Protein AF-A0A2U1JGU3-F1 (afdb_monomer)

Mean predicted aligned error: 14.94 Å

Structure (mmCIF, N/CA/C/O backbone):
data_AF-A0A2U1JGU3-F1
#
_entry.id   AF-A0A2U1JGU3-F1
#
loop_
_atom_site.group_PDB
_atom_site.id
_atom_site.type_symbol
_atom_site.label_atom_id
_atom_site.label_alt_id
_atom_site.label_comp_id
_atom_site.label_asym_id
_atom_site.label_entity_id
_atom_site.label_seq_id
_atom_site.pdbx_PDB_ins_code
_atom_site.Cartn_x
_atom_site.Cartn_y
_atom_site.Cartn_z
_atom_site.occupancy
_atom_site.B_iso_or_equiv
_atom_site.auth_seq_id
_atom_site.auth_comp_id
_atom_site.auth_asym_id
_atom_site.auth_atom_id
_atom_site.pdbx_PDB_model_num
ATOM 1 N N . MET A 1 1 ? 15.928 0.180 -42.758 1.00 64.81 1 MET A N 1
ATOM 2 C CA . MET A 1 1 ? 15.646 -1.222 -43.129 1.00 64.81 1 MET A CA 1
ATOM 3 C C . MET A 1 1 ? 14.949 -1.864 -41.949 1.00 64.81 1 MET A C 1
ATOM 5 O O . MET A 1 1 ? 15.383 -1.605 -40.833 1.00 64.81 1 MET A O 1
ATOM 9 N N . SER A 1 2 ? 13.866 -2.604 -42.183 1.00 86.69 2 SER A N 1
ATOM 10 C CA . SER A 1 2 ? 13.144 -3.298 -41.113 1.00 86.69 2 SER A CA 1
ATOM 11 C C . SER A 1 2 ? 13.934 -4.521 -40.649 1.00 86.69 2 SER A C 1
ATOM 13 O O . SER A 1 2 ? 14.505 -5.222 -41.483 1.00 86.69 2 SER A O 1
ATOM 15 N N . VAL A 1 3 ? 13.954 -4.759 -39.341 1.00 96.25 3 VAL A N 1
ATOM 16 C CA . VAL A 1 3 ? 14.597 -5.915 -38.709 1.00 96.25 3 VAL A CA 1
ATOM 17 C C . VAL A 1 3 ? 13.694 -7.129 -38.879 1.00 96.25 3 VAL A C 1
ATOM 19 O O . VAL A 1 3 ? 12.506 -7.073 -38.557 1.00 96.25 3 VAL A O 1
ATOM 22 N N . LYS A 1 4 ? 14.243 -8.222 -39.396 1.00 97.62 4 LYS A N 1
ATOM 23 C CA . LYS A 1 4 ? 13.498 -9.433 -39.739 1.00 97.62 4 LYS A CA 1
ATOM 24 C C . LYS A 1 4 ? 13.781 -10.541 -38.735 1.00 97.62 4 LYS A C 1
ATOM 26 O O . LYS A 1 4 ? 14.931 -10.924 -38.534 1.00 97.62 4 LYS A O 1
ATOM 31 N N . ILE A 1 5 ? 12.725 -11.087 -38.145 1.00 98.56 5 ILE A N 1
ATOM 32 C CA . ILE A 1 5 ? 12.785 -12.146 -37.134 1.00 98.56 5 ILE A CA 1
ATOM 33 C C . ILE A 1 5 ? 12.009 -13.361 -37.638 1.00 98.56 5 ILE A C 1
ATOM 35 O O . ILE A 1 5 ? 10.895 -13.214 -38.144 1.00 98.56 5 ILE A O 1
ATOM 39 N N . LEU A 1 6 ? 12.582 -14.552 -37.483 1.00 98.62 6 LEU A N 1
ATOM 40 C CA . LEU A 1 6 ? 11.953 -15.809 -37.877 1.00 98.62 6 LEU A CA 1
ATOM 41 C C . LEU A 1 6 ? 11.779 -16.740 -36.679 1.00 98.62 6 LEU A C 1
ATOM 43 O O . LEU A 1 6 ? 12.744 -17.071 -35.993 1.00 98.62 6 LEU A O 1
ATOM 47 N N . MET A 1 7 ? 10.551 -17.209 -36.475 1.00 98.50 7 MET A N 1
ATOM 48 C CA . MET A 1 7 ? 10.219 -18.246 -35.499 1.00 98.50 7 MET A CA 1
ATOM 49 C C . MET A 1 7 ? 10.228 -19.617 -36.176 1.00 98.50 7 MET A C 1
ATOM 51 O O . MET A 1 7 ? 9.526 -19.821 -37.168 1.00 98.50 7 MET A O 1
ATOM 55 N N . VAL A 1 8 ? 10.966 -20.591 -35.643 1.00 98.44 8 VAL A N 1
ATOM 56 C CA . VAL A 1 8 ? 11.138 -21.899 -36.296 1.00 98.44 8 VAL A CA 1
ATOM 57 C C . VAL A 1 8 ? 10.759 -23.037 -35.362 1.00 98.44 8 VAL A C 1
ATOM 59 O O . VAL A 1 8 ? 11.306 -23.170 -34.273 1.00 98.44 8 VAL A O 1
ATOM 62 N N . CYS A 1 9 ? 9.830 -23.882 -35.807 1.00 97.06 9 CYS A N 1
ATOM 63 C CA . CYS A 1 9 ? 9.527 -25.149 -35.143 1.00 97.06 9 CYS A CA 1
ATOM 64 C C . CYS A 1 9 ? 9.614 -26.319 -36.132 1.00 97.06 9 CYS A C 1
ATOM 66 O O . CYS A 1 9 ? 10.022 -26.125 -37.272 1.00 97.06 9 CYS A O 1
ATOM 68 N N . LEU A 1 10 ? 9.185 -27.521 -35.743 1.00 95.94 10 LEU A N 1
ATOM 69 C CA . LEU A 1 10 ? 9.174 -28.667 -36.656 1.00 95.94 10 LEU A CA 1
ATOM 70 C C . LEU A 1 10 ? 8.218 -28.472 -37.853 1.00 95.94 10 LEU A C 1
ATOM 72 O O . LEU A 1 10 ? 8.635 -28.502 -39.004 1.00 95.94 10 LEU A O 1
ATOM 76 N N . GLY A 1 11 ? 6.920 -28.274 -37.602 1.00 93.38 11 GLY A N 1
ATOM 77 C CA . GLY A 1 11 ? 5.886 -28.336 -38.652 1.00 93.38 11 GLY A CA 1
ATOM 78 C C . GLY A 1 11 ? 5.294 -26.999 -39.109 1.00 93.38 11 GLY A C 1
ATOM 79 O O . GLY A 1 11 ? 4.461 -26.998 -40.007 1.00 93.38 11 GLY A O 1
ATOM 80 N N . ASN A 1 12 ? 5.652 -25.882 -38.471 1.00 96.69 12 ASN A N 1
ATOM 81 C CA . ASN A 1 12 ? 5.076 -24.547 -38.702 1.00 96.69 12 ASN A CA 1
ATOM 82 C C . ASN A 1 12 ? 3.542 -24.458 -38.682 1.00 96.69 12 ASN A C 1
ATOM 84 O O . ASN A 1 12 ? 2.927 -23.710 -39.434 1.00 96.69 12 ASN A O 1
ATOM 88 N N . ILE A 1 13 ? 2.917 -25.218 -37.788 1.00 94.75 13 ILE A N 1
ATOM 89 C CA . ILE A 1 13 ? 1.464 -25.175 -37.575 1.00 94.75 13 ILE A CA 1
ATOM 90 C C . ILE A 1 13 ? 1.080 -24.947 -36.115 1.00 94.75 13 ILE A C 1
ATOM 92 O O . ILE A 1 13 ? -0.087 -24.755 -35.817 1.00 94.75 13 ILE A O 1
ATOM 96 N N . CYS A 1 14 ? 2.033 -24.974 -35.182 1.00 93.38 14 CYS A N 1
ATOM 97 C CA . CYS A 1 14 ? 1.721 -24.942 -33.755 1.00 93.38 14 CYS A CA 1
ATOM 98 C C . CYS A 1 14 ? 2.547 -23.895 -33.004 1.00 93.38 14 CYS A C 1
ATOM 100 O O . CYS A 1 14 ? 2.093 -22.764 -32.866 1.00 93.38 14 CYS A O 1
ATOM 102 N N . ARG A 1 15 ? 3.762 -24.261 -32.568 1.00 96.50 15 ARG A N 1
ATOM 103 C CA . ARG A 1 15 ? 4.652 -23.424 -31.746 1.00 96.50 15 ARG A CA 1
ATOM 104 C C . ARG A 1 15 ? 5.126 -22.157 -32.475 1.00 96.50 15 ARG A C 1
ATOM 106 O O . ARG A 1 15 ? 4.953 -21.062 -31.956 1.00 96.50 15 ARG A O 1
ATOM 113 N N . SER A 1 16 ? 5.653 -22.277 -33.701 1.00 97.31 16 SER A N 1
ATOM 114 C CA . SER A 1 16 ? 6.206 -21.114 -34.412 1.00 97.31 16 SER A CA 1
ATOM 115 C C . SER A 1 16 ? 5.179 -20.100 -34.944 1.00 97.31 16 SER A C 1
ATOM 117 O O . SER A 1 16 ? 5.448 -18.914 -34.780 1.00 97.31 16 SER A O 1
ATOM 119 N N . PRO A 1 17 ? 3.995 -20.475 -35.479 1.00 97.19 17 PRO A N 1
ATOM 120 C CA . PRO A 1 17 ? 2.960 -19.486 -35.810 1.00 97.19 17 PRO A CA 1
ATOM 121 C C . PRO A 1 17 ? 2.412 -18.760 -34.577 1.00 97.19 17 PRO A C 1
ATOM 123 O O . PRO A 1 17 ? 2.043 -17.591 -34.660 1.00 97.19 17 PRO A O 1
ATOM 126 N N . LEU A 1 18 ? 2.369 -19.445 -33.427 1.00 97.25 18 LEU A N 1
ATOM 127 C CA . LEU A 1 18 ? 1.951 -18.846 -32.163 1.00 97.25 18 LEU A CA 1
ATOM 128 C C . LEU A 1 18 ? 2.979 -17.816 -31.683 1.00 97.25 18 LEU A C 1
ATOM 130 O O . LEU A 1 18 ? 2.611 -16.673 -31.433 1.00 97.25 18 LEU A O 1
ATOM 134 N N . ALA A 1 19 ? 4.263 -18.186 -31.652 1.00 98.19 19 ALA A N 1
ATOM 135 C CA . ALA A 1 19 ? 5.360 -17.269 -31.335 1.00 98.19 19 ALA A CA 1
ATOM 136 C C . ALA A 1 19 ? 5.417 -16.067 -32.296 1.00 98.19 19 ALA A C 1
ATOM 138 O O . ALA A 1 19 ? 5.648 -14.942 -31.862 1.00 98.19 19 ALA A O 1
ATOM 139 N N . GLU A 1 20 ? 5.156 -16.280 -33.592 1.00 98.06 20 GLU A N 1
ATOM 140 C CA . GLU A 1 20 ? 5.058 -15.199 -34.579 1.00 98.06 20 GLU A CA 1
ATOM 141 C C . GLU A 1 20 ? 3.939 -14.221 -34.214 1.00 98.06 20 GLU A C 1
ATOM 143 O O . GLU A 1 20 ? 4.176 -13.016 -34.167 1.00 98.06 20 GLU A O 1
ATOM 148 N N . GLY A 1 21 ? 2.733 -14.728 -33.936 1.00 96.81 21 GLY A N 1
ATOM 149 C CA . GLY A 1 21 ? 1.592 -13.902 -33.543 1.00 96.81 21 GLY A CA 1
ATOM 150 C C . GLY A 1 21 ? 1.849 -13.108 -32.263 1.00 96.81 21 GLY A C 1
ATOM 151 O O . GLY A 1 21 ? 1.559 -11.912 -32.219 1.00 96.81 21 GLY A O 1
ATOM 152 N N . ILE A 1 22 ? 2.437 -13.757 -31.255 1.00 98.00 22 ILE A N 1
ATOM 153 C CA . ILE A 1 22 ? 2.788 -13.143 -29.971 1.00 98.00 22 ILE A CA 1
ATOM 154 C C . ILE A 1 22 ? 3.815 -12.031 -30.190 1.00 98.00 22 ILE A C 1
ATOM 156 O O . ILE A 1 22 ? 3.525 -10.876 -29.881 1.00 98.00 22 ILE A O 1
ATOM 160 N N . LEU A 1 23 ? 4.986 -12.329 -30.763 1.00 98.06 23 LEU A N 1
ATOM 161 C CA . LEU A 1 23 ? 6.044 -11.326 -30.890 1.00 98.06 23 LEU A CA 1
ATOM 162 C C . LEU A 1 23 ? 5.630 -10.180 -31.824 1.00 98.06 23 LEU A C 1
ATOM 164 O O . LEU A 1 23 ? 5.890 -9.016 -31.523 1.00 98.06 23 LEU A O 1
ATOM 168 N N . ALA A 1 24 ? 4.926 -10.476 -32.922 1.00 96.19 24 ALA A N 1
ATOM 169 C CA . ALA A 1 24 ? 4.413 -9.446 -33.826 1.00 96.19 24 ALA A CA 1
ATOM 170 C C . ALA A 1 24 ? 3.415 -8.490 -33.147 1.00 96.19 24 ALA A C 1
ATOM 172 O O . ALA A 1 24 ? 3.283 -7.344 -33.575 1.00 96.19 24 ALA A O 1
ATOM 173 N N . SER A 1 25 ? 2.701 -8.941 -32.108 1.00 95.88 25 SER A N 1
ATOM 174 C CA . SER A 1 25 ? 1.797 -8.093 -31.317 1.00 95.88 25 SER A CA 1
ATOM 175 C C . SER A 1 25 ? 2.538 -7.134 -30.378 1.00 95.88 25 SER A C 1
ATOM 177 O O . SER A 1 25 ? 1.993 -6.093 -30.013 1.00 95.88 25 SER A O 1
ATOM 179 N N . LYS A 1 26 ? 3.793 -7.459 -30.039 1.00 95.44 26 LYS A N 1
ATOM 180 C CA . LYS A 1 26 ? 4.644 -6.726 -29.088 1.00 95.44 26 LYS A CA 1
ATOM 181 C C . LYS A 1 26 ? 5.641 -5.777 -29.765 1.00 95.44 26 LYS A C 1
ATOM 183 O O . LYS A 1 26 ? 6.265 -4.966 -29.086 1.00 95.44 26 LYS A O 1
ATOM 188 N N . LEU A 1 27 ? 5.798 -5.854 -31.090 1.00 93.56 27 LEU A N 1
ATOM 189 C CA . LEU A 1 27 ? 6.777 -5.075 -31.853 1.00 93.56 27 LEU A CA 1
ATOM 190 C C . LEU A 1 27 ? 6.124 -4.038 -32.795 1.00 93.56 27 LEU A C 1
ATOM 192 O O . LEU A 1 27 ? 5.115 -4.339 -33.435 1.00 93.56 27 LEU A O 1
ATOM 196 N N . PRO A 1 28 ? 6.722 -2.838 -32.964 1.00 89.31 28 PRO A N 1
ATOM 197 C CA . PRO A 1 28 ? 6.313 -1.871 -33.989 1.00 89.31 28 PRO A CA 1
ATOM 198 C C . PRO A 1 28 ? 6.438 -2.444 -35.410 1.00 89.31 28 PRO A C 1
ATOM 200 O O . PRO A 1 28 ? 7.537 -2.792 -35.853 1.00 89.31 28 PRO A O 1
ATOM 203 N N . LYS A 1 29 ? 5.326 -2.516 -36.149 1.00 88.25 29 LYS A N 1
ATOM 204 C CA . LYS A 1 29 ? 5.248 -3.160 -37.479 1.00 88.25 29 LYS A CA 1
ATOM 205 C C . LYS A 1 29 ? 6.033 -2.419 -38.564 1.00 88.25 29 LYS A C 1
ATOM 207 O O . LYS A 1 29 ? 6.342 -2.983 -39.608 1.00 88.25 29 LYS A O 1
ATOM 212 N N . GLU A 1 30 ? 6.342 -1.151 -38.330 1.00 86.88 30 GLU A N 1
ATOM 213 C CA . GLU A 1 30 ? 7.109 -0.286 -39.224 1.00 86.88 30 GLU A CA 1
ATOM 214 C C . GLU A 1 30 ? 8.606 -0.629 -39.173 1.00 86.88 30 GLU A C 1
ATOM 216 O O . GLU A 1 30 ? 9.326 -0.504 -40.168 1.00 86.88 30 GLU A O 1
ATOM 221 N N . THR A 1 31 ? 9.066 -1.103 -38.012 1.00 91.31 31 THR A N 1
ATOM 222 C CA . THR A 1 31 ? 10.477 -1.402 -37.743 1.00 91.31 31 THR A CA 1
ATOM 223 C C . THR A 1 31 ? 10.768 -2.892 -37.814 1.00 91.31 31 THR A C 1
ATOM 225 O O . THR A 1 31 ? 11.854 -3.267 -38.250 1.00 91.31 31 THR A O 1
ATOM 228 N N . PHE A 1 32 ? 9.822 -3.744 -37.419 1.00 96.44 32 PHE A N 1
ATOM 229 C CA . PHE A 1 32 ? 10.038 -5.180 -37.290 1.00 96.44 32 PHE A CA 1
ATOM 230 C C . PHE A 1 32 ? 9.099 -5.981 -38.183 1.00 96.44 32 PHE A C 1
ATOM 232 O O . PHE A 1 32 ? 7.906 -5.701 -38.285 1.00 96.44 32 PHE A O 1
ATOM 239 N N . ILE A 1 33 ? 9.648 -7.027 -38.792 1.00 97.12 33 ILE A N 1
ATOM 240 C CA . ILE A 1 33 ? 8.904 -8.033 -39.543 1.00 97.12 33 ILE A CA 1
ATOM 241 C C . ILE A 1 33 ? 9.135 -9.361 -38.835 1.00 97.12 33 ILE A C 1
ATOM 243 O O . ILE A 1 33 ? 10.270 -9.826 -38.760 1.00 97.12 33 ILE A O 1
ATOM 247 N N . VAL A 1 34 ? 8.065 -9.963 -38.324 1.00 98.06 34 VAL A N 1
ATOM 248 C CA . VAL A 1 34 ? 8.102 -11.296 -37.714 1.00 98.06 34 VAL A CA 1
ATOM 249 C C . VAL A 1 34 ? 7.405 -12.270 -38.654 1.00 98.06 34 VAL A C 1
ATOM 251 O O . VAL A 1 34 ? 6.302 -11.990 -39.125 1.00 98.06 34 VAL A O 1
ATOM 254 N N . ASP A 1 35 ? 8.057 -13.390 -38.931 1.00 97.94 35 ASP A N 1
ATOM 255 C CA . ASP A 1 35 ? 7.517 -14.488 -39.731 1.00 97.94 35 ASP A CA 1
ATOM 256 C C . ASP A 1 35 ? 7.775 -15.825 -39.018 1.00 97.94 35 ASP A C 1
ATOM 258 O O . ASP A 1 35 ? 8.474 -15.883 -37.999 1.00 97.94 35 ASP A O 1
ATOM 262 N N . SER A 1 36 ? 7.234 -16.917 -39.554 1.00 98.19 36 SER A N 1
ATOM 263 C CA . SER A 1 36 ? 7.521 -18.263 -39.065 1.00 98.19 36 SER A CA 1
ATOM 264 C C . SER A 1 36 ? 7.755 -19.287 -40.174 1.00 98.19 36 SER A C 1
ATOM 266 O O . SER A 1 36 ? 7.284 -19.147 -41.302 1.00 98.19 36 SER A O 1
ATOM 268 N N . ALA A 1 37 ? 8.513 -20.332 -39.837 1.00 98.19 37 ALA A N 1
ATOM 269 C CA . ALA A 1 37 ? 8.810 -21.458 -40.715 1.00 98.19 37 ALA A CA 1
ATOM 270 C C . ALA A 1 37 ? 8.954 -22.777 -39.936 1.00 98.19 37 ALA A C 1
ATOM 272 O O . ALA A 1 37 ? 8.872 -22.828 -38.699 1.00 98.19 37 ALA A O 1
ATOM 273 N N . GLY A 1 38 ? 9.088 -23.865 -40.694 1.00 97.50 38 GLY A N 1
ATOM 274 C CA . GLY A 1 38 ? 9.169 -25.238 -40.212 1.00 97.50 38 GLY A CA 1
ATOM 275 C C . GLY A 1 38 ? 10.395 -25.952 -40.765 1.00 97.50 38 GLY A C 1
ATOM 276 O O . GLY A 1 38 ? 10.661 -25.848 -41.964 1.00 97.50 38 GLY A O 1
ATOM 277 N N . THR A 1 39 ? 11.123 -26.703 -39.940 1.00 97.31 39 THR A N 1
ATOM 278 C CA . THR A 1 39 ? 12.226 -27.552 -40.436 1.00 97.31 39 THR A CA 1
ATOM 279 C C . THR A 1 39 ? 11.705 -28.734 -41.259 1.00 97.31 39 THR A C 1
ATOM 281 O O . THR A 1 39 ? 12.384 -29.221 -42.155 1.00 97.31 39 THR A O 1
ATOM 284 N N . GLY A 1 40 ? 10.449 -29.132 -41.049 1.00 93.50 40 GLY A N 1
ATOM 285 C CA . GLY A 1 40 ? 9.696 -30.055 -41.891 1.00 93.50 40 GLY A CA 1
ATOM 286 C C . GLY A 1 40 ? 8.935 -29.379 -43.036 1.00 93.50 40 GLY A C 1
ATOM 287 O O . GLY A 1 40 ? 8.625 -28.189 -42.996 1.00 93.50 40 GLY A O 1
ATOM 288 N N . ASN A 1 41 ? 8.567 -30.162 -44.055 1.00 93.12 41 ASN A N 1
ATOM 289 C CA . ASN A 1 41 ? 7.859 -29.690 -45.256 1.00 93.12 41 ASN A CA 1
ATOM 290 C C . ASN A 1 41 ? 6.418 -30.238 -45.404 1.00 93.12 41 ASN A C 1
ATOM 292 O O . ASN A 1 41 ? 5.744 -29.953 -46.393 1.00 93.12 41 ASN A O 1
ATOM 296 N N . TRP A 1 42 ? 5.902 -30.981 -44.416 1.00 94.44 42 TRP A N 1
ATOM 297 C CA . TRP A 1 42 ? 4.606 -31.683 -44.493 1.00 94.44 42 TRP A CA 1
ATOM 298 C C . TRP A 1 42 ? 3.361 -30.780 -44.481 1.00 94.44 42 TRP A C 1
ATOM 300 O O . TRP A 1 42 ? 2.267 -31.203 -44.875 1.00 94.44 42 TRP A O 1
ATOM 310 N N . HIS A 1 43 ? 3.503 -29.544 -43.997 1.00 93.25 43 HIS A N 1
ATOM 311 C CA . HIS A 1 43 ? 2.383 -28.626 -43.770 1.00 93.25 43 HIS A CA 1
ATOM 312 C C . HIS A 1 43 ? 2.464 -27.340 -44.596 1.00 93.25 43 HIS A C 1
ATOM 314 O O . HIS A 1 43 ? 1.770 -26.372 -44.289 1.00 93.25 43 HIS A O 1
ATOM 320 N N . ILE A 1 44 ? 3.268 -27.327 -45.664 1.00 94.75 44 ILE A N 1
ATOM 321 C CA . ILE A 1 44 ? 3.378 -26.157 -46.540 1.00 94.75 44 ILE A CA 1
ATOM 322 C C . ILE A 1 44 ? 1.986 -25.753 -47.055 1.00 94.75 44 ILE A C 1
ATOM 324 O O . ILE A 1 44 ? 1.238 -26.573 -47.587 1.00 94.75 44 ILE A O 1
ATOM 328 N N . GLY A 1 45 ? 1.636 -24.479 -46.876 1.00 94.38 45 GLY A N 1
ATOM 329 C CA . GLY A 1 45 ? 0.366 -23.892 -47.304 1.00 94.38 45 GLY A CA 1
ATOM 330 C C . GLY A 1 45 ? -0.837 -24.181 -46.399 1.00 94.38 45 GLY A C 1
ATOM 331 O O . GLY A 1 45 ? -1.884 -23.566 -46.610 1.00 94.38 45 GLY A O 1
ATOM 332 N N . LYS A 1 46 ? -0.711 -25.065 -45.398 1.00 95.31 46 LYS A N 1
ATOM 333 C CA . LYS A 1 46 ? -1.789 -25.375 -44.444 1.00 95.31 46 LYS A CA 1
ATOM 334 C C . LYS A 1 46 ? -1.900 -24.290 -43.370 1.00 95.31 46 LYS A C 1
ATOM 336 O O . LYS A 1 46 ? -0.903 -23.660 -43.028 1.00 95.31 46 LYS A O 1
ATOM 341 N N . GLN A 1 47 ? -3.105 -24.090 -42.843 1.00 95.31 47 GLN A N 1
ATOM 342 C CA . GLN A 1 47 ? -3.343 -23.223 -41.685 1.00 95.31 47 GLN A CA 1
ATOM 343 C C . GLN A 1 47 ? -2.701 -23.799 -40.407 1.00 95.31 47 GLN A C 1
ATOM 345 O O . GLN A 1 47 ? -2.429 -25.007 -40.366 1.00 95.31 47 GLN A O 1
ATOM 350 N N . PRO A 1 48 ? -2.475 -22.979 -39.363 1.00 96.38 48 PRO A N 1
ATOM 351 C CA . PRO A 1 48 ? -2.090 -23.485 -38.053 1.00 96.38 48 PRO A CA 1
ATOM 352 C C . PRO A 1 48 ? -3.124 -24.461 -37.480 1.00 96.38 48 PRO A C 1
ATOM 354 O O . PRO A 1 48 ? -4.292 -24.445 -37.855 1.00 96.38 48 PRO A O 1
ATOM 357 N N . ASP A 1 49 ? -2.683 -25.312 -36.558 1.00 95.69 49 ASP A N 1
ATOM 358 C CA . ASP A 1 49 ? -3.537 -26.237 -35.819 1.00 95.69 49 ASP A CA 1
ATOM 359 C C . ASP A 1 49 ? -4.633 -25.468 -35.071 1.00 95.69 49 ASP A C 1
ATOM 361 O O . ASP A 1 49 ? -4.363 -24.456 -34.413 1.00 95.69 49 ASP A O 1
ATOM 365 N N . ASP A 1 50 ? -5.862 -25.977 -35.143 1.00 95.00 50 ASP A N 1
ATOM 366 C CA . ASP A 1 50 ? -7.046 -25.320 -34.589 1.00 95.00 50 ASP A CA 1
ATOM 367 C C . ASP A 1 50 ? -6.923 -25.042 -33.081 1.00 95.00 50 ASP A C 1
ATOM 369 O O . ASP A 1 50 ? -7.457 -24.046 -32.591 1.00 95.00 50 ASP A O 1
ATOM 373 N N . ARG A 1 51 ? -6.177 -25.864 -32.327 1.00 94.81 51 ARG A N 1
ATOM 374 C CA . ARG A 1 51 ? -5.940 -25.640 -30.890 1.00 94.81 51 ARG A CA 1
ATOM 375 C C . ARG A 1 51 ? -4.961 -24.497 -30.648 1.00 94.81 51 ARG A C 1
ATOM 377 O O . ARG A 1 51 ? -5.160 -23.726 -29.713 1.00 94.81 51 ARG A O 1
ATOM 384 N N . SER A 1 52 ? -3.950 -24.343 -31.506 1.00 94.69 52 SER A N 1
ATOM 385 C CA . SER A 1 52 ? -3.047 -23.185 -31.460 1.00 94.69 52 SER A CA 1
ATOM 386 C C . SER A 1 52 ? -3.806 -21.897 -31.790 1.00 94.69 52 SER A C 1
ATOM 388 O O . SER A 1 52 ? -3.684 -20.903 -31.076 1.00 94.69 52 SER A O 1
ATOM 390 N N . ILE A 1 53 ? -4.686 -21.940 -32.801 1.00 96.31 53 ILE A N 1
ATOM 391 C CA . ILE A 1 53 ? -5.593 -20.830 -33.136 1.00 96.31 53 ILE A CA 1
ATOM 392 C C . ILE A 1 53 ? -6.509 -20.501 -31.949 1.00 96.31 53 ILE A C 1
ATOM 394 O O . ILE A 1 53 ? -6.685 -19.330 -31.617 1.00 96.31 53 ILE A O 1
ATOM 398 N N . ALA A 1 54 ? -7.079 -21.512 -31.288 1.00 95.06 54 ALA A N 1
ATOM 399 C CA . ALA A 1 54 ? -7.962 -21.312 -30.144 1.00 95.06 54 ALA A CA 1
ATOM 400 C C . ALA A 1 54 ? -7.248 -20.632 -28.964 1.00 95.06 54 ALA A C 1
ATOM 402 O O . ALA A 1 54 ? -7.800 -19.696 -28.383 1.00 95.06 54 ALA A O 1
ATOM 403 N N . VAL A 1 55 ? -6.020 -21.051 -28.638 1.00 95.62 55 VAL A N 1
ATOM 404 C CA . VAL A 1 55 ? -5.226 -20.434 -27.563 1.00 95.62 55 VAL A CA 1
ATOM 405 C C . VAL A 1 55 ? -4.758 -19.026 -27.935 1.00 95.62 55 VAL A C 1
ATOM 407 O O . VAL A 1 55 ? -4.838 -18.128 -27.098 1.00 95.62 55 VAL A O 1
ATOM 410 N N . ALA A 1 56 ? -4.364 -18.784 -29.188 1.00 94.75 56 ALA A N 1
ATOM 411 C CA . ALA A 1 56 ? -4.083 -17.431 -29.671 1.00 94.75 56 ALA A CA 1
ATOM 412 C C . ALA A 1 56 ? -5.311 -16.520 -29.499 1.00 94.75 56 ALA A C 1
ATOM 414 O O . ALA A 1 56 ? -5.224 -15.452 -28.893 1.00 94.75 56 ALA A O 1
ATOM 415 N N . LYS A 1 57 ? -6.487 -16.987 -29.939 1.00 95.75 57 LYS A N 1
ATOM 416 C CA . LYS A 1 57 ? -7.745 -16.235 -29.860 1.00 95.75 57 LYS A CA 1
ATOM 417 C C . LYS A 1 57 ? -8.169 -15.951 -28.421 1.00 95.75 57 LYS A C 1
ATOM 419 O O . LYS A 1 57 ? -8.633 -14.850 -28.135 1.00 95.75 57 LYS A O 1
ATOM 424 N N . LYS A 1 58 ? -7.979 -16.914 -27.511 1.00 94.62 58 LYS A N 1
ATOM 425 C CA . LYS A 1 58 ? -8.206 -16.748 -26.064 1.00 94.62 58 LYS A CA 1
ATOM 426 C C . LYS A 1 58 ? -7.382 -15.593 -25.481 1.00 94.62 58 LYS A C 1
ATOM 428 O O . LYS A 1 58 ? -7.845 -14.939 -24.553 1.00 94.62 58 LYS A O 1
ATOM 433 N N . ASN A 1 59 ? -6.215 -15.317 -26.058 1.00 93.19 59 ASN A N 1
ATOM 434 C CA . ASN A 1 59 ? -5.314 -14.238 -25.658 1.00 93.19 59 ASN A CA 1
ATOM 435 C C . ASN A 1 59 ? -5.340 -13.031 -26.620 1.00 93.19 59 ASN A C 1
ATOM 437 O O . ASN A 1 59 ? -4.383 -12.269 -26.695 1.00 93.19 59 ASN A O 1
ATOM 441 N N . ASN A 1 60 ? -6.452 -12.821 -27.334 1.00 94.94 60 ASN A N 1
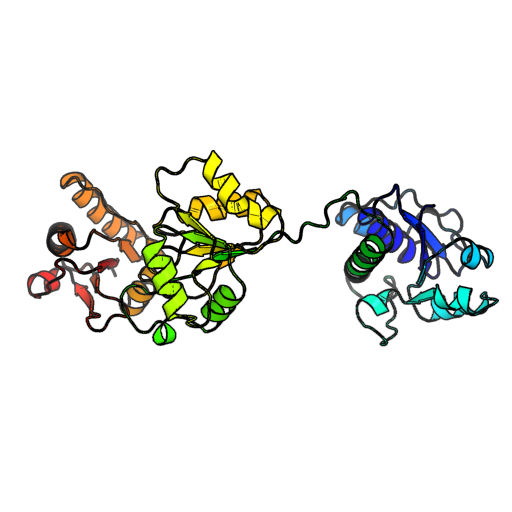ATOM 442 C CA . ASN A 1 60 ? -6.676 -11.680 -28.236 1.00 94.94 60 ASN A CA 1
ATOM 443 C C . ASN A 1 60 ? -5.730 -11.601 -29.453 1.00 94.94 60 ASN A C 1
ATOM 445 O O . ASN A 1 60 ? -5.524 -10.521 -30.008 1.00 94.94 60 ASN A O 1
ATOM 449 N N . LEU A 1 61 ? -5.194 -12.736 -29.906 1.00 94.31 61 LEU A N 1
ATOM 450 C CA . LEU A 1 61 ? -4.392 -12.849 -31.125 1.00 94.31 61 LEU A CA 1
ATOM 451 C C . LEU A 1 61 ? -5.143 -13.644 -32.199 1.00 94.31 61 LEU A C 1
ATOM 453 O O . LEU A 1 61 ? -5.872 -14.587 -31.900 1.00 94.31 61 LEU A O 1
ATOM 457 N N . ASP A 1 62 ? -4.926 -13.302 -33.467 1.00 94.88 62 ASP A N 1
ATOM 458 C CA . ASP A 1 62 ? -5.415 -14.091 -34.599 1.00 94.88 62 ASP A CA 1
ATOM 459 C C . ASP A 1 62 ? -4.235 -14.572 -35.445 1.00 94.88 62 ASP A C 1
ATOM 461 O O . ASP A 1 62 ? -3.482 -13.773 -36.002 1.00 94.88 62 ASP A O 1
ATOM 465 N N . ILE A 1 63 ? -4.076 -15.893 -35.523 1.00 96.44 63 ILE A N 1
ATOM 466 C CA . ILE A 1 63 ? -3.074 -16.562 -36.361 1.00 96.44 63 ILE A CA 1
ATOM 467 C C . ILE A 1 63 ? -3.721 -17.428 -37.451 1.00 96.44 63 ILE A C 1
ATOM 469 O O . ILE A 1 63 ? -3.014 -18.098 -38.198 1.00 96.44 63 ILE A O 1
ATOM 473 N N . SER A 1 64 ? -5.053 -17.414 -37.584 1.00 95.12 64 SER A N 1
ATOM 474 C CA . SER A 1 64 ? -5.797 -18.298 -38.499 1.00 95.12 64 SER A CA 1
ATOM 475 C C . SER A 1 64 ? -5.440 -18.101 -39.977 1.00 95.12 64 SER A C 1
ATOM 477 O O . SER A 1 64 ? -5.544 -19.025 -40.779 1.00 95.12 64 SER A O 1
ATOM 479 N N . PHE A 1 65 ? -4.965 -16.908 -40.336 1.00 93.69 65 PHE A N 1
ATOM 480 C CA . PHE A 1 65 ? -4.563 -16.550 -41.696 1.00 93.69 65 PHE A CA 1
ATOM 481 C C . PHE A 1 65 ? -3.104 -16.902 -42.033 1.00 93.69 65 PHE A C 1
ATOM 483 O O . PHE A 1 65 ? -2.674 -16.700 -43.175 1.00 93.69 65 PHE A O 1
ATOM 490 N N . LYS A 1 66 ? -2.317 -17.393 -41.066 1.00 93.81 66 LYS A N 1
ATOM 491 C CA . LYS A 1 66 ? -0.936 -17.834 -41.308 1.00 93.81 66 LYS A CA 1
ATOM 492 C C . LYS A 1 66 ? -0.931 -19.124 -42.130 1.00 93.81 66 LYS A C 1
ATOM 494 O O . LYS A 1 66 ? -1.922 -19.847 -42.191 1.00 93.81 66 LYS A O 1
ATOM 499 N N . LYS A 1 67 ? 0.182 -19.407 -42.804 1.00 95.75 67 LYS A N 1
ATOM 500 C CA . LYS A 1 67 ? 0.337 -20.614 -43.624 1.00 95.75 67 LYS A CA 1
ATOM 501 C C . LYS A 1 67 ? 1.688 -21.246 -43.367 1.00 95.75 67 LYS A C 1
ATOM 503 O O . LYS A 1 67 ? 2.683 -20.529 -43.380 1.00 95.75 67 LYS A O 1
ATOM 508 N N . GLY A 1 68 ? 1.701 -22.567 -43.219 1.00 94.56 68 GLY A N 1
ATOM 509 C CA . GLY A 1 68 ? 2.922 -23.337 -43.048 1.00 94.56 68 GLY A CA 1
ATOM 510 C C . GLY A 1 68 ? 3.921 -23.063 -44.173 1.00 94.56 68 GLY A C 1
ATOM 511 O O . GLY A 1 68 ? 3.570 -23.076 -45.359 1.00 94.56 68 GLY A O 1
ATOM 512 N N . LYS A 1 69 ? 5.172 -22.823 -43.800 1.00 96.69 69 LYS A N 1
ATOM 513 C CA . LYS A 1 69 ? 6.326 -22.605 -44.673 1.00 96.69 69 LYS A CA 1
ATOM 514 C C . LYS A 1 69 ? 7.447 -23.545 -44.258 1.00 96.69 69 LYS A C 1
ATOM 516 O O . LYS A 1 69 ? 7.567 -23.912 -43.093 1.00 96.69 69 LYS A O 1
ATOM 521 N N . HIS A 1 70 ? 8.281 -23.909 -45.222 1.00 97.62 70 HIS A N 1
ATOM 522 C CA . HIS A 1 70 ? 9.489 -24.678 -44.963 1.00 97.62 70 HIS A CA 1
ATOM 523 C C . HIS A 1 70 ? 10.686 -23.736 -44.867 1.00 97.62 70 HIS A C 1
ATOM 525 O O . HIS A 1 70 ? 10.835 -22.865 -45.727 1.00 97.62 70 HIS A O 1
ATOM 531 N N . PHE A 1 71 ? 11.498 -23.927 -43.832 1.00 98.00 71 PHE A N 1
ATOM 532 C CA . PHE A 1 71 ? 12.750 -23.217 -43.623 1.00 98.00 71 PHE A CA 1
ATOM 533 C C . PHE A 1 71 ? 13.732 -23.556 -44.748 1.00 98.00 71 PHE A C 1
ATOM 535 O O . PHE A 1 71 ? 13.876 -24.716 -45.135 1.00 98.00 71 PHE A O 1
ATOM 542 N N . LYS A 1 72 ? 14.413 -22.546 -45.281 1.00 96.31 72 LYS A N 1
ATOM 543 C CA . LYS A 1 72 ? 15.399 -22.680 -46.358 1.00 96.31 72 LYS A CA 1
ATOM 544 C C . LYS A 1 72 ? 16.729 -22.092 -45.919 1.00 96.31 72 LYS A C 1
ATOM 546 O O . LYS A 1 72 ? 16.766 -21.141 -45.151 1.00 96.31 72 LYS A O 1
ATOM 551 N N . ALA A 1 73 ? 17.829 -22.566 -46.503 1.00 95.50 73 ALA A N 1
ATOM 552 C CA . ALA A 1 73 ? 19.150 -21.978 -46.257 1.00 95.50 73 ALA A CA 1
ATOM 553 C C . ALA A 1 73 ? 19.184 -20.458 -46.535 1.00 95.50 73 ALA A C 1
ATOM 555 O O . ALA A 1 73 ? 19.810 -19.714 -45.793 1.00 95.50 73 ALA A O 1
ATOM 556 N N . SER A 1 74 ? 18.422 -19.978 -47.528 1.00 96.50 74 SER A N 1
ATOM 557 C CA . SER A 1 74 ? 18.277 -18.544 -47.832 1.00 96.50 74 SER A CA 1
ATOM 558 C C . SER A 1 74 ? 17.641 -17.716 -46.706 1.00 96.50 74 SER A C 1
ATOM 560 O O . SER A 1 74 ? 17.748 -16.489 -46.708 1.00 96.50 74 SER A O 1
ATOM 562 N N . ASP A 1 75 ? 16.956 -18.349 -45.751 1.00 97.31 75 ASP A N 1
ATOM 563 C CA . ASP A 1 75 ? 16.381 -17.655 -44.597 1.00 97.31 75 ASP A CA 1
ATOM 564 C C . ASP A 1 75 ? 17.483 -17.178 -43.636 1.00 97.31 75 ASP A C 1
ATOM 566 O O . ASP A 1 75 ? 17.340 -16.119 -43.028 1.00 97.31 75 ASP A O 1
ATOM 570 N N . LEU A 1 76 ? 18.631 -17.868 -43.584 1.00 97.38 76 LEU A N 1
ATOM 571 C CA . LEU A 1 76 ? 19.811 -17.446 -42.812 1.00 97.38 76 LEU A CA 1
ATOM 572 C C . LEU A 1 76 ? 20.436 -16.145 -43.348 1.00 97.38 76 LEU A C 1
ATOM 574 O O . LEU A 1 76 ? 21.067 -15.392 -42.598 1.00 97.38 76 LEU A O 1
ATOM 578 N N . ASP A 1 77 ? 20.221 -15.857 -44.633 1.00 95.38 77 ASP A N 1
ATOM 579 C CA . ASP A 1 77 ? 20.619 -14.599 -45.273 1.00 95.38 77 ASP A CA 1
ATOM 580 C C . ASP A 1 77 ? 19.535 -13.523 -45.142 1.00 95.38 77 ASP A C 1
ATOM 582 O O . ASP A 1 77 ? 19.835 -12.333 -45.070 1.00 95.38 77 ASP A O 1
ATOM 586 N N . THR A 1 78 ? 18.268 -13.941 -45.109 1.00 96.38 78 THR A N 1
ATOM 587 C CA . THR A 1 78 ? 17.113 -13.036 -45.128 1.00 96.38 78 THR A CA 1
ATOM 588 C C . THR A 1 78 ? 16.792 -12.454 -43.757 1.00 96.38 78 THR A C 1
ATOM 590 O O . THR A 1 78 ? 16.377 -11.295 -43.687 1.00 96.38 78 THR A O 1
ATOM 593 N N . PHE A 1 79 ? 16.925 -13.245 -42.692 1.00 97.81 79 PHE A N 1
ATOM 594 C CA . PHE A 1 79 ? 16.531 -12.868 -41.339 1.00 97.81 79 PHE A CA 1
ATOM 595 C C . PHE A 1 79 ? 17.735 -12.440 -40.492 1.00 97.81 79 PHE A C 1
ATOM 597 O O . PHE A 1 79 ? 18.856 -12.933 -40.649 1.00 97.81 79 PHE A O 1
ATOM 604 N N . ASP A 1 80 ? 17.487 -11.490 -39.593 1.00 97.25 80 ASP A N 1
ATOM 605 C CA . ASP A 1 80 ? 18.476 -10.950 -38.659 1.00 97.25 80 ASP A CA 1
ATOM 606 C C . ASP A 1 80 ? 18.526 -11.774 -37.366 1.00 97.25 80 ASP A C 1
ATOM 608 O O . ASP A 1 80 ? 19.592 -11.920 -36.772 1.00 97.25 80 ASP A O 1
ATOM 612 N N . TYR A 1 81 ? 17.380 -12.328 -36.956 1.00 98.12 81 TYR A N 1
ATOM 613 C CA . TYR A 1 81 ? 17.217 -13.169 -35.768 1.00 98.12 81 TYR A CA 1
ATOM 614 C C . TYR A 1 81 ? 16.393 -14.406 -36.107 1.00 98.12 81 TYR A C 1
ATOM 616 O O . TYR A 1 81 ? 15.355 -14.299 -36.765 1.00 98.12 81 TYR A O 1
ATOM 624 N N . ILE A 1 82 ? 16.830 -15.572 -35.634 1.00 98.62 82 ILE A N 1
ATOM 625 C CA . ILE A 1 82 ? 16.127 -16.842 -35.822 1.00 98.62 82 ILE A CA 1
ATOM 626 C C . ILE A 1 82 ? 15.970 -17.511 -34.459 1.00 98.62 82 ILE A C 1
ATOM 628 O O . ILE A 1 82 ? 16.946 -17.964 -33.866 1.00 98.62 82 ILE A O 1
ATOM 632 N N . TYR A 1 83 ? 14.731 -17.593 -33.980 1.00 98.62 83 TYR A N 1
ATOM 633 C CA . TYR A 1 83 ? 14.394 -18.236 -32.716 1.00 98.62 83 TYR A CA 1
ATOM 634 C C . TYR A 1 83 ? 13.791 -19.613 -32.973 1.00 98.62 83 TYR A C 1
ATOM 636 O O . TYR A 1 83 ? 12.725 -19.739 -33.582 1.00 98.62 83 TYR A O 1
ATOM 644 N N . VAL A 1 84 ? 14.476 -20.654 -32.510 1.00 98.31 84 VAL A N 1
ATOM 645 C CA . VAL A 1 84 ? 14.050 -22.048 -32.664 1.00 98.31 84 VAL A CA 1
ATOM 646 C C . VAL A 1 84 ? 13.413 -22.567 -31.374 1.00 98.31 84 VAL A C 1
ATOM 648 O O . VAL A 1 84 ? 13.784 -22.154 -30.273 1.00 98.31 84 VAL A O 1
ATOM 651 N N . MET A 1 85 ? 12.423 -23.449 -31.512 1.00 97.38 85 MET A N 1
ATOM 652 C CA . MET A 1 85 ? 11.605 -23.909 -30.382 1.00 97.38 85 MET A CA 1
ATOM 653 C C . MET A 1 85 ? 12.252 -25.029 -29.565 1.00 97.38 85 MET A C 1
ATOM 655 O O . MET A 1 85 ? 11.948 -25.156 -28.388 1.00 97.38 85 MET A O 1
ATOM 659 N N . ASP A 1 86 ? 13.099 -25.855 -30.171 1.00 97.12 86 ASP A N 1
ATOM 660 C CA . ASP A 1 86 ? 13.755 -26.976 -29.500 1.00 97.12 86 ASP A CA 1
ATOM 661 C C . ASP A 1 86 ? 15.137 -27.264 -30.107 1.00 97.12 86 ASP A C 1
ATOM 663 O O . ASP A 1 86 ? 15.496 -26.755 -31.177 1.00 97.12 86 ASP A O 1
ATOM 667 N N . ASN A 1 87 ? 15.931 -28.074 -29.409 1.00 97.50 87 ASN A N 1
ATOM 668 C CA . ASN A 1 87 ? 17.288 -28.444 -29.798 1.00 97.50 87 ASN A CA 1
ATOM 669 C C . ASN A 1 87 ? 17.332 -29.209 -31.129 1.00 97.50 87 ASN A C 1
ATOM 671 O O . ASN A 1 87 ? 18.303 -29.081 -31.876 1.00 97.50 87 ASN A O 1
ATOM 675 N N . SER A 1 88 ? 16.290 -29.976 -31.472 1.00 97.69 88 SER A N 1
ATOM 676 C CA . SER A 1 88 ? 16.220 -30.633 -32.783 1.00 97.69 88 SER A CA 1
ATOM 677 C C . SER A 1 88 ? 16.118 -29.589 -33.891 1.00 97.69 88 SER A C 1
ATOM 679 O O . SER A 1 88 ? 16.870 -29.644 -34.859 1.00 97.69 88 SER A O 1
ATOM 681 N N . ASN A 1 89 ? 15.239 -28.598 -33.726 1.00 97.75 89 ASN A N 1
ATOM 682 C CA . ASN A 1 89 ? 15.086 -27.501 -34.677 1.00 97.75 89 ASN A CA 1
ATOM 683 C C . ASN A 1 89 ? 16.361 -26.652 -34.761 1.00 97.75 89 ASN A C 1
ATOM 685 O O . ASN A 1 89 ? 16.728 -26.222 -35.852 1.00 97.75 89 ASN A O 1
ATOM 689 N N . TYR A 1 90 ? 17.056 -26.444 -33.638 1.00 97.94 90 TYR A N 1
ATOM 690 C CA . TYR A 1 90 ? 18.363 -25.785 -33.620 1.00 97.94 90 TYR A CA 1
ATOM 691 C C . TYR A 1 90 ? 19.377 -26.523 -34.496 1.00 97.94 90 TYR A C 1
ATOM 693 O O . TYR A 1 90 ? 19.974 -25.921 -35.385 1.00 97.94 90 TYR A O 1
ATOM 701 N N . ASN A 1 91 ? 19.530 -27.833 -34.291 1.00 97.81 91 ASN A N 1
ATOM 702 C CA . ASN A 1 91 ? 20.477 -28.652 -35.044 1.00 97.81 91 ASN A CA 1
ATOM 703 C C . ASN A 1 91 ? 20.148 -28.688 -36.544 1.00 97.81 91 ASN A C 1
ATOM 705 O O . ASN A 1 91 ? 21.052 -28.521 -37.363 1.00 97.81 91 ASN A O 1
ATOM 709 N N . ASP A 1 92 ? 18.867 -28.834 -36.901 1.00 97.75 92 ASP A N 1
ATOM 710 C CA . ASP A 1 92 ? 18.403 -28.807 -38.294 1.00 97.75 92 ASP A CA 1
ATOM 711 C C . ASP A 1 92 ? 18.765 -27.483 -38.986 1.00 97.75 92 ASP A C 1
ATOM 713 O O . ASP A 1 92 ? 19.252 -27.472 -40.117 1.00 97.75 92 ASP A O 1
ATOM 717 N N . VAL A 1 93 ? 18.544 -26.352 -38.306 1.00 97.88 93 VAL A N 1
ATOM 718 C CA . VAL A 1 93 ? 18.825 -25.015 -38.847 1.00 97.88 93 VAL A CA 1
ATOM 719 C C . VAL A 1 93 ? 20.331 -24.754 -38.933 1.00 97.88 93 VAL A C 1
ATOM 721 O O . VAL A 1 93 ? 20.811 -24.265 -39.955 1.00 97.88 93 VAL A O 1
ATOM 724 N N . ILE A 1 94 ? 21.095 -25.105 -37.895 1.00 97.44 94 ILE A N 1
ATOM 725 C CA . ILE A 1 94 ? 22.552 -24.917 -37.858 1.00 97.44 94 ILE A CA 1
ATOM 726 C C . ILE A 1 94 ? 23.259 -25.759 -38.922 1.00 97.44 94 ILE A C 1
ATOM 728 O O . ILE A 1 94 ? 24.244 -25.297 -39.496 1.00 97.44 94 ILE A O 1
ATOM 732 N N . ALA A 1 95 ? 22.753 -26.954 -39.240 1.00 97.06 95 ALA A N 1
ATOM 733 C CA . ALA A 1 95 ? 23.307 -27.798 -40.300 1.00 97.06 95 ALA A CA 1
ATOM 734 C C . ALA A 1 95 ? 23.244 -27.147 -41.695 1.00 97.06 95 ALA A C 1
ATOM 736 O O . ALA A 1 95 ? 24.019 -27.511 -42.579 1.00 97.06 95 ALA A O 1
ATOM 737 N N . LEU A 1 96 ? 22.344 -26.178 -41.895 1.00 95.88 96 LEU A N 1
ATOM 738 C CA . LEU A 1 96 ? 22.217 -25.416 -43.140 1.00 95.88 96 LEU A CA 1
ATOM 739 C C . LEU A 1 96 ? 23.103 -24.158 -43.172 1.00 95.88 96 LEU A C 1
ATOM 741 O O . LEU A 1 96 ? 23.230 -23.542 -44.232 1.00 95.88 96 LEU A O 1
ATOM 745 N N . ALA A 1 97 ? 23.710 -23.773 -42.044 1.00 96.56 97 ALA A N 1
ATOM 746 C CA . ALA A 1 97 ? 24.550 -22.586 -41.943 1.00 96.56 97 ALA A CA 1
ATOM 747 C C . ALA A 1 97 ? 25.946 -22.808 -42.540 1.00 96.56 97 ALA A C 1
ATOM 749 O O . ALA A 1 97 ? 26.642 -23.776 -42.236 1.00 96.56 97 ALA A O 1
ATOM 750 N N . GLN A 1 98 ? 26.378 -21.864 -43.371 1.00 95.44 98 GLN A N 1
ATOM 751 C CA . GLN A 1 98 ? 27.626 -21.920 -44.134 1.00 95.44 98 GLN A CA 1
ATOM 752 C C . GLN A 1 98 ? 28.783 -21.176 -43.456 1.00 95.44 98 GLN A C 1
ATOM 754 O O . GLN A 1 98 ? 29.940 -21.367 -43.824 1.00 95.44 98 GLN A O 1
ATOM 759 N N . ASN A 1 99 ? 28.489 -20.314 -42.483 1.00 95.00 99 ASN A N 1
ATOM 760 C CA . ASN A 1 99 ? 29.471 -19.501 -41.771 1.00 95.00 99 ASN A CA 1
ATOM 761 C C . ASN A 1 99 ? 29.001 -19.189 -40.341 1.00 95.00 99 ASN A C 1
ATOM 763 O O . ASN A 1 99 ? 27.852 -19.449 -39.976 1.00 95.00 99 ASN A O 1
ATOM 767 N N . ASP A 1 100 ? 29.902 -18.642 -39.527 1.00 94.00 100 ASP A N 1
ATOM 768 C CA . ASP A 1 100 ? 29.619 -18.369 -38.117 1.00 94.00 100 ASP A CA 1
ATOM 769 C C . ASP A 1 100 ? 28.639 -17.206 -37.924 1.00 94.00 100 ASP A C 1
ATOM 771 O O . ASP A 1 100 ? 27.848 -17.240 -36.986 1.00 94.00 100 ASP A O 1
ATOM 775 N N . ASP A 1 101 ? 28.590 -16.234 -38.840 1.00 92.94 101 ASP A N 1
ATOM 776 C CA . ASP A 1 101 ? 27.600 -15.151 -38.786 1.00 92.94 101 ASP A CA 1
ATOM 777 C C . ASP A 1 101 ? 26.171 -15.693 -38.896 1.00 92.94 101 ASP A C 1
ATOM 779 O O . ASP A 1 101 ? 25.298 -15.282 -38.137 1.00 92.94 101 ASP A O 1
ATOM 783 N N . GLN A 1 102 ? 25.927 -16.655 -39.791 1.00 96.31 102 GLN A N 1
ATOM 784 C CA . GLN A 1 102 ? 24.634 -17.329 -39.903 1.00 96.31 102 GLN A CA 1
ATOM 785 C C . GLN A 1 102 ? 24.305 -18.134 -38.641 1.00 96.31 102 GLN A C 1
ATOM 787 O O . GLN A 1 102 ? 23.173 -18.069 -38.166 1.00 96.31 102 GLN A O 1
ATOM 792 N N . LYS A 1 103 ? 25.282 -18.842 -38.057 1.00 94.69 103 LYS A N 1
ATOM 793 C CA . LYS A 1 103 ? 25.080 -19.592 -36.804 1.00 94.69 103 LYS A CA 1
ATOM 794 C C . LYS A 1 103 ? 24.743 -18.671 -35.631 1.00 94.69 103 LYS A C 1
ATOM 796 O O . LYS A 1 103 ? 23.837 -18.974 -34.863 1.00 94.69 103 LYS A O 1
ATOM 801 N N . ASN A 1 104 ? 25.417 -17.526 -35.526 1.00 94.88 104 ASN A N 1
ATOM 802 C CA . ASN A 1 104 ? 25.248 -16.564 -34.432 1.00 94.88 104 ASN A CA 1
ATOM 803 C C . ASN A 1 104 ? 23.852 -15.912 -34.392 1.00 94.88 104 ASN A C 1
ATOM 805 O O . ASN A 1 104 ? 23.451 -15.377 -33.357 1.00 94.88 104 ASN A O 1
ATOM 809 N N . LYS A 1 105 ? 23.098 -15.961 -35.497 1.00 95.50 105 LYS A N 1
ATOM 810 C CA . LYS A 1 105 ? 21.708 -15.480 -35.565 1.00 95.50 105 LYS A CA 1
ATOM 811 C C . LYS A 1 105 ? 20.689 -16.467 -34.988 1.00 95.50 105 LYS A C 1
ATOM 813 O O . LYS A 1 105 ? 19.550 -16.068 -34.748 1.00 95.50 105 LYS A O 1
ATOM 818 N N . VAL A 1 106 ? 21.063 -17.737 -34.819 1.00 97.81 106 VAL A N 1
ATOM 819 C CA . VAL A 1 106 ? 20.158 -18.823 -34.421 1.00 97.81 106 VAL A CA 1
ATOM 820 C C . VAL A 1 106 ? 20.227 -19.018 -32.912 1.00 97.81 106 VAL A C 1
ATOM 822 O O . VAL A 1 106 ? 21.305 -19.213 -32.352 1.00 97.81 106 VAL A O 1
ATOM 825 N N . GLN A 1 107 ? 19.080 -18.966 -32.242 1.00 97.62 107 GLN A N 1
ATOM 826 C CA . GLN A 1 107 ? 18.984 -19.016 -30.783 1.00 97.62 107 GLN A CA 1
ATOM 827 C C . GLN A 1 107 ? 17.790 -19.867 -30.350 1.00 97.62 107 GLN A C 1
ATOM 829 O O . GLN A 1 107 ? 16.728 -19.816 -30.968 1.00 97.62 107 GLN A O 1
ATOM 834 N N . LEU A 1 108 ? 17.944 -20.637 -29.272 1.00 98.06 108 LEU A N 1
ATOM 835 C CA . LEU A 1 108 ? 16.814 -21.287 -28.604 1.00 98.06 108 LEU A CA 1
ATOM 836 C C . LEU A 1 108 ? 15.966 -20.226 -27.908 1.00 98.06 108 LEU A C 1
ATOM 838 O O . LEU A 1 108 ? 16.489 -19.447 -27.114 1.00 98.06 108 LEU A O 1
ATOM 842 N N . ILE A 1 109 ? 14.662 -20.204 -28.184 1.00 97.75 109 ILE A N 1
ATOM 843 C CA . ILE A 1 109 ? 13.783 -19.140 -27.682 1.00 97.75 109 ILE A CA 1
ATOM 844 C C . ILE A 1 109 ? 13.714 -19.098 -26.148 1.00 97.75 109 ILE A C 1
ATOM 846 O O . ILE A 1 109 ? 13.691 -18.017 -25.568 1.00 97.75 109 ILE A O 1
ATOM 850 N N . LEU A 1 110 ? 13.757 -20.255 -25.475 1.00 95.56 110 LEU A N 1
ATOM 851 C CA . LEU A 1 110 ? 13.683 -20.321 -24.012 1.00 95.56 110 LEU A CA 1
ATOM 852 C C . LEU A 1 110 ? 14.989 -19.957 -23.304 1.00 95.56 110 LEU A C 1
ATOM 854 O O . LEU A 1 110 ? 14.965 -19.781 -22.089 1.00 95.56 110 LEU A O 1
ATOM 858 N N . ASN A 1 111 ? 16.102 -19.758 -24.019 1.00 93.44 111 ASN A N 1
ATOM 859 C CA . ASN A 1 111 ? 17.300 -19.178 -23.401 1.00 93.44 111 ASN A CA 1
ATOM 860 C C . ASN A 1 111 ? 17.078 -17.723 -22.956 1.00 93.44 111 ASN A C 1
ATOM 862 O O . ASN A 1 111 ? 17.893 -17.179 -22.215 1.00 93.44 111 ASN A O 1
ATOM 866 N N . GLU A 1 112 ? 15.979 -17.096 -23.379 1.00 91.88 112 GLU A N 1
ATOM 867 C CA . GLU A 1 112 ? 15.546 -15.797 -22.870 1.00 91.88 112 GLU A CA 1
ATOM 868 C C . GLU A 1 112 ? 15.019 -15.884 -21.429 1.00 91.88 112 GLU A C 1
ATOM 870 O O . GLU A 1 112 ? 15.234 -14.956 -20.652 1.00 91.88 112 GLU A O 1
ATOM 875 N N . LEU A 1 113 ? 14.398 -17.009 -21.051 1.00 83.00 113 LEU A N 1
ATOM 876 C CA . LEU A 1 113 ? 13.888 -17.266 -19.696 1.00 83.00 113 LEU A CA 1
ATOM 877 C C . LEU A 1 113 ? 14.877 -18.049 -18.827 1.00 83.00 113 LEU A C 1
ATOM 879 O O . LEU A 1 113 ? 15.009 -17.766 -17.637 1.00 83.00 113 LEU A O 1
ATOM 883 N N . PHE A 1 114 ? 15.594 -19.001 -19.427 1.00 90.00 114 PHE A N 1
ATOM 884 C CA . PHE A 1 114 ? 16.542 -19.897 -18.762 1.00 90.00 114 PHE A CA 1
ATOM 885 C C . PHE A 1 114 ? 17.918 -19.816 -19.447 1.00 90.00 114 PHE A C 1
ATOM 887 O O . PHE A 1 114 ? 18.286 -20.699 -20.229 1.00 90.00 114 PHE A O 1
ATOM 894 N N . PRO A 1 115 ? 18.687 -18.730 -19.229 1.00 89.44 115 PRO A N 1
ATOM 895 C CA . PRO A 1 115 ? 19.922 -18.487 -19.965 1.00 89.44 115 PRO A CA 1
ATOM 896 C C . PRO A 1 115 ? 20.945 -19.618 -19.821 1.00 89.44 115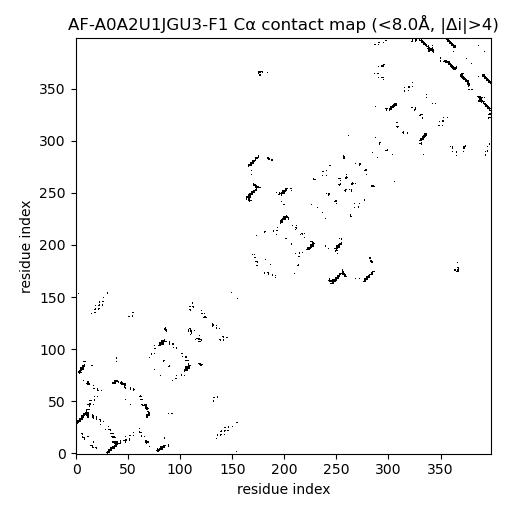 PRO A C 1
ATOM 898 O O . PRO A 1 115 ? 21.427 -19.906 -18.729 1.00 89.44 115 PRO A O 1
ATOM 901 N N . GLY A 1 116 ? 21.323 -20.221 -20.951 1.00 85.62 116 GLY A N 1
ATOM 902 C CA . GLY A 1 116 ? 22.353 -21.264 -21.019 1.00 85.62 116 GLY A CA 1
ATOM 903 C C . GLY A 1 116 ? 21.873 -22.670 -20.654 1.00 85.62 116 GLY A C 1
ATOM 904 O O . GLY A 1 116 ? 22.657 -23.611 -20.762 1.00 85.62 116 GLY A O 1
ATOM 905 N N . GLU A 1 117 ? 20.605 -22.832 -20.271 1.00 91.31 117 GLU A N 1
ATOM 906 C CA . GLU A 1 117 ? 20.025 -24.141 -19.957 1.00 91.31 117 GLU A CA 1
ATOM 907 C C . GLU A 1 117 ? 19.586 -24.907 -21.214 1.00 91.31 117 GLU A C 1
ATOM 909 O O . GLU A 1 117 ? 19.455 -26.128 -21.167 1.00 91.31 117 GLU A O 1
ATOM 914 N N . ASN A 1 118 ? 19.411 -24.216 -22.351 1.00 92.00 118 ASN A N 1
ATOM 915 C CA . ASN A 1 118 ? 19.025 -24.800 -23.641 1.00 92.00 118 ASN A CA 1
ATOM 916 C C . ASN A 1 118 ? 17.746 -25.649 -23.550 1.00 92.00 118 ASN A C 1
ATOM 918 O O . ASN A 1 118 ? 17.664 -26.736 -24.121 1.00 92.00 118 ASN A O 1
ATOM 922 N N . VAL A 1 119 ? 16.754 -25.148 -22.809 1.00 92.50 119 VAL A N 1
ATOM 923 C CA . VAL A 1 119 ? 15.474 -25.826 -22.578 1.00 92.50 119 VAL A CA 1
ATOM 924 C C . VAL A 1 119 ? 14.629 -25.840 -23.854 1.00 92.50 119 VAL A C 1
ATOM 926 O O . VAL A 1 119 ? 14.526 -24.833 -24.557 1.00 92.50 119 VAL A O 1
ATOM 929 N N . ASP A 1 120 ? 13.983 -26.974 -24.126 1.00 94.81 120 ASP A N 1
ATOM 930 C CA . ASP A 1 120 ? 13.046 -27.127 -25.239 1.00 94.81 120 ASP A CA 1
ATOM 931 C C . ASP A 1 120 ? 11.662 -26.567 -24.894 1.00 94.81 120 ASP A C 1
ATOM 933 O O . ASP A 1 120 ? 11.122 -26.818 -23.815 1.00 94.81 120 ASP A O 1
ATOM 937 N N . VAL A 1 121 ? 11.023 -25.894 -25.853 1.00 94.06 121 VAL A N 1
ATOM 938 C CA . VAL A 1 121 ? 9.574 -25.676 -25.816 1.00 94.06 121 VAL A CA 1
ATOM 939 C C . VAL A 1 121 ? 8.900 -27.032 -26.043 1.00 94.06 121 VAL A C 1
ATOM 941 O O . VAL A 1 121 ? 9.027 -27.589 -27.145 1.00 94.06 121 VAL A O 1
ATOM 944 N N . PRO A 1 122 ? 8.151 -27.561 -25.057 1.00 90.69 122 PRO A N 1
ATOM 945 C CA . PRO A 1 122 ? 7.591 -28.903 -25.137 1.00 90.69 122 PRO A CA 1
ATOM 946 C C . PRO A 1 122 ? 6.606 -29.034 -26.300 1.00 90.69 122 PRO A C 1
ATOM 948 O O . PRO A 1 122 ? 5.944 -28.072 -26.703 1.00 90.69 122 PRO A O 1
ATOM 951 N N . ASP A 1 123 ? 6.486 -30.247 -26.839 1.00 86.31 123 ASP A N 1
ATOM 952 C CA . ASP A 1 123 ? 5.459 -30.539 -27.832 1.00 86.31 123 ASP A CA 1
ATOM 953 C C . ASP A 1 123 ? 4.067 -30.521 -27.162 1.00 86.31 123 ASP A C 1
ATOM 955 O O . ASP A 1 123 ? 3.814 -31.304 -26.242 1.00 86.31 123 ASP A O 1
ATOM 959 N N . PRO A 1 124 ? 3.136 -29.654 -27.598 1.00 85.00 124 PRO A N 1
ATOM 960 C CA . PRO A 1 124 ? 1.846 -29.505 -26.931 1.00 85.00 124 PRO A CA 1
ATOM 961 C C . PRO A 1 124 ? 0.863 -30.659 -27.198 1.00 85.00 124 PRO A C 1
ATOM 963 O O . PRO A 1 124 ? -0.235 -30.651 -26.641 1.00 85.00 124 PRO A O 1
ATOM 966 N N . TYR A 1 125 ? 1.209 -31.639 -28.044 1.00 78.12 125 TYR A N 1
ATOM 967 C CA . TYR A 1 125 ? 0.339 -32.768 -28.391 1.00 78.12 125 TYR A CA 1
ATOM 968 C C . TYR A 1 125 ? 0.417 -33.914 -27.381 1.00 78.12 125 TYR A C 1
ATOM 970 O O . TYR A 1 125 ? -0.581 -34.605 -27.171 1.00 78.12 125 TYR A O 1
ATOM 978 N N . TYR A 1 126 ? 1.581 -34.127 -26.768 1.00 65.00 126 TYR A N 1
ATOM 979 C CA . TYR A 1 126 ? 1.856 -35.311 -25.961 1.00 65.00 126 TYR A CA 1
ATOM 980 C C . TYR A 1 126 ? 2.405 -34.899 -24.592 1.00 65.00 126 TYR A C 1
ATOM 982 O O . TYR A 1 126 ? 3.586 -34.600 -24.463 1.00 65.00 126 TYR A O 1
ATOM 990 N N . GLY A 1 127 ? 1.556 -34.913 -23.556 1.00 56.75 127 GLY A N 1
ATOM 991 C CA . GLY A 1 127 ? 2.046 -34.986 -22.171 1.00 56.75 127 GLY A CA 1
ATOM 992 C C . GLY A 1 127 ? 1.462 -34.025 -21.133 1.00 56.75 127 GLY A C 1
ATOM 993 O O . GLY A 1 127 ? 1.750 -34.221 -19.958 1.00 56.75 127 GLY A O 1
ATOM 994 N N . LEU A 1 128 ? 0.630 -33.036 -21.487 1.00 55.00 128 LEU A N 1
ATOM 995 C CA . LEU A 1 128 ? 0.051 -32.108 -20.498 1.00 55.00 128 LEU A CA 1
ATOM 996 C C . LEU A 1 128 ? -1.437 -31.836 -20.743 1.00 55.00 128 LEU A C 1
ATOM 998 O O . LEU A 1 128 ? -1.852 -31.490 -21.852 1.00 55.00 128 LEU A O 1
ATOM 1002 N N . GLN A 1 129 ? -2.241 -31.917 -19.679 1.00 58.19 129 GLN A N 1
ATOM 1003 C CA . GLN A 1 129 ? -3.577 -31.323 -19.661 1.00 58.19 129 GLN A CA 1
ATOM 1004 C C . GLN A 1 129 ? -3.392 -29.801 -19.819 1.00 58.19 129 GLN A C 1
ATOM 1006 O O . GLN A 1 129 ? -2.721 -29.185 -18.998 1.00 58.19 129 GLN A O 1
ATOM 1011 N N . ASN A 1 130 ? -3.928 -29.210 -20.895 1.00 74.75 130 ASN A N 1
ATOM 1012 C CA . ASN A 1 130 ? -3.699 -27.813 -21.320 1.00 74.75 130 ASN A CA 1
ATOM 1013 C C . ASN A 1 130 ? -2.300 -27.499 -21.906 1.00 74.75 130 ASN A C 1
ATOM 1015 O O . ASN A 1 130 ? -1.822 -26.372 -21.790 1.00 74.75 130 ASN A O 1
ATOM 1019 N N . GLY A 1 131 ? -1.645 -28.454 -22.581 1.00 85.38 131 GLY A N 1
ATOM 1020 C CA . GLY A 1 131 ? -0.309 -28.249 -23.173 1.00 85.38 131 GLY A CA 1
ATOM 1021 C C . GLY A 1 131 ? -0.171 -27.020 -24.088 1.00 85.38 131 GLY A C 1
ATOM 1022 O O . GLY A 1 131 ? 0.861 -26.355 -24.066 1.00 85.38 131 GLY A O 1
ATOM 1023 N N . PHE A 1 132 ? -1.217 -26.654 -24.836 1.00 90.75 132 PHE A N 1
ATOM 1024 C CA . PHE A 1 132 ? -1.201 -25.454 -25.683 1.00 90.75 132 PHE A CA 1
ATOM 1025 C C . PHE A 1 132 ? -1.199 -24.143 -24.877 1.00 90.75 132 PHE A C 1
ATOM 1027 O O . PHE A 1 132 ? -0.505 -23.209 -25.267 1.00 90.75 132 PHE A O 1
ATOM 1034 N N . ASP A 1 133 ? -1.930 -24.066 -23.758 1.00 89.88 133 ASP A N 1
ATOM 1035 C CA . ASP A 1 133 ? -1.915 -22.888 -22.878 1.00 89.88 133 ASP A CA 1
ATOM 1036 C C . ASP A 1 133 ? -0.555 -22.737 -22.181 1.00 89.88 133 ASP A C 1
ATOM 1038 O O . ASP A 1 133 ? -0.025 -21.634 -22.103 1.00 89.88 133 ASP A O 1
ATOM 1042 N N . ALA A 1 134 ? 0.046 -23.843 -21.728 1.00 89.81 134 ALA A N 1
ATOM 1043 C CA . ALA A 1 134 ? 1.373 -23.817 -21.108 1.00 89.81 134 ALA A CA 1
ATOM 1044 C C . ALA A 1 134 ? 2.452 -23.335 -22.093 1.00 89.81 134 ALA A C 1
ATOM 1046 O O . ALA A 1 134 ? 3.268 -22.478 -21.755 1.00 89.81 134 ALA A O 1
ATOM 1047 N N . VAL A 1 135 ? 2.415 -23.837 -23.333 1.00 94.19 135 VAL A N 1
ATOM 1048 C CA . VAL A 1 135 ? 3.294 -23.368 -24.413 1.00 94.19 135 VAL A CA 1
ATOM 1049 C C . VAL A 1 135 ? 3.052 -21.890 -24.714 1.00 94.19 135 VAL A C 1
ATOM 1051 O O . VAL A 1 135 ? 4.018 -21.159 -24.902 1.00 94.19 135 VAL A O 1
ATOM 1054 N N . TYR A 1 136 ? 1.797 -21.429 -24.728 1.00 94.94 136 TYR A N 1
ATOM 1055 C CA . TYR A 1 136 ? 1.502 -20.007 -24.896 1.00 94.94 136 TYR A CA 1
ATOM 1056 C C . TYR A 1 136 ? 2.186 -19.165 -23.822 1.00 94.94 136 TYR A C 1
ATOM 1058 O O . TYR A 1 136 ? 2.907 -18.245 -24.180 1.00 94.94 136 TYR A O 1
ATOM 1066 N N . SER A 1 137 ? 2.016 -19.496 -22.538 1.00 92.19 137 SER A N 1
ATOM 1067 C CA . SER A 1 137 ? 2.619 -18.731 -21.439 1.00 92.19 137 SER A CA 1
ATOM 1068 C C . SER A 1 137 ? 4.143 -18.647 -21.559 1.00 92.19 137 SER A C 1
ATOM 1070 O O . SER A 1 137 ? 4.697 -17.555 -21.493 1.00 92.19 137 SER A O 1
ATOM 1072 N N . MET A 1 138 ? 4.818 -19.767 -21.844 1.00 92.50 138 MET A N 1
ATOM 1073 C CA . MET A 1 138 ? 6.278 -19.779 -22.028 1.00 92.50 138 MET A CA 1
ATOM 1074 C C . MET A 1 138 ? 6.730 -18.906 -23.208 1.00 92.50 138 MET A C 1
ATOM 10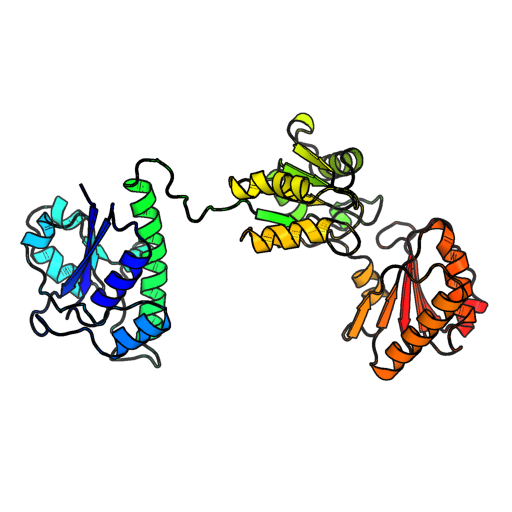76 O O . MET A 1 138 ? 7.731 -18.190 -23.121 1.00 92.50 138 MET A O 1
ATOM 1080 N N . LEU A 1 139 ? 6.002 -18.968 -24.328 1.00 97.00 139 LEU A N 1
ATOM 1081 C CA . LEU A 1 139 ? 6.302 -18.159 -25.508 1.00 97.00 139 LEU A CA 1
ATOM 1082 C C . LEU A 1 139 ? 5.996 -16.679 -25.272 1.00 97.00 139 LEU A C 1
ATOM 1084 O O . LEU A 1 139 ? 6.746 -15.835 -25.753 1.00 97.00 139 LEU A O 1
ATOM 1088 N N . ASP A 1 140 ? 4.932 -16.365 -24.537 1.00 96.25 140 ASP A N 1
ATOM 1089 C CA . ASP A 1 140 ? 4.528 -15.002 -24.198 1.00 96.25 140 ASP A CA 1
ATOM 1090 C C . ASP A 1 140 ? 5.608 -14.305 -23.368 1.00 96.25 140 ASP A C 1
ATOM 1092 O O . ASP A 1 140 ? 6.112 -13.261 -23.791 1.00 96.25 140 ASP A O 1
ATOM 1096 N N . GLU A 1 141 ? 6.052 -14.946 -22.285 1.00 89.81 141 GLU A N 1
ATOM 1097 C CA . GLU A 1 141 ? 7.123 -14.446 -21.416 1.00 89.81 141 GLU A CA 1
ATOM 1098 C C . GLU A 1 141 ? 8.452 -14.286 -22.176 1.00 89.81 141 GLU A C 1
ATOM 1100 O O . GLU A 1 141 ? 9.111 -13.250 -22.081 1.00 89.81 141 GLU A O 1
ATOM 1105 N N . SER A 1 142 ? 8.829 -15.269 -23.005 1.00 93.69 142 SER A N 1
ATOM 1106 C CA . SER A 1 142 ? 10.046 -15.168 -23.828 1.00 93.69 142 SER A CA 1
ATOM 1107 C C . SER A 1 142 ? 9.954 -14.014 -24.835 1.00 93.69 142 SER A C 1
ATOM 1109 O O . SER A 1 142 ? 10.914 -13.273 -25.042 1.00 93.69 142 SER A O 1
ATOM 1111 N N . CYS A 1 143 ? 8.786 -13.827 -25.458 1.00 97.31 143 CYS A N 1
ATOM 1112 C CA . CYS A 1 143 ? 8.573 -12.762 -26.433 1.00 97.31 143 CYS A CA 1
ATOM 1113 C C . CYS A 1 143 ? 8.550 -11.364 -25.801 1.00 97.31 143 CYS A C 1
ATOM 1115 O O . CYS A 1 143 ? 8.900 -10.417 -26.502 1.00 97.31 143 CYS A O 1
ATOM 1117 N N . ASP A 1 144 ? 8.177 -11.210 -24.523 1.00 93.69 144 ASP A N 1
ATOM 1118 C CA . ASP A 1 144 ? 8.322 -9.927 -23.813 1.00 93.69 144 ASP A CA 1
ATOM 1119 C C . ASP A 1 144 ? 9.794 -9.511 -23.748 1.00 93.69 144 ASP A C 1
ATOM 1121 O O . ASP A 1 144 ? 10.155 -8.418 -24.186 1.00 93.69 144 ASP A O 1
ATOM 1125 N N . ILE A 1 145 ? 10.662 -10.425 -23.307 1.00 92.69 145 ILE A N 1
ATOM 1126 C CA . ILE A 1 145 ? 12.105 -10.176 -23.181 1.00 92.69 145 ILE A CA 1
ATOM 1127 C C . ILE A 1 145 ? 12.730 -9.870 -24.550 1.00 92.69 145 ILE A C 1
ATOM 1129 O O . ILE A 1 145 ? 13.509 -8.921 -24.693 1.00 92.69 145 ILE A O 1
ATOM 1133 N N . ILE A 1 146 ? 12.370 -10.643 -25.581 1.00 96.25 146 ILE A N 1
ATOM 1134 C CA . ILE A 1 146 ? 12.850 -10.420 -26.954 1.00 96.25 146 ILE A CA 1
ATOM 1135 C C . ILE A 1 146 ? 12.395 -9.051 -27.465 1.00 96.25 146 ILE A C 1
ATOM 1137 O O . ILE A 1 146 ? 13.204 -8.305 -28.023 1.00 96.25 146 ILE A O 1
ATOM 1141 N N . ALA A 1 147 ? 11.119 -8.699 -27.277 1.00 94.44 147 ALA A N 1
ATOM 1142 C CA . ALA A 1 147 ? 10.582 -7.425 -27.737 1.00 94.44 147 ALA A CA 1
ATOM 1143 C C . ALA A 1 147 ? 11.314 -6.245 -27.090 1.00 94.44 147 ALA A C 1
ATOM 1145 O O . ALA A 1 147 ? 11.756 -5.340 -27.801 1.00 94.44 147 ALA A O 1
ATOM 1146 N N . GLU A 1 148 ? 11.525 -6.287 -25.773 1.00 90.50 148 GLU A N 1
ATOM 1147 C CA . GLU A 1 148 ? 12.275 -5.264 -25.040 1.00 90.50 148 GLU A CA 1
ATOM 1148 C C . GLU A 1 148 ? 13.698 -5.090 -25.588 1.00 90.50 148 GLU A C 1
ATOM 1150 O O . GLU A 1 148 ? 14.109 -3.970 -25.913 1.00 90.50 148 GLU A O 1
ATOM 1155 N N . LYS A 1 149 ? 14.437 -6.195 -25.766 1.00 92.44 149 LYS A N 1
ATOM 1156 C CA . LYS A 1 149 ? 15.809 -6.178 -26.304 1.00 92.44 149 LYS A CA 1
ATOM 1157 C C . LYS A 1 149 ? 15.871 -5.599 -27.716 1.00 92.44 149 LYS A C 1
ATOM 1159 O O . LYS A 1 149 ? 16.744 -4.781 -28.018 1.00 92.44 149 LYS A O 1
ATOM 1164 N N . LEU A 1 150 ? 14.963 -6.020 -28.594 1.00 93.69 150 LEU A N 1
ATOM 1165 C CA . LEU A 1 150 ? 14.953 -5.597 -29.992 1.00 93.69 150 LEU A CA 1
ATOM 1166 C C . LEU A 1 150 ? 14.534 -4.134 -30.145 1.00 93.69 150 LEU A C 1
ATOM 1168 O O . LEU A 1 150 ? 15.176 -3.396 -30.898 1.00 93.69 150 LEU A O 1
ATOM 1172 N N . ILE A 1 151 ? 13.517 -3.693 -29.401 1.00 88.44 151 ILE A N 1
ATOM 1173 C CA . ILE A 1 151 ? 13.085 -2.292 -29.380 1.00 88.44 151 ILE A CA 1
ATOM 1174 C C . ILE A 1 151 ? 14.235 -1.403 -28.906 1.00 88.44 151 ILE A C 1
ATOM 1176 O O . ILE A 1 151 ? 14.582 -0.450 -29.605 1.00 88.44 151 ILE A O 1
ATOM 1180 N N . ALA A 1 152 ? 14.883 -1.754 -27.790 1.00 84.75 152 ALA A N 1
ATOM 1181 C CA . ALA A 1 152 ? 16.019 -1.003 -27.257 1.00 84.75 152 ALA A CA 1
ATOM 1182 C C . ALA A 1 152 ? 17.189 -0.900 -28.253 1.00 84.75 152 ALA A C 1
ATOM 1184 O O . ALA A 1 152 ? 17.887 0.113 -28.289 1.00 84.75 152 ALA A O 1
ATOM 1185 N N . LYS A 1 153 ? 17.404 -1.935 -29.075 1.00 88.75 153 LYS A N 1
ATOM 1186 C CA . LYS A 1 153 ? 18.524 -1.998 -30.021 1.00 88.75 153 LYS A CA 1
ATOM 1187 C C . LYS A 1 153 ? 18.277 -1.252 -31.336 1.00 88.75 153 LYS A C 1
ATOM 1189 O O . LYS A 1 153 ? 19.216 -0.664 -31.872 1.00 88.75 153 LYS A O 1
ATOM 1194 N N . TYR A 1 154 ? 17.062 -1.295 -31.885 1.00 86.38 154 TYR A N 1
ATOM 1195 C CA . TYR A 1 154 ? 16.817 -0.883 -33.278 1.00 86.38 154 TYR A CA 1
ATOM 1196 C C . TYR A 1 154 ? 15.903 0.323 -33.458 1.00 86.38 154 TYR A C 1
ATOM 1198 O O . TYR A 1 154 ? 15.896 0.923 -34.535 1.00 86.38 154 TYR A O 1
ATOM 1206 N N . VAL A 1 155 ? 15.166 0.724 -32.428 1.00 80.50 155 VAL A N 1
ATOM 1207 C CA . VAL A 1 155 ? 14.312 1.908 -32.499 1.00 80.50 155 VAL A CA 1
ATOM 1208 C C . VAL A 1 155 ? 15.132 3.123 -32.041 1.00 80.50 155 VAL A C 1
ATOM 1210 O O . VAL A 1 155 ? 15.210 3.421 -30.852 1.00 80.50 155 VAL A O 1
ATOM 1213 N N . LYS A 1 156 ? 15.793 3.819 -32.989 1.00 60.16 156 LYS A N 1
ATOM 1214 C CA . LYS A 1 156 ? 16.439 5.126 -32.733 1.00 60.16 156 LYS A CA 1
ATOM 1215 C C . LYS A 1 156 ? 15.356 6.183 -32.492 1.00 60.16 156 LYS A C 1
ATOM 1217 O O . LYS A 1 156 ? 14.453 6.348 -33.304 1.00 60.16 156 LYS A O 1
ATOM 1222 N N . SER A 1 157 ? 15.473 6.874 -31.367 1.00 45.47 157 SER A N 1
ATOM 1223 C CA . SER A 1 157 ? 14.471 7.751 -30.760 1.00 45.47 157 SER A CA 1
ATOM 1224 C C . SER A 1 157 ? 13.991 8.912 -31.648 1.00 45.47 157 SER A C 1
ATOM 1226 O O . SER A 1 157 ? 14.714 9.890 -31.813 1.00 45.47 157 SER A O 1
ATOM 1228 N N . ASP A 1 158 ? 12.742 8.846 -32.110 1.00 38.59 158 ASP A N 1
ATOM 1229 C CA . ASP A 1 158 ? 11.676 9.681 -31.536 1.00 38.59 158 ASP A CA 1
ATOM 1230 C C . ASP A 1 158 ? 10.753 8.730 -30.758 1.00 38.59 158 ASP A C 1
ATOM 1232 O O . ASP A 1 158 ? 10.511 7.612 -31.223 1.00 38.59 158 ASP A O 1
ATOM 1236 N N . PRO A 1 159 ? 10.321 9.068 -29.535 1.00 38.59 159 PRO A N 1
ATOM 1237 C CA . PRO A 1 159 ? 9.888 8.074 -28.569 1.00 38.59 159 PRO A CA 1
ATOM 1238 C C . PRO A 1 159 ? 8.544 7.466 -28.978 1.00 38.59 159 PRO A C 1
ATOM 1240 O O . PRO A 1 159 ? 7.478 7.976 -28.631 1.00 38.59 159 PRO A O 1
ATOM 1243 N N . ILE A 1 160 ? 8.582 6.279 -29.585 1.00 38.66 160 ILE A N 1
ATOM 1244 C CA . ILE A 1 160 ? 7.635 5.253 -29.164 1.00 38.66 160 ILE A CA 1
ATOM 1245 C C . ILE A 1 160 ? 7.970 5.040 -27.697 1.00 38.66 160 ILE A C 1
ATOM 1247 O O . ILE A 1 160 ? 9.040 4.535 -27.351 1.00 38.66 160 ILE A O 1
ATOM 1251 N N . LYS A 1 161 ? 7.092 5.576 -26.845 1.00 36.75 161 LYS A N 1
ATOM 1252 C CA . LYS A 1 161 ? 7.125 5.396 -25.401 1.00 36.75 161 LYS A CA 1
ATOM 1253 C C . LYS A 1 161 ? 7.513 3.932 -25.148 1.00 36.75 161 LYS A C 1
ATOM 1255 O O . LYS A 1 161 ? 6.873 3.061 -25.745 1.00 36.75 161 LYS A O 1
ATOM 1260 N N . PRO A 1 162 ? 8.472 3.636 -24.252 1.00 37.22 162 PRO A N 1
ATOM 1261 C CA . PRO A 1 162 ? 8.507 2.306 -23.652 1.00 37.22 162 PRO A CA 1
ATOM 1262 C C . PRO A 1 162 ? 7.071 1.977 -23.181 1.00 37.22 162 PRO A C 1
ATOM 1264 O O . PRO A 1 162 ? 6.236 2.890 -23.078 1.00 37.22 162 PRO A O 1
ATOM 1267 N N . ILE A 1 163 ? 6.722 0.738 -22.812 1.00 47.06 163 ILE A N 1
ATOM 1268 C CA . ILE A 1 163 ? 5.742 0.654 -21.714 1.00 47.06 163 ILE A CA 1
ATOM 1269 C C . ILE A 1 163 ? 6.367 1.563 -20.679 1.00 47.06 163 ILE A C 1
ATOM 1271 O O . ILE A 1 163 ? 7.438 1.227 -20.187 1.00 47.06 163 ILE A O 1
ATOM 1275 N N . SER A 1 164 ? 5.846 2.792 -20.545 1.00 47.03 164 SER A N 1
ATOM 1276 C CA . SER A 1 164 ? 6.490 3.809 -19.742 1.00 47.03 164 SER A CA 1
ATOM 1277 C C . SER A 1 164 ? 6.636 3.072 -18.444 1.00 47.03 164 SER A C 1
ATOM 1279 O O . SER A 1 164 ? 5.615 2.651 -17.884 1.00 47.03 164 SER A O 1
ATOM 1281 N N . THR A 1 165 ? 7.875 2.792 -18.032 1.00 66.69 165 THR A N 1
ATOM 1282 C CA . THR A 1 165 ? 8.123 2.380 -16.667 1.00 66.69 165 THR A CA 1
ATOM 1283 C C . THR A 1 165 ? 7.830 3.659 -15.932 1.00 66.69 165 THR A C 1
ATOM 1285 O O . THR A 1 165 ? 8.718 4.461 -15.654 1.00 66.69 165 THR A O 1
ATOM 1288 N N . ARG A 1 166 ? 6.529 3.934 -15.803 1.00 84.69 166 ARG A N 1
ATOM 1289 C CA . ARG A 1 166 ? 5.999 5.046 -15.076 1.00 84.69 166 ARG A CA 1
ATOM 1290 C C . ARG A 1 166 ? 6.682 4.912 -13.742 1.00 84.69 166 ARG A C 1
ATOM 1292 O O . ARG A 1 166 ? 6.862 3.804 -13.220 1.00 84.69 166 ARG A O 1
ATOM 1299 N N . GLY A 1 167 ? 7.077 6.052 -13.217 1.00 92.62 167 GLY A N 1
ATOM 1300 C CA . GLY A 1 167 ? 7.452 6.096 -11.834 1.00 92.62 167 GLY A CA 1
ATOM 1301 C C . GLY A 1 167 ? 6.345 5.474 -11.000 1.00 92.62 167 GLY A C 1
ATOM 1302 O O . GLY A 1 167 ? 5.181 5.406 -11.400 1.00 92.62 167 GLY A O 1
ATOM 1303 N N . LYS A 1 168 ? 6.735 4.969 -9.851 1.00 96.44 168 LYS A N 1
ATOM 1304 C CA . LYS A 1 168 ? 5.846 4.322 -8.906 1.00 96.44 168 LYS A CA 1
ATOM 1305 C C . LYS A 1 168 ? 5.444 5.353 -7.863 1.00 96.44 168 LYS A C 1
ATOM 1307 O O . LYS A 1 168 ? 6.275 6.154 -7.430 1.00 96.44 168 LYS A O 1
ATOM 1312 N N . LEU A 1 169 ? 4.182 5.321 -7.457 1.00 98.19 169 LEU A N 1
ATOM 1313 C CA . LEU A 1 169 ? 3.680 6.121 -6.350 1.00 98.19 169 LEU A CA 1
ATOM 1314 C C . LEU A 1 169 ? 3.820 5.308 -5.060 1.00 98.19 169 LEU A C 1
ATOM 1316 O O . LEU A 1 169 ? 3.085 4.345 -4.853 1.00 98.19 169 LEU A O 1
ATOM 1320 N N . TYR A 1 170 ? 4.752 5.687 -4.195 1.00 98.44 170 TYR A N 1
ATOM 1321 C CA . TYR A 1 170 ? 4.960 5.064 -2.892 1.00 98.44 170 TYR A CA 1
ATOM 1322 C C . TYR A 1 170 ? 4.100 5.762 -1.842 1.00 98.44 170 TYR A C 1
ATOM 1324 O O . TYR A 1 170 ? 4.254 6.957 -1.619 1.00 98.44 170 TYR A O 1
ATOM 1332 N N . LEU A 1 171 ? 3.221 5.026 -1.166 1.00 98.19 171 LEU A N 1
ATOM 1333 C CA . LEU A 1 171 ? 2.492 5.533 -0.002 1.00 98.19 171 LEU A CA 1
ATOM 1334 C C . LEU A 1 171 ? 3.376 5.321 1.223 1.00 98.19 171 LEU A C 1
ATOM 1336 O O . LEU A 1 171 ? 3.575 4.185 1.661 1.00 98.19 171 LEU A O 1
ATOM 1340 N N . ILE A 1 172 ? 3.947 6.410 1.726 1.00 97.81 172 ILE A N 1
ATOM 1341 C CA . ILE A 1 172 ? 4.939 6.399 2.796 1.00 97.81 172 ILE A CA 1
ATOM 1342 C C . ILE A 1 172 ? 4.226 6.732 4.109 1.00 97.81 172 ILE A C 1
ATOM 1344 O O . ILE A 1 172 ? 3.821 7.881 4.298 1.00 97.81 172 ILE A O 1
ATOM 1348 N N . PRO A 1 173 ? 4.062 5.757 5.018 1.00 97.00 173 PRO A N 1
ATOM 1349 C CA . PRO A 1 173 ? 3.492 6.023 6.322 1.00 97.00 173 PRO A CA 1
ATOM 1350 C C . PRO A 1 173 ? 4.459 6.830 7.187 1.00 97.00 173 PRO A C 1
ATOM 1352 O O . PRO A 1 173 ? 5.681 6.665 7.115 1.00 97.00 173 PRO A O 1
ATOM 1355 N N . THR A 1 174 ? 3.887 7.674 8.034 1.00 96.25 174 THR A N 1
ATOM 1356 C CA . THR A 1 174 ? 4.586 8.443 9.062 1.00 96.25 174 THR A CA 1
ATOM 1357 C C . THR A 1 174 ? 4.284 7.872 10.449 1.00 96.25 174 THR A C 1
ATOM 1359 O O . THR A 1 174 ? 3.490 6.940 10.605 1.00 96.25 174 THR A O 1
ATOM 1362 N N . THR A 1 175 ? 4.956 8.383 11.480 1.00 96.62 175 THR A N 1
ATOM 1363 C CA . THR A 1 175 ? 4.629 8.041 12.870 1.00 96.62 175 THR A CA 1
ATOM 1364 C C 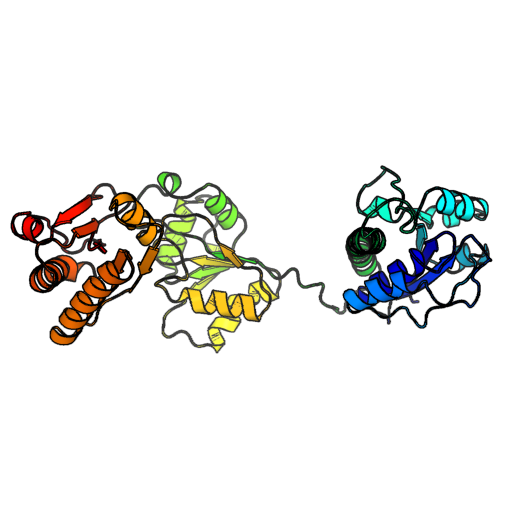. THR A 1 175 ? 3.251 8.608 13.249 1.00 96.62 175 THR A C 1
ATOM 1366 O O . THR A 1 175 ? 2.745 9.523 12.601 1.00 96.62 175 THR A O 1
ATOM 1369 N N . LEU A 1 176 ? 2.613 8.075 14.298 1.00 95.31 176 LEU A N 1
ATOM 1370 C CA . LEU A 1 176 ? 1.329 8.608 14.795 1.00 95.31 176 LEU A CA 1
ATOM 1371 C C . LEU A 1 176 ? 1.490 9.856 15.685 1.00 95.31 176 LEU A C 1
ATOM 1373 O O . LEU A 1 176 ? 0.508 10.511 16.026 1.00 95.31 176 LEU A O 1
ATOM 1377 N N . GLY A 1 177 ? 2.728 10.187 16.047 1.00 93.06 177 GLY A N 1
ATOM 1378 C CA . GLY A 1 177 ? 3.120 11.354 16.826 1.00 93.06 177 GLY A CA 1
ATOM 1379 C C . GLY 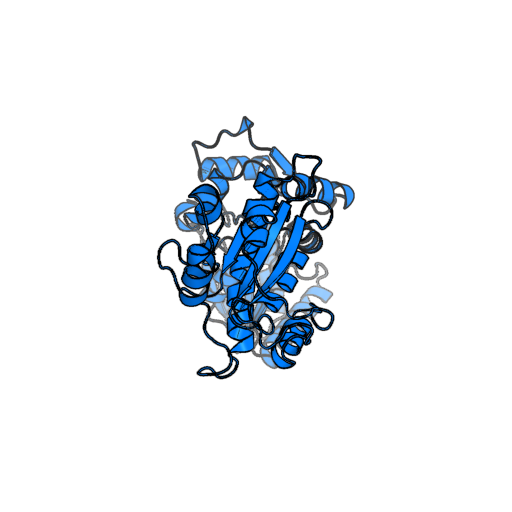A 1 177 ? 4.640 11.390 16.988 1.00 93.06 177 GLY A C 1
ATOM 1380 O O . GLY A 1 177 ? 5.367 10.749 16.224 1.00 93.06 177 GLY A O 1
ATOM 1381 N N . GLU A 1 178 ? 5.137 12.143 17.967 1.00 90.81 178 GLU A N 1
ATOM 1382 C CA . GLU A 1 178 ? 6.577 12.223 18.233 1.00 90.81 178 GLU A CA 1
ATOM 1383 C C . GLU A 1 178 ? 7.065 10.968 18.981 1.00 90.81 178 GLU A C 1
ATOM 1385 O O . GLU A 1 178 ? 6.839 10.812 20.180 1.00 90.81 178 GLU A O 1
ATOM 1390 N N . CYS A 1 179 ? 7.736 10.069 18.260 1.00 91.94 179 CYS A N 1
ATOM 1391 C CA . CYS A 1 179 ? 8.411 8.878 18.785 1.00 91.94 179 CYS A CA 1
ATOM 1392 C C . CYS A 1 179 ? 9.651 8.556 17.932 1.00 91.94 179 CYS A C 1
ATOM 1394 O O . CYS A 1 179 ? 9.861 9.190 16.891 1.00 91.94 179 CYS A O 1
ATOM 1396 N N . ASP A 1 180 ? 10.466 7.580 18.348 1.00 92.44 180 ASP A N 1
ATOM 1397 C CA . ASP A 1 180 ? 11.519 7.047 17.478 1.00 92.44 180 ASP A CA 1
ATOM 1398 C C . ASP A 1 180 ? 10.855 6.311 16.300 1.00 92.44 180 ASP A C 1
ATOM 1400 O O . ASP A 1 180 ? 10.091 5.363 16.512 1.00 92.44 180 ASP A O 1
ATOM 1404 N N . PRO A 1 181 ? 11.086 6.727 15.044 1.00 93.38 181 PRO A N 1
ATOM 1405 C CA . PRO A 1 181 ? 10.470 6.050 13.920 1.00 93.38 181 PRO A CA 1
ATOM 1406 C C . PRO A 1 181 ? 10.953 4.609 13.727 1.00 93.38 181 PRO A C 1
ATOM 1408 O O . PRO A 1 181 ? 10.237 3.828 13.107 1.00 93.38 181 PRO A O 1
ATOM 1411 N N . MET A 1 182 ? 12.134 4.242 14.237 1.00 91.31 182 MET A N 1
ATOM 1412 C CA . MET A 1 182 ? 12.665 2.880 14.115 1.00 91.31 182 MET A CA 1
ATOM 1413 C C . MET A 1 182 ? 11.872 1.863 14.947 1.00 91.31 182 MET A C 1
ATOM 1415 O O . MET A 1 182 ? 11.895 0.677 14.622 1.00 91.31 182 MET A O 1
ATOM 1419 N N . ASP A 1 183 ? 11.122 2.319 15.955 1.00 93.62 183 ASP A N 1
ATOM 1420 C CA . ASP A 1 183 ? 10.256 1.462 16.774 1.00 93.62 183 ASP A CA 1
ATOM 1421 C C . ASP A 1 183 ? 8.960 1.068 16.050 1.00 93.62 183 ASP A C 1
ATOM 1423 O O . ASP A 1 183 ? 8.348 0.046 16.362 1.00 93.62 183 ASP A O 1
ATOM 1427 N N . VAL A 1 184 ? 8.517 1.880 15.084 1.00 95.19 184 VAL A N 1
ATOM 1428 C CA . VAL A 1 184 ? 7.171 1.771 14.491 1.00 95.19 184 VAL A CA 1
ATOM 1429 C C . VAL A 1 184 ? 7.159 1.675 12.967 1.00 95.19 184 VAL A C 1
ATOM 1431 O O . VAL A 1 184 ? 6.128 1.326 12.388 1.00 95.19 184 VAL A O 1
ATOM 1434 N N . LEU A 1 185 ? 8.279 1.962 12.296 1.00 96.19 185 LEU A N 1
ATOM 1435 C CA . LEU A 1 185 ? 8.402 1.892 10.843 1.00 96.19 185 LEU A CA 1
ATOM 1436 C C . LEU A 1 185 ? 9.440 0.849 10.413 1.00 96.19 185 LEU A C 1
ATOM 1438 O O . LEU A 1 185 ? 10.570 0.838 10.900 1.00 96.19 185 LEU A O 1
ATOM 1442 N N . PRO A 1 186 ? 9.110 0.000 9.429 1.00 94.94 186 PRO A N 1
ATOM 1443 C CA . PRO A 1 186 ? 10.054 -0.960 8.886 1.00 94.94 186 PRO A CA 1
ATOM 1444 C C . PRO A 1 186 ? 11.130 -0.283 8.031 1.00 94.94 186 PRO A C 1
ATOM 1446 O O . PRO A 1 186 ? 10.907 0.732 7.367 1.00 94.94 186 PRO A O 1
ATOM 1449 N N . GLN A 1 187 ? 12.281 -0.950 7.909 1.00 94.00 187 GLN A N 1
ATOM 1450 C CA . GLN A 1 187 ? 13.417 -0.509 7.087 1.00 94.00 187 GLN A CA 1
ATOM 1451 C C . GLN A 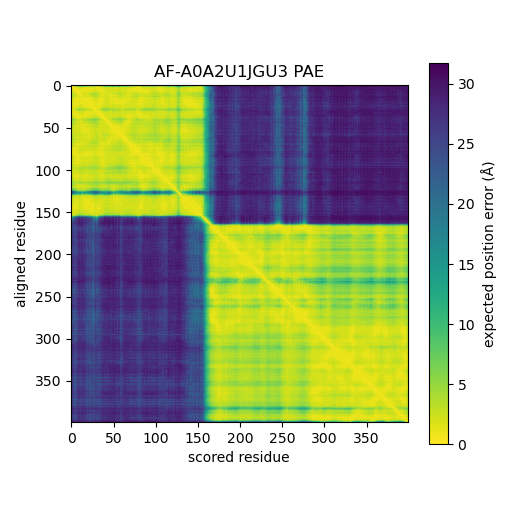1 187 ? 13.063 -0.274 5.601 1.00 94.00 187 GLN A C 1
ATOM 1453 O O . GLN A 1 187 ? 13.797 0.396 4.872 1.00 94.00 187 GLN A O 1
ATOM 1458 N N . THR A 1 188 ? 11.948 -0.824 5.106 1.00 94.75 188 THR A N 1
ATOM 1459 C CA . THR A 1 188 ? 11.410 -0.516 3.769 1.00 94.75 188 THR A CA 1
ATOM 1460 C C . THR A 1 188 ? 11.092 0.967 3.587 1.00 94.75 188 THR A C 1
ATOM 1462 O O . THR A 1 188 ? 11.300 1.475 2.490 1.00 94.75 188 THR A O 1
ATOM 1465 N N . VAL A 1 189 ? 10.659 1.675 4.636 1.00 96.44 189 VAL A N 1
ATOM 1466 C CA . VAL A 1 189 ? 10.370 3.116 4.576 1.00 96.44 189 VAL A CA 1
ATOM 1467 C C . VAL A 1 189 ? 11.645 3.913 4.321 1.00 96.44 189 VAL A C 1
ATOM 1469 O O . VAL A 1 189 ? 11.695 4.718 3.394 1.00 96.44 189 VAL A O 1
ATOM 1472 N N . LYS A 1 190 ? 12.719 3.620 5.065 1.00 95.06 190 LYS A N 1
ATOM 1473 C CA . LYS A 1 190 ? 14.027 4.253 4.848 1.00 95.06 190 LYS A CA 1
ATOM 1474 C C . LYS A 1 190 ? 14.565 4.002 3.437 1.00 95.06 190 LYS A C 1
ATOM 1476 O O . LYS A 1 190 ? 15.049 4.934 2.805 1.00 95.06 190 LYS A O 1
ATOM 1481 N N . ARG A 1 191 ? 14.437 2.770 2.927 1.00 95.19 191 ARG A N 1
ATOM 1482 C CA . ARG A 1 191 ? 14.829 2.422 1.547 1.00 95.19 191 ARG A CA 1
ATOM 1483 C C . ARG A 1 191 ? 14.024 3.188 0.497 1.00 95.19 191 ARG A C 1
ATOM 1485 O O . ARG A 1 191 ? 14.587 3.594 -0.509 1.00 95.19 191 ARG A O 1
ATOM 1492 N N . ALA A 1 192 ? 12.728 3.397 0.721 1.00 95.50 192 ALA A N 1
ATOM 1493 C CA . ALA A 1 192 ? 11.921 4.210 -0.182 1.00 95.50 192 ALA A CA 1
ATOM 1494 C C . ALA A 1 192 ? 12.384 5.674 -0.169 1.00 95.50 192 ALA A C 1
ATOM 1496 O O . ALA A 1 192 ? 12.628 6.237 -1.227 1.00 95.50 192 ALA A O 1
ATOM 1497 N N . ILE A 1 193 ? 12.582 6.265 1.013 1.00 96.12 193 ILE A N 1
ATOM 1498 C CA . ILE A 1 193 ? 13.056 7.652 1.154 1.00 96.12 193 ILE A CA 1
ATOM 1499 C C . ILE A 1 193 ? 14.422 7.869 0.481 1.00 96.12 193 ILE A C 1
ATOM 1501 O O . ILE A 1 193 ? 14.643 8.901 -0.156 1.00 96.12 193 ILE A O 1
ATOM 1505 N N . ASP A 1 194 ? 15.328 6.896 0.584 1.00 93.75 194 ASP A N 1
ATOM 1506 C CA . ASP A 1 194 ? 16.637 6.939 -0.078 1.00 93.75 194 ASP A CA 1
ATOM 1507 C C . ASP A 1 194 ? 16.500 7.100 -1.606 1.00 93.75 194 ASP A C 1
ATOM 1509 O O . ASP A 1 194 ? 17.135 7.965 -2.209 1.00 93.75 194 ASP A O 1
ATOM 1513 N N . LEU A 1 195 ? 15.560 6.370 -2.215 1.00 92.50 195 LEU A N 1
ATOM 1514 C CA . LEU A 1 195 ? 15.312 6.356 -3.663 1.00 92.50 195 LEU A CA 1
ATOM 1515 C C . LEU A 1 195 ? 14.453 7.521 -4.187 1.00 92.50 195 LEU A C 1
ATOM 1517 O O . LEU A 1 195 ? 14.318 7.675 -5.402 1.00 92.50 195 LEU A O 1
ATOM 1521 N N . LEU A 1 196 ? 13.822 8.300 -3.305 1.00 96.50 196 LEU A N 1
ATOM 1522 C CA . LEU A 1 196 ? 12.806 9.291 -3.669 1.00 96.50 196 LEU A CA 1
ATOM 1523 C C . LEU A 1 196 ? 13.279 10.724 -3.430 1.00 96.50 196 LEU A C 1
ATOM 1525 O O . LEU A 1 196 ? 13.755 11.058 -2.344 1.00 96.50 196 LEU A O 1
ATOM 1529 N N . ASP A 1 197 ? 13.056 11.586 -4.421 1.00 96.69 197 ASP A N 1
ATOM 1530 C CA . ASP A 1 197 ? 13.319 13.031 -4.340 1.00 96.69 197 ASP A CA 1
ATOM 1531 C C . ASP A 1 197 ? 12.061 13.886 -4.559 1.00 96.69 197 ASP A C 1
ATOM 1533 O O . ASP A 1 197 ? 12.044 15.054 -4.171 1.00 96.69 197 ASP A O 1
ATOM 1537 N N . ASP A 1 198 ? 11.015 13.318 -5.163 1.00 97.88 198 ASP A N 1
ATOM 1538 C CA . ASP A 1 198 ? 9.723 13.960 -5.402 1.00 97.88 198 ASP A CA 1
ATOM 1539 C C . ASP A 1 198 ? 8.691 13.454 -4.389 1.00 97.88 198 ASP A C 1
ATOM 1541 O O . ASP A 1 198 ? 8.512 12.244 -4.224 1.00 97.88 198 ASP A O 1
ATOM 1545 N N . TYR A 1 199 ? 7.999 14.377 -3.723 1.00 98.19 199 TYR A N 1
ATOM 1546 C CA . TYR A 1 199 ? 7.011 14.060 -2.699 1.00 98.19 199 TYR A CA 1
ATOM 1547 C C . TYR A 1 199 ? 5.741 14.895 -2.859 1.00 98.19 199 TYR A C 1
ATOM 1549 O O . TYR A 1 199 ? 5.786 16.083 -3.175 1.00 98.19 199 TYR A O 1
ATOM 1557 N N . ILE A 1 200 ? 4.606 14.275 -2.565 1.00 97.75 200 ILE A N 1
ATOM 1558 C CA . ILE A 1 200 ? 3.313 14.916 -2.357 1.00 97.75 200 ILE A CA 1
ATOM 1559 C C . ILE A 1 200 ? 3.017 14.808 -0.863 1.00 97.75 200 ILE A C 1
ATOM 1561 O O . ILE A 1 200 ? 3.068 13.715 -0.298 1.00 97.75 200 ILE A O 1
ATOM 1565 N N . VAL A 1 201 ? 2.778 15.940 -0.210 1.00 96.88 201 VAL A N 1
ATOM 1566 C CA . VAL A 1 201 ? 2.724 16.038 1.257 1.00 96.88 201 VAL A CA 1
ATOM 1567 C C . VAL A 1 201 ? 1.619 16.990 1.687 1.00 96.88 201 VAL A C 1
ATOM 1569 O O . VAL A 1 201 ? 1.294 17.908 0.946 1.00 96.88 201 VAL A O 1
ATOM 1572 N N . GLU A 1 202 ? 1.067 16.843 2.887 1.00 94.06 202 GLU A N 1
ATOM 1573 C CA . GLU A 1 202 ? 0.124 17.841 3.421 1.00 94.06 202 GLU A CA 1
ATOM 1574 C C . GLU A 1 202 ? 0.836 19.139 3.837 1.00 94.06 202 GLU A C 1
ATOM 1576 O O . GLU A 1 202 ? 0.363 20.242 3.551 1.00 94.06 202 GLU A O 1
ATOM 1581 N N . ASN A 1 203 ? 2.013 19.020 4.464 1.00 94.50 203 ASN A N 1
ATOM 1582 C CA . ASN A 1 203 ? 2.834 20.151 4.882 1.00 94.50 203 ASN A CA 1
ATOM 1583 C C . ASN A 1 203 ? 4.327 19.895 4.619 1.00 94.50 203 ASN A C 1
ATOM 1585 O O . ASN A 1 203 ? 4.913 18.892 5.024 1.00 94.50 203 ASN A O 1
ATOM 1589 N N . GLU A 1 204 ? 4.981 20.840 3.942 1.00 95.56 204 GLU A N 1
ATOM 1590 C CA . GLU A 1 204 ? 6.385 20.686 3.556 1.00 95.56 204 GLU A CA 1
ATOM 1591 C C . GLU A 1 204 ? 7.353 20.662 4.743 1.00 95.56 204 GLU A C 1
ATOM 1593 O O . GLU A 1 204 ? 8.365 19.961 4.710 1.00 95.56 204 GLU A O 1
ATOM 1598 N N . LYS A 1 205 ? 7.075 21.436 5.798 1.00 95.44 205 LYS A N 1
ATOM 1599 C CA . LYS A 1 205 ? 7.985 21.566 6.945 1.00 95.44 205 LYS A CA 1
ATOM 1600 C C . LYS A 1 205 ? 8.021 20.277 7.763 1.00 95.44 205 LYS A C 1
ATOM 1602 O O . LYS A 1 205 ? 9.105 19.819 8.127 1.00 95.44 205 LYS A O 1
ATOM 1607 N N . THR A 1 206 ? 6.853 19.700 8.037 1.00 95.38 206 THR A N 1
ATOM 1608 C CA . THR A 1 206 ? 6.705 18.445 8.790 1.00 95.38 206 THR A CA 1
ATOM 1609 C C . THR A 1 206 ? 7.281 17.275 7.995 1.00 95.38 206 THR A C 1
ATOM 1611 O O . THR A 1 206 ? 8.086 16.516 8.537 1.00 95.38 206 THR A O 1
ATOM 1614 N N . ALA A 1 207 ? 7.009 17.200 6.688 1.00 96.44 207 ALA A N 1
ATOM 1615 C CA . ALA A 1 207 ? 7.563 16.168 5.816 1.00 96.44 207 ALA A CA 1
ATOM 1616 C C . ALA A 1 207 ? 9.099 16.204 5.742 1.00 96.44 207 ALA A C 1
ATOM 1618 O O . ALA A 1 207 ? 9.750 15.168 5.881 1.00 96.44 207 ALA A O 1
ATOM 1619 N N . ARG A 1 208 ? 9.707 17.391 5.594 1.00 96.81 208 ARG A N 1
ATOM 1620 C CA . ARG A 1 208 ? 11.176 17.547 5.610 1.00 96.81 208 ARG A CA 1
ATOM 1621 C C . ARG A 1 208 ? 11.787 17.101 6.937 1.00 96.81 208 ARG A C 1
ATOM 1623 O O . ARG A 1 208 ? 12.780 16.372 6.931 1.00 96.81 208 ARG A O 1
ATOM 1630 N N . LYS A 1 209 ? 11.180 17.495 8.067 1.00 95.56 209 LYS A N 1
ATOM 1631 C CA . LYS A 1 209 ? 11.597 17.047 9.410 1.00 95.56 209 LYS A CA 1
ATOM 1632 C C . LYS A 1 209 ? 11.571 15.518 9.487 1.00 95.56 209 LYS A C 1
ATOM 1634 O O . LYS A 1 209 ? 12.578 14.926 9.856 1.00 95.56 209 LYS A O 1
ATOM 1639 N N . PHE A 1 210 ? 10.475 14.887 9.067 1.00 96.38 210 PHE A N 1
ATOM 1640 C CA . PHE A 1 210 ? 10.334 13.429 9.074 1.00 96.38 210 PHE A CA 1
ATOM 1641 C C . PHE A 1 210 ? 11.381 12.725 8.199 1.00 96.38 210 PHE A C 1
ATOM 1643 O O . PHE A 1 210 ? 12.082 11.835 8.680 1.00 96.38 210 PHE A O 1
ATOM 1650 N N . ILE A 1 211 ? 11.555 13.159 6.944 1.00 96.75 211 ILE A N 1
ATOM 1651 C CA . ILE A 1 211 ? 12.554 12.593 6.022 1.00 96.75 211 ILE A CA 1
ATOM 1652 C C . ILE A 1 211 ? 13.959 12.679 6.629 1.00 96.75 211 ILE A C 1
ATOM 1654 O O . ILE A 1 211 ? 14.711 11.707 6.579 1.00 96.75 211 ILE A O 1
ATOM 1658 N N . LYS A 1 212 ? 14.307 13.821 7.237 1.00 95.88 212 LYS A N 1
ATOM 1659 C CA . LYS A 1 212 ? 15.604 14.016 7.895 1.00 95.88 212 LYS A CA 1
ATOM 1660 C C . LYS A 1 212 ? 15.786 13.092 9.103 1.00 95.88 212 LYS A C 1
ATOM 1662 O O . LYS A 1 212 ? 16.896 12.608 9.300 1.00 95.88 212 LYS A O 1
ATOM 1667 N N . THR A 1 213 ? 14.732 12.834 9.878 1.00 94.69 213 THR A N 1
ATOM 1668 C CA . THR A 1 213 ? 14.781 11.898 11.012 1.00 94.69 213 THR A CA 1
ATOM 1669 C C . THR A 1 213 ? 15.027 10.461 10.546 1.00 94.69 213 THR A C 1
ATOM 1671 O O . THR A 1 213 ? 15.888 9.788 11.104 1.00 94.69 213 THR A O 1
ATOM 1674 N N . ILE A 1 214 ? 14.335 9.992 9.499 1.00 94.69 214 ILE A N 1
ATOM 1675 C CA . ILE A 1 214 ? 14.524 8.627 8.964 1.00 94.69 214 ILE A CA 1
ATOM 1676 C C . ILE A 1 214 ? 15.875 8.470 8.254 1.00 94.69 214 ILE A C 1
ATOM 1678 O O . ILE A 1 214 ? 16.540 7.434 8.358 1.00 94.69 214 ILE A O 1
ATOM 1682 N N . HIS A 1 215 ? 16.267 9.485 7.484 1.00 95.00 215 HIS A N 1
ATOM 1683 C CA . HIS A 1 215 ? 17.446 9.449 6.631 1.00 95.00 215 HIS A CA 1
ATOM 1684 C C . HIS A 1 215 ? 18.273 10.740 6.759 1.00 95.00 215 HIS A C 1
ATOM 1686 O O . HIS A 1 215 ? 18.215 11.608 5.882 1.00 95.00 215 HIS A O 1
ATOM 1692 N N . PRO A 1 216 ? 19.109 10.867 7.810 1.00 94.69 216 PRO A N 1
ATOM 1693 C CA . PRO A 1 216 ? 19.912 12.067 8.054 1.00 94.69 216 PRO A CA 1
ATOM 1694 C C . PRO A 1 216 ? 20.806 12.478 6.878 1.00 94.69 216 PRO A C 1
ATOM 1696 O O . PRO A 1 216 ? 20.957 13.672 6.626 1.00 94.69 216 PRO A O 1
ATOM 1699 N N . GLU A 1 217 ? 21.323 11.525 6.102 1.00 94.31 217 GLU A N 1
ATOM 1700 C CA . GLU A 1 217 ? 22.185 11.805 4.941 1.00 94.31 217 GLU A CA 1
ATOM 1701 C C . GLU A 1 217 ? 21.425 12.355 3.717 1.00 94.31 217 GLU A C 1
ATOM 1703 O O . GLU A 1 217 ? 22.041 12.812 2.757 1.00 94.31 217 GLU A O 1
ATOM 1708 N N . LYS A 1 218 ? 20.080 12.347 3.722 1.00 93.25 218 LYS A N 1
ATOM 1709 C CA . LYS A 1 218 ? 19.287 12.829 2.585 1.00 93.25 218 LYS A CA 1
ATOM 1710 C C . LYS A 1 218 ? 19.376 14.356 2.505 1.00 93.25 218 LYS A C 1
ATOM 1712 O O . LYS A 1 218 ? 18.969 15.077 3.427 1.00 93.25 218 LYS A O 1
ATOM 1717 N N . VAL A 1 219 ? 19.899 14.857 1.387 1.00 95.12 219 VAL A N 1
ATOM 1718 C CA . VAL A 1 219 ? 20.111 16.291 1.157 1.00 95.12 219 VAL A CA 1
ATOM 1719 C C . VAL A 1 219 ? 18.765 16.999 1.007 1.00 95.12 219 VAL A C 1
ATOM 1721 O O . VAL A 1 219 ? 18.081 16.874 0.002 1.00 95.12 219 VAL A O 1
ATOM 1724 N N . GLN A 1 220 ? 18.374 17.789 2.006 1.00 94.88 220 GLN A N 1
ATOM 1725 C CA . GLN A 1 220 ? 17.046 18.417 2.032 1.00 94.88 220 GLN A CA 1
ATOM 1726 C C . GLN A 1 220 ? 16.805 19.365 0.847 1.00 94.88 220 GLN A C 1
ATOM 1728 O O . GLN A 1 220 ? 15.695 19.426 0.323 1.00 94.88 220 GLN A O 1
ATOM 1733 N N . ALA A 1 221 ? 17.838 20.081 0.400 1.00 95.06 221 ALA A N 1
ATOM 1734 C CA . ALA A 1 221 ? 17.727 21.058 -0.682 1.00 95.06 221 ALA A CA 1
ATOM 1735 C C . ALA A 1 221 ? 17.361 20.442 -2.047 1.00 95.06 221 ALA A C 1
ATOM 1737 O O . ALA A 1 221 ? 16.880 21.163 -2.915 1.00 95.06 221 ALA A O 1
ATOM 1738 N N . THR A 1 222 ? 17.564 19.134 -2.247 1.00 94.62 222 THR A N 1
ATOM 1739 C CA . THR A 1 222 ? 17.237 18.456 -3.515 1.00 94.62 222 THR A CA 1
ATOM 1740 C C . THR A 1 222 ? 15.792 17.960 -3.574 1.00 94.62 222 THR A C 1
ATOM 1742 O O . THR A 1 222 ? 15.309 17.639 -4.662 1.00 94.62 222 THR A O 1
ATOM 1745 N N . LEU A 1 223 ? 15.099 17.908 -2.430 1.00 96.81 223 LEU A N 1
ATOM 1746 C CA . LEU A 1 223 ? 13.737 17.391 -2.338 1.00 96.81 223 LEU A CA 1
ATOM 1747 C C . LEU A 1 223 ? 12.726 18.380 -2.929 1.00 96.81 223 LEU A C 1
ATOM 1749 O O . LEU A 1 223 ? 12.676 19.552 -2.530 1.00 96.81 223 LEU A O 1
ATOM 1753 N N . ARG A 1 224 ? 11.874 17.872 -3.821 1.00 97.31 224 ARG A N 1
ATOM 1754 C CA . ARG A 1 224 ? 10.767 18.584 -4.467 1.00 97.31 224 ARG A CA 1
ATOM 1755 C C . ARG A 1 224 ? 9.462 18.150 -3.810 1.00 97.31 224 ARG A C 1
ATOM 1757 O O . ARG A 1 224 ? 9.041 17.010 -3.969 1.00 97.31 224 ARG A O 1
ATOM 1764 N N . LEU A 1 225 ? 8.854 19.039 -3.030 1.00 96.75 225 LEU A N 1
ATOM 1765 C CA . LEU A 1 225 ? 7.633 18.750 -2.280 1.00 96.75 225 LEU A CA 1
ATOM 1766 C C . LEU A 1 225 ? 6.475 19.542 -2.884 1.00 96.75 225 LEU A C 1
ATOM 1768 O O . LEU A 1 225 ? 6.601 20.740 -3.115 1.00 96.75 225 LEU A O 1
ATOM 1772 N N . SER A 1 226 ? 5.359 18.865 -3.130 1.00 95.75 226 SER A N 1
ATOM 1773 C CA . SER A 1 226 ? 4.102 19.472 -3.563 1.00 95.75 226 SER A CA 1
ATOM 1774 C C . SER A 1 226 ? 3.085 19.376 -2.433 1.00 95.75 226 SER A C 1
ATOM 1776 O O . SER A 1 226 ? 2.747 18.272 -2.005 1.00 95.75 226 SER A O 1
ATOM 1778 N N . ALA A 1 227 ? 2.604 20.521 -1.950 1.00 95.12 227 ALA A N 1
ATOM 1779 C CA . ALA A 1 227 ? 1.608 20.572 -0.887 1.00 95.12 227 ALA A CA 1
ATOM 1780 C C . ALA A 1 227 ? 0.210 20.202 -1.417 1.00 95.12 227 ALA A C 1
ATOM 1782 O O . ALA A 1 227 ? -0.313 20.862 -2.315 1.00 95.12 227 ALA A O 1
ATOM 1783 N N . LEU A 1 228 ? -0.405 19.169 -0.844 1.00 93.06 228 LEU A N 1
ATOM 1784 C CA . LEU A 1 228 ? -1.754 18.701 -1.144 1.00 93.06 228 LEU A CA 1
ATOM 1785 C C . LEU A 1 228 ? -2.684 19.030 0.021 1.00 93.06 228 LEU A C 1
ATOM 1787 O O . LEU A 1 228 ? -2.434 18.652 1.161 1.00 93.06 228 LEU A O 1
ATOM 1791 N N . ASN A 1 229 ? -3.798 19.692 -0.267 1.00 89.69 229 ASN A N 1
ATOM 1792 C CA . ASN A 1 229 ? -4.838 19.954 0.716 1.00 89.69 229 ASN A CA 1
ATOM 1793 C C . ASN A 1 229 ? -6.232 19.809 0.087 1.00 89.69 229 ASN A C 1
ATOM 1795 O O . ASN A 1 229 ? -6.386 19.643 -1.119 1.00 89.69 229 ASN A O 1
ATOM 1799 N N . LYS A 1 230 ? -7.278 19.892 0.913 1.00 81.38 230 LYS A N 1
ATOM 1800 C CA . LYS A 1 230 ? -8.681 19.738 0.480 1.00 81.38 230 LYS A CA 1
ATOM 1801 C C . LYS A 1 230 ? -9.174 20.783 -0.537 1.00 81.38 230 LYS A C 1
ATOM 1803 O O . LYS A 1 230 ? -10.267 20.623 -1.071 1.00 81.38 230 LYS A O 1
ATOM 1808 N N . HIS A 1 231 ? -8.421 21.860 -0.755 1.00 84.50 231 HIS A N 1
ATOM 1809 C CA . HIS A 1 231 ? -8.733 22.937 -1.695 1.00 84.50 231 HIS A CA 1
ATOM 1810 C C . HIS A 1 231 ? -7.849 22.915 -2.949 1.00 84.50 231 HIS A C 1
ATOM 1812 O O . HIS A 1 231 ? -8.037 23.761 -3.818 1.00 84.50 231 HIS A O 1
ATOM 1818 N N . THR A 1 232 ? -6.905 21.975 -3.050 1.00 82.88 232 THR A N 1
ATOM 1819 C CA . THR A 1 232 ? -6.063 21.800 -4.236 1.00 82.88 232 THR A CA 1
ATOM 1820 C C . THR A 1 232 ? -6.929 21.473 -5.453 1.00 82.88 232 THR A C 1
ATOM 1822 O O . THR A 1 232 ? -7.815 20.615 -5.401 1.00 82.88 232 THR A O 1
ATOM 1825 N N . GLU A 1 233 ? -6.690 22.171 -6.563 1.00 81.62 233 GLU A N 1
ATOM 1826 C CA . GLU A 1 233 ? -7.479 21.970 -7.774 1.00 81.62 233 GLU A CA 1
ATOM 1827 C C . GLU A 1 233 ? -7.089 20.678 -8.508 1.00 81.62 233 GLU A C 1
ATOM 1829 O O . GLU A 1 233 ? -5.945 20.223 -8.492 1.00 81.62 233 GLU A O 1
ATOM 1834 N N . VAL A 1 234 ? -8.030 20.113 -9.271 1.00 79.88 234 VAL A N 1
ATOM 1835 C CA . VAL A 1 234 ? -7.784 18.915 -10.102 1.00 79.88 234 VAL A CA 1
ATOM 1836 C C . VAL A 1 234 ? -6.649 19.133 -11.114 1.00 79.88 234 VAL A C 1
ATOM 1838 O O . VAL A 1 234 ? -5.915 18.199 -11.455 1.00 79.88 234 VAL A O 1
ATOM 1841 N N . SER A 1 235 ? -6.487 20.367 -11.596 1.00 80.00 235 SER A N 1
ATOM 1842 C CA . SER A 1 235 ? -5.398 20.751 -12.497 1.00 80.00 235 SER A CA 1
ATOM 1843 C C . SER A 1 235 ? -4.025 20.580 -11.829 1.00 80.00 235 SER A C 1
ATOM 1845 O O . SER A 1 235 ? -3.074 20.135 -12.475 1.00 80.00 235 SER A O 1
ATOM 1847 N N . GLU A 1 236 ? -3.929 20.850 -10.526 1.00 88.25 236 GLU A N 1
ATOM 1848 C CA . GLU A 1 236 ? -2.713 20.702 -9.731 1.00 88.25 236 GLU A CA 1
ATOM 1849 C C . GLU A 1 236 ? -2.419 19.237 -9.407 1.00 88.25 236 GLU A C 1
ATOM 1851 O O . GLU A 1 236 ? -1.266 18.826 -9.515 1.00 88.25 236 GLU A O 1
ATOM 1856 N N . HIS A 1 237 ? -3.437 18.407 -9.144 1.00 89.88 237 HIS A N 1
ATOM 1857 C CA . HIS A 1 237 ? -3.242 16.961 -8.951 1.00 89.88 237 HIS A CA 1
ATOM 1858 C C . HIS A 1 237 ? -2.532 16.303 -10.145 1.00 89.88 237 HIS A C 1
ATOM 1860 O O . HIS A 1 237 ? -1.639 15.475 -9.969 1.00 89.88 237 HIS A O 1
ATOM 1866 N N . ASN A 1 238 ? -2.887 16.701 -11.373 1.00 88.31 238 ASN A N 1
ATOM 1867 C CA . ASN A 1 238 ? -2.233 16.193 -12.581 1.00 88.31 238 ASN A CA 1
ATOM 1868 C C . ASN A 1 238 ? -0.764 16.625 -12.675 1.00 88.31 238 ASN A C 1
ATOM 1870 O O . ASN A 1 238 ? 0.073 15.830 -13.097 1.00 88.31 238 ASN A O 1
ATOM 1874 N N . LYS A 1 239 ? -0.431 17.850 -12.245 1.00 92.12 239 LYS A N 1
ATOM 1875 C CA . LYS A 1 239 ? 0.966 18.307 -12.172 1.00 92.12 239 LYS A CA 1
ATOM 1876 C C . LYS A 1 239 ? 1.753 17.519 -11.128 1.00 92.12 239 LYS A C 1
ATOM 1878 O O . LYS A 1 239 ? 2.898 17.166 -11.379 1.00 92.12 239 LYS A O 1
ATOM 1883 N N . MET A 1 240 ? 1.134 17.200 -9.992 1.00 94.25 240 MET A N 1
ATOM 1884 C CA . MET A 1 240 ? 1.778 16.451 -8.911 1.00 94.25 240 MET A CA 1
ATOM 1885 C C . MET A 1 240 ? 2.203 15.041 -9.335 1.00 94.25 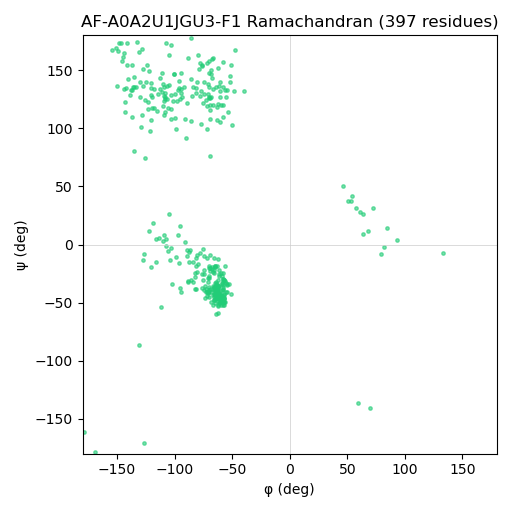240 MET A C 1
ATOM 1887 O O . MET A 1 240 ? 3.256 14.584 -8.914 1.00 94.25 240 MET A O 1
ATOM 1891 N N . ILE A 1 241 ? 1.429 14.357 -10.185 1.00 94.69 241 ILE A N 1
ATOM 1892 C CA . ILE A 1 241 ? 1.776 13.007 -10.672 1.00 94.69 241 ILE A CA 1
ATOM 1893 C C . ILE A 1 241 ? 2.621 13.007 -11.953 1.00 94.69 241 ILE A C 1
ATOM 1895 O O . ILE A 1 241 ? 3.036 11.944 -12.419 1.00 94.69 241 ILE A O 1
ATOM 1899 N N . GLN A 1 242 ? 2.877 14.179 -12.536 1.00 93.12 242 GLN A N 1
ATOM 1900 C CA . GLN A 1 242 ? 3.638 14.319 -13.773 1.00 93.12 242 GLN A CA 1
ATOM 1901 C C . GLN A 1 242 ? 5.027 13.650 -13.709 1.00 93.12 242 GLN A C 1
ATOM 1903 O O . GLN A 1 242 ? 5.360 12.942 -14.661 1.00 93.12 242 GLN A O 1
ATOM 1908 N N . PRO A 1 243 ? 5.800 13.732 -12.602 1.00 94.62 243 PRO A N 1
ATOM 1909 C CA . PRO A 1 243 ? 7.068 13.009 -12.503 1.00 94.62 243 PRO A CA 1
ATOM 1910 C C . PRO A 1 243 ? 6.911 11.489 -12.677 1.00 94.62 243 PRO A C 1
ATOM 1912 O O . PRO A 1 243 ? 7.726 10.870 -13.357 1.00 94.62 243 PRO A O 1
ATOM 1915 N N . CYS A 1 244 ? 5.828 10.880 -12.176 1.00 94.56 244 CYS A N 1
ATOM 1916 C CA . CYS A 1 244 ? 5.541 9.461 -12.414 1.00 94.56 244 CYS A CA 1
ATOM 1917 C C . CYS A 1 244 ? 5.258 9.173 -13.890 1.00 94.56 244 CYS A C 1
ATOM 1919 O O . CYS A 1 244 ? 5.704 8.152 -14.409 1.00 94.56 244 CYS A O 1
ATOM 1921 N N . LEU A 1 245 ? 4.578 10.069 -14.605 1.00 90.81 245 LEU A N 1
ATOM 1922 C CA . LEU A 1 245 ? 4.372 9.923 -16.053 1.00 90.81 245 LEU A CA 1
ATOM 1923 C C . LEU A 1 245 ? 5.681 10.035 -16.852 1.00 90.81 245 LEU A C 1
ATOM 1925 O O . LEU A 1 245 ? 5.773 9.491 -17.952 1.00 90.81 245 LEU A O 1
ATOM 1929 N N . GLU A 1 246 ? 6.685 10.699 -16.282 1.00 90.62 246 GLU A N 1
ATOM 1930 C CA . GLU A 1 246 ? 8.045 10.851 -16.813 1.00 90.62 246 GLU A CA 1
ATOM 1931 C C . GLU A 1 246 ? 9.010 9.746 -16.348 1.00 90.62 246 GLU A C 1
ATOM 1933 O O . GLU A 1 246 ? 10.188 9.774 -16.695 1.00 90.62 246 GLU A O 1
ATOM 1938 N N . GLY A 1 247 ? 8.532 8.767 -15.574 1.00 89.56 247 GLY A N 1
ATOM 1939 C CA . GLY A 1 247 ? 9.339 7.638 -15.101 1.00 89.56 247 GLY A CA 1
ATOM 1940 C C . GLY A 1 247 ? 9.987 7.811 -13.722 1.00 89.56 247 GLY A C 1
ATOM 1941 O O . GLY A 1 247 ? 10.719 6.930 -13.279 1.00 89.56 247 GLY A O 1
ATOM 1942 N N . LYS A 1 248 ? 9.720 8.913 -13.012 1.00 94.25 248 LYS A N 1
ATOM 1943 C CA . LYS A 1 248 ? 10.270 9.194 -11.674 1.00 94.25 248 LYS A CA 1
ATOM 1944 C C . LYS A 1 248 ? 9.323 8.753 -10.569 1.00 94.25 248 LYS A C 1
ATOM 1946 O O . LYS A 1 248 ? 8.143 9.099 -10.569 1.00 94.25 248 LYS A O 1
ATOM 1951 N N . ASN A 1 249 ? 9.850 8.016 -9.602 1.00 96.62 249 ASN A N 1
ATOM 1952 C CA . ASN A 1 249 ? 9.082 7.594 -8.439 1.00 96.62 249 ASN A CA 1
ATOM 1953 C C . ASN A 1 249 ? 8.717 8.801 -7.558 1.00 96.62 249 ASN A C 1
ATOM 1955 O O . ASN A 1 249 ? 9.521 9.719 -7.404 1.00 96.62 249 ASN A O 1
ATOM 1959 N N . ILE A 1 250 ? 7.522 8.773 -6.969 1.00 98.12 250 ILE A N 1
ATOM 1960 C CA . ILE A 1 250 ? 7.016 9.829 -6.082 1.00 98.12 250 ILE A CA 1
ATOM 1961 C C . ILE A 1 250 ? 6.606 9.212 -4.746 1.00 98.12 250 ILE A C 1
ATOM 1963 O O . ILE A 1 250 ? 6.001 8.141 -4.723 1.00 98.12 250 ILE A O 1
ATOM 1967 N N . GLY A 1 251 ? 6.905 9.889 -3.638 1.00 98.19 251 GLY A N 1
ATOM 1968 C CA . GLY A 1 251 ? 6.359 9.569 -2.319 1.00 98.19 251 GLY A CA 1
ATOM 1969 C C . GLY A 1 251 ? 5.081 10.357 -2.024 1.00 98.19 251 GLY A C 1
ATOM 1970 O O . GLY A 1 251 ? 5.042 11.559 -2.247 1.00 98.19 251 GLY A O 1
ATOM 1971 N N . LEU A 1 252 ? 4.044 9.718 -1.490 1.00 98.12 252 LEU A N 1
ATOM 1972 C CA . LEU A 1 252 ? 2.879 10.376 -0.894 1.00 98.12 252 LEU A CA 1
ATOM 1973 C C . LEU A 1 252 ? 2.928 10.185 0.623 1.00 98.12 252 LEU A C 1
ATOM 1975 O O . LEU A 1 252 ? 3.011 9.047 1.083 1.00 98.12 252 LEU A O 1
ATOM 1979 N N . MET A 1 253 ? 2.871 11.282 1.379 1.00 95.75 253 MET A N 1
ATOM 1980 C CA . MET A 1 253 ? 2.916 11.288 2.846 1.00 95.75 253 MET A CA 1
ATOM 1981 C C . MET A 1 253 ? 1.781 12.133 3.430 1.00 95.75 253 MET A C 1
ATOM 1983 O O . MET A 1 253 ? 1.504 13.225 2.934 1.00 95.75 253 MET A O 1
ATOM 1987 N N . SER A 1 254 ? 1.178 11.648 4.513 1.00 91.50 254 SER A N 1
ATOM 1988 C CA . SER A 1 254 ? 0.227 12.387 5.349 1.00 91.50 254 SER A CA 1
ATOM 1989 C C . SER A 1 254 ? 0.891 12.864 6.644 1.00 91.50 254 SER A C 1
ATOM 1991 O O . SER A 1 254 ? 2.021 12.477 6.964 1.00 91.50 254 SER A O 1
ATOM 1993 N N . GLU A 1 255 ? 0.191 13.700 7.411 1.00 90.69 255 GLU A N 1
ATOM 1994 C CA . GLU A 1 255 ? 0.699 14.219 8.689 1.00 90.69 255 GLU A CA 1
ATOM 1995 C C . GLU A 1 255 ? 0.933 13.128 9.744 1.00 90.69 255 GLU A C 1
ATOM 1997 O O . GLU A 1 255 ? 1.867 13.238 10.537 1.00 90.69 255 GLU A O 1
ATOM 2002 N N . ALA A 1 256 ? 0.109 12.077 9.761 1.00 92.00 256 ALA A N 1
ATOM 2003 C CA . ALA A 1 256 ? 0.223 10.992 10.731 1.00 92.00 256 ALA A CA 1
ATOM 2004 C C . ALA A 1 256 ? -0.265 9.651 10.166 1.00 92.00 256 ALA A C 1
ATOM 2006 O O . ALA A 1 256 ? -1.345 9.560 9.576 1.00 92.00 256 ALA A O 1
ATOM 2007 N N . GLY A 1 257 ? 0.495 8.588 10.437 1.00 94.25 257 GLY A N 1
ATOM 2008 C CA . GLY A 1 257 ? 0.125 7.211 10.115 1.00 94.25 257 GLY A CA 1
ATOM 2009 C C . GLY A 1 257 ? 0.123 6.903 8.617 1.00 94.25 257 GLY A C 1
ATOM 2010 O O . GLY A 1 257 ? 1.016 7.308 7.877 1.00 94.25 257 GLY A O 1
ATOM 2011 N N . CYS A 1 258 ? -0.857 6.118 8.166 1.00 94.75 258 CYS A N 1
ATOM 2012 C CA . CYS A 1 258 ? -0.960 5.680 6.772 1.00 94.75 258 CYS A CA 1
ATOM 2013 C C . CYS A 1 258 ? -1.676 6.728 5.892 1.00 94.75 258 CYS A C 1
ATOM 2015 O O . CYS A 1 258 ? -2.810 7.087 6.218 1.00 94.75 258 CYS A O 1
ATOM 2017 N N . PRO A 1 259 ? -1.091 7.156 4.757 1.00 94.50 259 PRO A N 1
ATOM 2018 C CA . PRO A 1 259 ? -1.716 8.129 3.861 1.00 94.50 259 PRO A CA 1
ATOM 2019 C C . PRO A 1 259 ? -2.843 7.519 3.013 1.00 94.50 259 PRO A C 1
ATOM 2021 O O . PRO A 1 259 ? -2.832 6.330 2.688 1.00 94.50 259 PRO A O 1
ATOM 2024 N N . GLY A 1 260 ? -3.784 8.361 2.585 1.00 89.75 260 GLY A N 1
ATOM 2025 C CA . GLY A 1 260 ? -4.901 8.018 1.709 1.00 89.75 260 GLY A CA 1
ATOM 2026 C C . GLY A 1 260 ? -6.140 7.443 2.403 1.00 89.75 260 GLY A C 1
ATOM 2027 O O . GLY A 1 260 ? -6.992 6.885 1.712 1.00 89.75 260 GLY A O 1
ATOM 2028 N N . VAL A 1 261 ? -6.262 7.558 3.732 1.00 87.69 261 VAL A N 1
ATOM 2029 C CA . VAL A 1 261 ? -7.412 7.008 4.488 1.00 87.69 261 VAL A CA 1
ATOM 2030 C C . VAL A 1 261 ? -8.295 8.105 5.080 1.00 87.69 261 VAL A C 1
ATOM 2032 O O . VAL A 1 261 ? -9.504 8.104 4.857 1.00 87.69 261 VAL A O 1
ATOM 2035 N N . ALA A 1 262 ? -7.709 9.033 5.839 1.00 83.75 262 ALA A N 1
ATOM 2036 C CA . ALA A 1 262 ? -8.426 10.121 6.520 1.00 83.75 262 ALA A CA 1
ATOM 2037 C C . ALA A 1 262 ? -7.913 11.516 6.110 1.00 83.75 262 ALA A C 1
ATOM 2039 O O . ALA A 1 262 ? -8.247 12.523 6.732 1.00 83.75 262 ALA A O 1
ATOM 2040 N N . ASP A 1 263 ? -7.107 11.553 5.056 1.00 86.75 263 ASP A N 1
ATOM 2041 C CA . ASP A 1 263 ? -6.355 12.688 4.531 1.00 86.75 263 ASP A CA 1
ATOM 2042 C C . ASP A 1 263 ? -6.643 12.844 3.018 1.00 86.75 263 ASP A C 1
ATOM 2044 O O . ASP A 1 263 ? -7.254 11.957 2.404 1.00 86.75 263 ASP A O 1
ATOM 2048 N N . PRO A 1 264 ? -6.246 13.957 2.369 1.00 88.69 264 PRO A N 1
ATOM 2049 C CA . PRO A 1 264 ? -6.574 14.190 0.962 1.00 88.69 264 PRO A CA 1
ATOM 2050 C C . PRO A 1 264 ? -5.854 13.249 -0.022 1.00 88.69 264 PRO A C 1
ATOM 2052 O O . PRO A 1 264 ? -6.208 13.239 -1.201 1.00 88.69 264 PRO A O 1
ATOM 2055 N N . GLY A 1 265 ? -4.884 12.432 0.408 1.00 92.56 265 GLY A N 1
ATOM 2056 C CA . GLY A 1 265 ? -4.033 11.619 -0.467 1.00 92.56 265 GLY A CA 1
ATOM 2057 C C . GLY A 1 265 ? -4.770 10.611 -1.359 1.00 92.56 265 GLY A C 1
ATOM 2058 O O . GLY A 1 265 ? -4.286 10.277 -2.443 1.00 92.56 265 GLY A O 1
ATOM 2059 N N . ALA A 1 266 ? -5.974 10.175 -0.973 1.00 94.12 266 ALA A N 1
ATOM 2060 C CA . ALA A 1 266 ? -6.769 9.213 -1.742 1.00 94.12 266 ALA A CA 1
ATOM 2061 C C . ALA A 1 266 ? -7.056 9.686 -3.183 1.00 94.12 266 ALA A C 1
ATOM 2063 O O . ALA A 1 266 ? -7.134 8.869 -4.105 1.00 94.12 266 ALA A O 1
ATOM 2064 N N . VAL A 1 267 ? -7.165 11.004 -3.402 1.00 93.38 267 VAL A N 1
ATOM 2065 C CA . VAL A 1 267 ? -7.397 11.575 -4.740 1.00 93.38 267 VAL A CA 1
ATOM 2066 C C . VAL A 1 267 ? -6.213 11.335 -5.681 1.00 93.38 267 VAL A C 1
ATOM 2068 O O . VAL A 1 267 ? -6.412 11.034 -6.858 1.00 93.38 267 VAL A O 1
ATOM 2071 N N . ILE A 1 268 ? -4.986 11.394 -5.156 1.00 96.38 268 ILE A N 1
ATOM 2072 C CA . ILE A 1 268 ? -3.755 11.144 -5.912 1.00 96.38 268 ILE A CA 1
ATOM 2073 C C . ILE A 1 268 ? -3.629 9.659 -6.245 1.00 96.38 268 ILE A C 1
ATOM 2075 O O . ILE A 1 268 ? -3.285 9.317 -7.373 1.00 96.38 268 ILE A O 1
ATOM 2079 N N . VAL A 1 269 ? -3.963 8.775 -5.301 1.00 97.06 269 VAL A N 1
ATOM 2080 C CA . VAL A 1 269 ? -3.966 7.319 -5.520 1.00 97.06 269 VAL A CA 1
ATOM 2081 C C . VAL A 1 269 ? -4.948 6.931 -6.621 1.00 97.06 269 VAL A C 1
ATOM 2083 O O . VAL A 1 269 ? -4.595 6.190 -7.538 1.00 97.06 269 VAL A O 1
ATOM 2086 N N . LYS A 1 270 ? -6.169 7.477 -6.578 1.00 95.12 270 LYS A N 1
ATOM 2087 C CA . LYS A 1 270 ? -7.166 7.271 -7.632 1.00 95.12 270 LYS A CA 1
ATOM 2088 C C . LYS A 1 270 ? -6.630 7.720 -8.993 1.00 95.12 270 LYS A C 1
ATOM 2090 O O . LYS A 1 270 ? -6.679 6.952 -9.952 1.00 95.12 270 LYS A O 1
ATOM 2095 N N . LEU A 1 271 ? -6.079 8.932 -9.063 1.00 93.94 271 LEU A N 1
ATOM 2096 C CA . LEU A 1 271 ? -5.518 9.478 -10.296 1.00 93.94 271 LEU A CA 1
ATOM 2097 C C . LEU A 1 271 ? -4.339 8.635 -10.815 1.00 93.94 271 LEU A C 1
ATOM 2099 O O . LEU A 1 271 ? -4.216 8.418 -12.019 1.00 93.94 271 LEU A O 1
ATOM 2103 N N . ALA A 1 272 ? -3.493 8.117 -9.924 1.00 95.75 272 ALA A N 1
ATOM 2104 C CA . ALA A 1 272 ? -2.403 7.219 -10.284 1.00 95.75 272 ALA A CA 1
ATOM 2105 C C . ALA A 1 272 ? -2.926 5.950 -10.977 1.00 95.75 272 ALA A C 1
ATOM 2107 O O . ALA A 1 272 ? -2.458 5.614 -12.068 1.00 95.75 272 ALA A O 1
ATOM 2108 N N . HIS A 1 273 ? -3.952 5.303 -10.417 1.00 95.38 273 HIS A N 1
ATOM 2109 C CA . HIS A 1 273 ? -4.595 4.148 -11.049 1.00 95.38 273 HIS A CA 1
ATOM 2110 C C . HIS A 1 273 ? -5.197 4.484 -12.418 1.00 95.38 273 HIS A C 1
ATOM 2112 O O . HIS A 1 273 ? -4.935 3.772 -13.385 1.00 95.38 273 HIS A O 1
ATOM 2118 N N . GLU A 1 274 ? -5.925 5.598 -12.539 1.00 93.44 274 GLU A N 1
ATOM 2119 C CA . GLU A 1 274 ? -6.494 6.059 -13.818 1.00 93.44 274 GLU A CA 1
ATOM 2120 C C . GLU A 1 274 ? -5.422 6.295 -14.893 1.00 93.44 274 GLU A C 1
ATOM 2122 O O . GLU A 1 274 ? -5.683 6.182 -16.092 1.00 93.44 274 GLU A O 1
ATOM 2127 N N . LYS A 1 275 ? -4.196 6.617 -14.474 1.00 89.88 275 LYS A N 1
ATOM 2128 C CA . LYS A 1 275 ? -3.051 6.825 -15.361 1.00 89.88 275 LYS A CA 1
ATOM 2129 C C . LYS A 1 275 ? -2.150 5.601 -15.505 1.00 89.88 275 LYS A C 1
ATOM 2131 O O . LYS A 1 275 ? -1.118 5.729 -16.162 1.00 89.88 275 LYS A O 1
ATOM 2136 N N . ASN A 1 276 ? -2.535 4.435 -14.980 1.00 91.06 276 ASN A N 1
ATOM 2137 C CA . ASN A 1 276 ? -1.746 3.196 -14.971 1.00 91.06 276 ASN A CA 1
ATOM 2138 C C . ASN A 1 276 ? -0.374 3.333 -14.278 1.00 91.06 276 ASN A C 1
ATOM 2140 O O . ASN A 1 276 ? 0.599 2.697 -14.679 1.00 91.06 276 ASN A O 1
ATOM 2144 N N . ILE A 1 277 ? -0.277 4.194 -13.265 1.00 95.06 277 ILE A N 1
ATOM 2145 C CA . ILE A 1 277 ? 0.883 4.323 -12.376 1.00 95.06 277 ILE A CA 1
ATOM 2146 C C . ILE A 1 277 ? 0.777 3.227 -11.306 1.00 95.06 277 ILE A C 1
ATOM 2148 O O . ILE A 1 277 ? -0.271 3.076 -10.676 1.00 95.06 277 ILE A O 1
ATOM 2152 N N . GLN A 1 278 ? 1.851 2.464 -11.080 1.00 96.19 278 GLN A N 1
ATOM 2153 C CA . GLN A 1 278 ? 1.875 1.475 -9.999 1.00 96.19 278 GLN A CA 1
ATOM 2154 C C . GLN A 1 278 ? 1.862 2.193 -8.643 1.00 96.19 278 GLN A C 1
ATOM 2156 O O . GLN A 1 278 ? 2.725 3.027 -8.373 1.00 96.19 278 GLN A O 1
ATOM 2161 N N . VAL A 1 279 ? 0.916 1.827 -7.779 1.00 97.81 279 VAL A N 1
ATOM 2162 C CA . VAL A 1 279 ? 0.825 2.313 -6.396 1.00 97.81 279 VAL A CA 1
ATOM 2163 C C . VAL A 1 279 ? 1.417 1.265 -5.455 1.00 97.81 279 VAL A C 1
ATOM 2165 O O . VAL A 1 279 ? 1.070 0.087 -5.542 1.00 97.81 279 VAL A O 1
ATOM 2168 N N . ILE A 1 280 ? 2.319 1.683 -4.569 1.00 97.69 280 ILE A N 1
ATOM 2169 C CA . ILE A 1 280 ? 3.049 0.820 -3.636 1.00 97.69 280 ILE A CA 1
ATOM 2170 C C . ILE A 1 280 ? 2.770 1.276 -2.202 1.00 97.69 280 ILE A C 1
ATOM 2172 O O . ILE A 1 280 ? 3.418 2.209 -1.722 1.00 97.69 280 ILE A O 1
ATOM 2176 N N . PRO A 1 281 ? 1.824 0.633 -1.496 1.00 97.69 281 PRO A N 1
ATOM 2177 C CA . PRO A 1 281 ? 1.641 0.847 -0.071 1.00 97.69 281 PRO A CA 1
ATOM 2178 C C . PRO A 1 281 ? 2.793 0.272 0.744 1.00 97.69 281 PRO A C 1
ATOM 2180 O O . PRO A 1 281 ? 3.122 -0.907 0.617 1.00 97.69 281 PRO A O 1
ATOM 2183 N N . LEU A 1 282 ? 3.401 1.099 1.596 1.00 97.25 282 LEU A N 1
ATOM 2184 C CA . LEU A 1 282 ? 4.380 0.641 2.577 1.00 97.25 282 LEU A CA 1
ATOM 2185 C C . LEU A 1 282 ? 3.704 0.376 3.925 1.00 97.25 282 LEU A C 1
ATOM 2187 O O . LEU A 1 282 ? 2.742 1.040 4.308 1.00 97.25 282 LEU A O 1
ATOM 2191 N N . VAL A 1 283 ? 4.236 -0.604 4.652 1.00 96.19 283 VAL A N 1
ATOM 2192 C CA . VAL A 1 283 ? 3.783 -0.948 6.004 1.00 96.19 283 VAL A CA 1
ATOM 2193 C C . VAL A 1 283 ? 4.175 0.162 6.981 1.00 96.19 283 VAL A C 1
ATOM 2195 O O . VAL A 1 283 ? 5.310 0.636 6.956 1.00 96.19 283 VAL A O 1
ATOM 2198 N N . GLY A 1 284 ? 3.247 0.541 7.857 1.00 95.44 284 GLY A N 1
ATOM 2199 C CA . GLY A 1 284 ? 3.465 1.489 8.947 1.00 95.44 284 GLY A CA 1
ATOM 2200 C C . GLY A 1 284 ? 2.288 1.510 9.926 1.00 95.44 284 GLY A C 1
ATOM 2201 O O . GLY A 1 284 ? 1.341 0.733 9.758 1.00 95.44 284 GLY A O 1
ATOM 2202 N N . PRO A 1 285 ? 2.342 2.362 10.962 1.00 96.12 285 PRO A N 1
ATOM 2203 C CA . PRO A 1 285 ? 1.378 2.331 12.048 1.00 96.12 285 PRO A CA 1
ATOM 2204 C C . PRO A 1 285 ? 0.014 2.870 11.600 1.00 96.12 285 PRO A C 1
ATOM 2206 O O . PRO A 1 285 ? -0.121 4.005 11.144 1.00 96.12 285 PRO A O 1
ATOM 2209 N N . SER A 1 286 ? -1.021 2.051 11.783 1.00 96.69 286 SER A N 1
ATOM 2210 C CA . SER A 1 286 ? -2.420 2.433 11.591 1.00 96.69 286 SER A CA 1
ATOM 2211 C C . SER A 1 286 ? -3.106 2.518 12.948 1.00 96.69 286 SER A C 1
ATOM 2213 O O . SER A 1 286 ? -3.326 1.493 13.593 1.00 96.69 286 SER A O 1
ATOM 2215 N N . SER A 1 287 ? -3.481 3.726 13.376 1.00 96.56 287 SER A N 1
ATOM 2216 C CA . SER A 1 287 ? -4.197 3.936 14.644 1.00 96.56 287 SER A CA 1
ATOM 2217 C C . SER A 1 287 ? -5.512 3.153 14.703 1.00 96.56 287 SER A C 1
ATOM 2219 O O . SER A 1 287 ? -5.866 2.632 15.755 1.00 96.56 287 SER A O 1
ATOM 2221 N N . ILE A 1 288 ? -6.200 3.001 13.565 1.00 97.50 288 ILE A N 1
ATOM 2222 C CA . ILE A 1 288 ? -7.444 2.229 13.438 1.00 97.50 288 ILE A CA 1
ATOM 2223 C C . ILE A 1 288 ? -7.200 0.753 13.772 1.00 97.50 288 ILE A C 1
ATOM 2225 O O . ILE A 1 288 ? -7.899 0.192 14.615 1.00 97.50 288 ILE A O 1
ATOM 2229 N N . LEU A 1 289 ? -6.213 0.124 13.123 1.00 97.69 289 LEU A N 1
ATOM 2230 C CA . LEU A 1 289 ? -5.939 -1.302 13.320 1.00 97.69 289 LEU A CA 1
ATOM 2231 C C . LEU A 1 289 ? -5.322 -1.577 14.692 1.00 97.69 289 LEU A C 1
ATOM 2233 O O . LEU A 1 289 ? -5.730 -2.528 15.349 1.00 97.69 289 LEU A O 1
ATOM 2237 N N . LEU A 1 290 ? -4.405 -0.726 15.158 1.00 98.25 290 LEU A N 1
ATOM 2238 C CA . LEU A 1 290 ? -3.792 -0.860 16.482 1.00 98.25 290 LEU A CA 1
ATOM 2239 C C . LEU A 1 290 ? -4.828 -0.701 17.605 1.00 98.25 290 LEU A C 1
ATOM 2241 O O . LEU A 1 290 ? -4.847 -1.509 18.533 1.00 98.25 290 LEU A O 1
ATOM 2245 N N . ALA A 1 291 ? -5.748 0.265 17.490 1.00 98.50 291 ALA A N 1
ATOM 2246 C CA . ALA A 1 291 ? -6.858 0.405 18.432 1.00 98.50 291 ALA A CA 1
ATOM 2247 C C . ALA A 1 291 ? -7.769 -0.829 18.412 1.00 98.50 291 ALA A C 1
ATOM 2249 O O . ALA A 1 291 ? -8.142 -1.334 19.467 1.00 98.50 291 ALA A O 1
ATOM 2250 N N . LEU A 1 292 ? -8.109 -1.341 17.224 1.00 98.50 292 LEU A N 1
ATOM 2251 C CA . LEU A 1 292 ? -8.953 -2.527 17.084 1.00 98.50 292 LEU A CA 1
ATOM 2252 C C . LEU A 1 292 ? -8.294 -3.767 17.701 1.00 98.50 292 LEU A C 1
ATOM 2254 O O . LEU A 1 292 ? -8.943 -4.464 18.480 1.00 98.50 292 LEU A O 1
ATOM 2258 N N . MET A 1 293 ? -7.007 -3.995 17.432 1.00 98.19 293 MET A N 1
ATOM 2259 C CA . MET A 1 293 ? -6.214 -5.068 18.041 1.00 98.19 293 MET A CA 1
ATOM 2260 C C . MET A 1 293 ? -6.192 -4.951 19.570 1.00 98.19 293 MET A C 1
ATOM 2262 O O . MET A 1 293 ? -6.509 -5.915 20.263 1.00 98.19 293 MET A O 1
ATOM 2266 N N . GLY A 1 294 ? -5.873 -3.764 20.096 1.00 98.19 294 GLY A N 1
ATOM 2267 C CA . GLY A 1 294 ? -5.806 -3.515 21.538 1.00 98.19 294 GLY A CA 1
ATOM 2268 C C . GLY A 1 294 ? -7.169 -3.516 22.241 1.00 98.19 294 GLY A C 1
ATOM 2269 O O . GLY A 1 294 ? -7.238 -3.693 23.454 1.00 98.19 294 GLY A O 1
ATOM 2270 N N . SER A 1 295 ? -8.268 -3.354 21.498 1.00 98.25 295 SER A N 1
ATOM 2271 C CA . SER A 1 295 ? -9.617 -3.306 22.073 1.00 98.25 295 SER A CA 1
ATOM 2272 C C . SER A 1 295 ? -10.157 -4.660 22.534 1.00 98.25 295 SER A C 1
ATOM 2274 O O . SER A 1 295 ? -11.049 -4.691 23.386 1.00 98.25 295 SER A O 1
ATOM 2276 N N . GLY A 1 296 ? -9.673 -5.761 21.949 1.00 97.38 296 GLY A N 1
ATOM 2277 C CA . GLY A 1 296 ? -10.248 -7.099 22.129 1.00 97.38 296 GLY A CA 1
ATOM 2278 C C . GLY A 1 296 ? -11.644 -7.286 21.512 1.00 97.38 296 GLY A C 1
ATOM 2279 O O . GLY A 1 296 ? -12.319 -8.265 21.820 1.00 97.38 296 GLY A O 1
ATOM 2280 N N . MET A 1 297 ? -12.108 -6.349 20.679 1.00 97.19 297 MET A N 1
ATOM 2281 C CA . MET A 1 297 ? -13.402 -6.422 19.990 1.00 97.19 297 MET A CA 1
ATOM 2282 C C . MET A 1 297 ? -13.295 -7.211 18.674 1.00 97.19 297 MET A C 1
ATOM 2284 O O . MET A 1 297 ? -12.217 -7.664 18.290 1.00 97.19 297 MET A O 1
ATOM 2288 N N . ASN A 1 298 ? -14.413 -7.395 17.960 1.00 97.25 298 ASN A N 1
ATOM 2289 C CA . ASN A 1 298 ? -14.407 -8.154 16.710 1.00 97.25 298 ASN A CA 1
ATOM 2290 C C . ASN A 1 298 ? -13.535 -7.473 15.638 1.00 97.25 298 ASN A C 1
ATOM 2292 O O . ASN A 1 298 ? -13.934 -6.461 15.057 1.00 97.25 298 ASN A O 1
ATOM 2296 N N . GLY A 1 299 ? -12.365 -8.058 15.368 1.00 96.69 299 GLY A N 1
ATOM 2297 C CA . GLY A 1 299 ? -11.441 -7.627 14.319 1.00 96.69 299 GLY A CA 1
ATOM 2298 C C . GLY A 1 299 ? -11.751 -8.179 12.923 1.00 96.69 299 GLY A C 1
ATOM 2299 O O . GLY A 1 299 ? -11.239 -7.657 11.939 1.00 96.69 299 GLY A O 1
ATOM 2300 N N . GLN A 1 300 ? -12.595 -9.212 12.812 1.00 96.94 300 GLN A N 1
ATOM 2301 C CA . GLN A 1 300 ? -12.988 -9.810 11.527 1.00 96.94 300 GLN A CA 1
ATOM 2302 C C . GLN A 1 300 ? -14.093 -9.015 10.820 1.00 96.94 300 GLN A C 1
ATOM 2304 O O . GLN A 1 300 ? -14.239 -9.103 9.604 1.00 96.94 300 GLN A O 1
ATOM 2309 N N . SER A 1 301 ? -14.874 -8.240 11.575 1.00 97.81 301 SER A N 1
ATOM 2310 C CA . SER A 1 301 ? -15.914 -7.360 11.049 1.00 97.81 301 SER A CA 1
ATOM 2311 C C . SER A 1 301 ? -15.850 -6.024 11.777 1.00 97.81 301 SER A C 1
ATOM 2313 O O . SER A 1 301 ? -16.201 -5.927 12.955 1.00 97.81 301 SER A O 1
ATOM 2315 N N . PHE A 1 302 ? -15.424 -4.976 11.072 1.00 98.38 302 PHE A N 1
ATOM 2316 C CA . PHE A 1 302 ? -15.383 -3.615 11.600 1.00 98.38 302 PHE A CA 1
ATOM 2317 C C . PHE A 1 302 ? -15.702 -2.573 10.522 1.00 98.38 302 PHE A C 1
ATOM 2319 O O . PHE A 1 302 ? -15.616 -2.852 9.327 1.00 98.38 302 PHE A O 1
ATOM 2326 N N . ALA A 1 303 ? -16.068 -1.367 10.952 1.00 98.25 303 ALA A N 1
ATOM 2327 C CA . ALA A 1 303 ? -16.247 -0.207 10.087 1.00 98.25 303 ALA A CA 1
ATOM 2328 C C . ALA A 1 303 ? -15.605 1.034 10.718 1.00 98.25 303 ALA A C 1
ATOM 2330 O O . ALA A 1 303 ? -15.778 1.287 11.911 1.00 98.25 303 ALA A O 1
ATOM 2331 N N . PHE A 1 304 ? -14.881 1.814 9.914 1.00 97.75 304 PHE A N 1
ATOM 2332 C CA . PHE A 1 304 ? -14.365 3.124 10.306 1.00 97.75 304 PHE A CA 1
ATOM 2333 C C . PHE A 1 304 ? -15.289 4.224 9.782 1.00 97.75 304 PHE A C 1
ATOM 2335 O O . PHE A 1 304 ? -15.541 4.308 8.584 1.00 97.75 304 PHE A O 1
ATOM 2342 N N . ASN A 1 305 ? -15.788 5.062 10.687 1.00 97.31 305 ASN A N 1
ATOM 2343 C CA . ASN A 1 305 ? -16.818 6.063 10.411 1.00 97.31 305 ASN A CA 1
ATOM 2344 C C . ASN A 1 305 ? -16.274 7.502 10.406 1.00 97.31 305 ASN A C 1
ATOM 2346 O O . ASN A 1 305 ? -17.054 8.444 10.294 1.00 97.31 305 ASN A O 1
ATOM 2350 N N . GLY A 1 306 ? -14.955 7.693 10.542 1.00 94.38 306 GLY A N 1
ATOM 2351 C CA . GLY A 1 306 ? -14.348 9.024 10.588 1.00 94.38 306 GLY A CA 1
ATOM 2352 C C . GLY A 1 306 ? -14.884 9.879 11.741 1.00 94.38 306 GLY A C 1
ATOM 2353 O O . GLY A 1 306 ? -15.023 9.397 12.867 1.00 94.38 306 GLY A O 1
ATOM 2354 N N . TYR A 1 307 ? -15.167 11.150 11.450 1.00 94.88 307 TYR A N 1
ATOM 2355 C CA . TYR A 1 307 ? -15.767 12.096 12.391 1.00 94.88 307 TYR A CA 1
ATOM 2356 C C . TYR A 1 307 ? -17.292 11.963 12.413 1.00 94.88 307 TYR A C 1
ATOM 2358 O O . TYR A 1 307 ? -17.935 11.914 11.364 1.00 94.88 307 TYR A O 1
ATOM 2366 N N . LEU A 1 308 ? -17.885 11.968 13.608 1.00 96.38 308 LEU A N 1
ATOM 2367 C CA . LEU A 1 308 ? -19.343 11.988 13.762 1.00 96.38 308 LEU A CA 1
ATOM 2368 C C . LEU A 1 308 ? -19.923 13.407 13.578 1.00 96.38 308 LEU A C 1
ATOM 2370 O O . LEU A 1 308 ? -19.181 14.389 13.686 1.00 96.38 308 LEU A O 1
ATOM 2374 N N . PRO A 1 309 ? -21.247 13.544 13.340 1.00 96.38 309 PRO A N 1
ATOM 2375 C CA . PRO A 1 309 ? -21.894 14.845 13.185 1.00 96.38 309 PRO A CA 1
ATOM 2376 C C . PRO A 1 309 ? -21.599 15.818 14.333 1.00 96.38 309 PRO A C 1
ATOM 2378 O O . PRO A 1 309 ? -21.489 15.433 15.501 1.00 96.38 309 PRO A O 1
ATOM 2381 N N . ILE A 1 310 ? -21.489 17.105 13.994 1.00 92.56 310 ILE A N 1
ATOM 2382 C CA . ILE A 1 310 ? -21.238 18.169 14.975 1.00 92.56 310 ILE A CA 1
ATOM 2383 C C . ILE A 1 310 ? -22.504 18.453 15.792 1.00 92.56 310 ILE A C 1
ATOM 2385 O O . ILE A 1 310 ? -22.397 18.669 17.003 1.00 92.56 310 ILE A O 1
ATOM 2389 N N . ASP A 1 311 ? -23.677 18.425 15.148 1.00 96.00 311 ASP A N 1
ATOM 2390 C CA . ASP A 1 311 ? -24.961 18.635 15.814 1.00 96.00 311 ASP A CA 1
ATOM 2391 C C . ASP A 1 311 ? -25.221 17.560 16.878 1.00 96.00 311 ASP A C 1
ATOM 2393 O O . ASP A 1 311 ? -25.005 16.364 16.673 1.00 96.00 311 ASP A O 1
ATOM 2397 N N . LYS A 1 312 ? -25.707 17.990 18.045 1.00 94.62 312 LYS A N 1
ATOM 2398 C CA . LYS A 1 312 ? -25.880 17.115 19.209 1.00 94.62 312 LYS A CA 1
ATOM 2399 C C . LYS A 1 312 ? -26.948 16.043 18.979 1.00 94.62 312 LYS A C 1
ATOM 2401 O O . LYS A 1 312 ? -26.795 14.913 19.451 1.00 94.62 312 LYS A O 1
ATOM 2406 N N . THR A 1 313 ? -28.035 16.389 18.295 1.00 96.44 313 THR A N 1
ATOM 2407 C CA . THR A 1 313 ? -29.153 15.475 18.039 1.00 96.44 313 THR A CA 1
ATOM 2408 C C . THR A 1 313 ? -28.752 14.445 16.994 1.00 96.44 313 THR A C 1
ATOM 2410 O O . THR A 1 313 ? -28.929 13.245 17.219 1.00 96.44 313 THR A O 1
ATOM 2413 N N . GLU A 1 314 ? -28.129 14.897 15.906 1.00 97.81 314 GLU A N 1
ATOM 2414 C CA . GLU A 1 314 ? -27.605 14.029 14.851 1.00 97.81 314 GLU A CA 1
ATOM 2415 C C . GLU A 1 314 ? -26.515 13.092 15.374 1.00 97.81 314 GLU A C 1
ATOM 2417 O O . GLU A 1 314 ? -26.566 11.890 15.119 1.00 97.81 314 GLU A O 1
ATOM 2422 N N . LYS A 1 315 ? -25.576 13.591 16.188 1.00 97.88 315 LYS A N 1
ATOM 2423 C CA . LYS A 1 315 ? -24.527 12.764 16.802 1.00 97.88 315 LYS A CA 1
ATOM 2424 C C . LYS A 1 315 ? -25.111 11.670 17.691 1.00 97.88 315 LYS A C 1
ATOM 2426 O O . LYS A 1 315 ? -24.698 10.514 17.613 1.00 97.88 315 LYS A O 1
ATOM 2431 N N . LYS A 1 316 ? -26.103 12.006 18.523 1.00 97.75 316 LYS A N 1
ATOM 2432 C CA . LYS A 1 316 ? -26.788 11.025 19.378 1.00 97.75 316 LYS A CA 1
ATOM 2433 C C . LYS A 1 316 ? -27.515 9.966 18.546 1.00 97.75 316 LYS A C 1
ATOM 2435 O O . LYS A 1 316 ? -27.493 8.790 18.911 1.00 97.75 316 LYS A O 1
ATOM 2440 N N . ALA A 1 317 ? -28.155 10.365 17.447 1.00 98.25 317 ALA A N 1
ATOM 2441 C CA . ALA A 1 317 ? -28.789 9.436 16.516 1.00 98.25 317 ALA A CA 1
ATOM 2442 C C . ALA A 1 317 ? -27.753 8.527 15.832 1.00 98.25 317 ALA A C 1
ATOM 2444 O O . ALA A 1 317 ? -27.951 7.312 15.789 1.00 98.25 317 ALA A O 1
ATOM 2445 N N . ALA A 1 318 ? -26.624 9.088 15.389 1.00 98.56 318 ALA A N 1
ATOM 2446 C CA . ALA A 1 318 ? -25.517 8.345 14.794 1.00 98.56 318 ALA A CA 1
ATOM 2447 C C . ALA A 1 318 ? -24.950 7.300 15.767 1.00 98.56 318 ALA A C 1
ATOM 2449 O O . ALA A 1 318 ? -24.864 6.130 15.412 1.00 98.56 318 ALA A O 1
ATOM 2450 N N . LEU A 1 319 ? -24.663 7.674 17.019 1.00 98.62 319 LEU A N 1
ATOM 2451 C CA . LEU A 1 319 ? -24.159 6.752 18.047 1.00 98.62 319 LEU A CA 1
ATOM 2452 C C . LEU A 1 319 ? -25.110 5.574 18.302 1.00 98.62 319 LEU A C 1
ATOM 2454 O O . LEU A 1 319 ? -24.669 4.428 18.356 1.00 98.62 319 LEU A O 1
ATOM 2458 N N . LYS A 1 320 ? -26.420 5.833 18.402 1.00 98.31 320 LYS A N 1
ATOM 2459 C CA . LYS A 1 320 ? -27.429 4.769 18.546 1.00 98.31 320 LYS A CA 1
ATOM 2460 C C . LYS A 1 320 ? -27.491 3.854 17.326 1.00 98.31 320 LYS A C 1
ATOM 2462 O O . LYS A 1 320 ? -27.661 2.647 17.473 1.00 98.31 320 LYS A O 1
ATOM 2467 N N . ASN A 1 321 ? -27.368 4.421 16.128 1.00 98.44 321 ASN A N 1
ATOM 2468 C CA . ASN A 1 321 ? -27.334 3.641 14.898 1.00 98.44 321 ASN A CA 1
ATOM 2469 C C . ASN A 1 321 ? -26.086 2.751 14.830 1.00 98.44 321 ASN A C 1
ATOM 2471 O O . ASN A 1 321 ? -26.200 1.576 14.499 1.00 98.44 321 ASN A O 1
ATOM 2475 N N . LEU A 1 322 ? -24.915 3.277 15.198 1.00 98.56 322 LEU A N 1
ATOM 2476 C CA . LEU A 1 322 ? -23.681 2.496 15.272 1.00 98.56 322 LEU A CA 1
ATOM 2477 C C . LEU A 1 322 ? -23.799 1.369 16.312 1.00 98.56 322 LEU A C 1
ATOM 2479 O O . LEU A 1 322 ? -23.421 0.237 16.031 1.00 98.56 322 LEU A O 1
ATOM 2483 N N . GLU A 1 323 ? -24.381 1.633 17.486 1.00 98.50 323 GLU A N 1
ATOM 2484 C CA . GLU A 1 323 ? -24.616 0.596 18.501 1.00 98.50 323 GLU A CA 1
ATOM 2485 C C . GLU A 1 323 ? -25.526 -0.522 17.975 1.00 98.50 323 GLU A C 1
ATOM 2487 O O . GLU A 1 323 ? -25.242 -1.705 18.172 1.00 98.50 323 GLU A O 1
ATOM 2492 N N . LYS A 1 324 ? -26.598 -0.151 17.267 1.00 98.25 324 LYS A N 1
ATOM 2493 C CA . LYS A 1 324 ? -27.499 -1.106 16.620 1.00 98.25 324 LYS A CA 1
ATOM 2494 C C . LYS A 1 324 ? -26.776 -1.923 15.547 1.00 98.25 324 LYS A C 1
ATOM 2496 O O . LYS A 1 324 ? -26.862 -3.143 15.567 1.00 98.25 324 LYS A O 1
ATOM 2501 N N . LEU A 1 325 ? -26.029 -1.275 14.651 1.00 98.19 325 LEU A N 1
ATOM 2502 C CA . LEU A 1 325 ? -25.230 -1.955 13.624 1.00 98.19 325 LEU A CA 1
ATOM 2503 C C . LEU A 1 325 ? -24.225 -2.926 14.236 1.00 98.19 325 LEU A C 1
ATOM 2505 O O . LEU A 1 325 ? -24.008 -4.007 13.691 1.00 98.19 325 LEU A O 1
ATOM 2509 N N . SER A 1 326 ? -23.631 -2.545 15.366 1.00 98.31 326 SER A N 1
ATOM 2510 C CA . SER A 1 326 ? -22.697 -3.399 16.076 1.00 98.31 326 SER A CA 1
ATOM 2511 C C . SER A 1 326 ? -23.341 -4.704 16.522 1.00 98.31 326 SER A C 1
ATOM 2513 O O . SER A 1 326 ? -22.792 -5.763 16.238 1.00 98.31 326 SER A O 1
ATOM 2515 N N . GLN A 1 327 ? -24.530 -4.624 17.118 1.00 97.56 327 GLN A N 1
ATOM 2516 C CA . GLN A 1 327 ? -25.302 -5.794 17.523 1.00 97.56 327 GLN A CA 1
ATOM 2517 C C . GLN A 1 327 ? -25.781 -6.612 16.320 1.00 97.56 327 GLN A C 1
ATOM 2519 O O . GLN A 1 327 ? -25.545 -7.814 16.253 1.00 97.56 327 GLN A O 1
ATOM 2524 N N . ASP A 1 328 ? -26.433 -5.957 15.357 1.00 97.81 328 ASP A N 1
ATOM 2525 C CA . ASP A 1 328 ? -27.102 -6.623 14.237 1.00 97.81 328 ASP A CA 1
ATOM 2526 C C . ASP A 1 328 ? -26.108 -7.357 13.324 1.00 97.81 328 ASP A C 1
ATOM 2528 O O . ASP A 1 328 ? -26.438 -8.391 12.746 1.00 97.81 328 ASP A O 1
ATOM 2532 N N . LYS A 1 329 ? -24.887 -6.823 13.174 1.00 97.50 329 LYS A N 1
ATOM 2533 C CA . LYS A 1 329 ? -23.856 -7.373 12.278 1.00 97.50 329 LYS A CA 1
ATOM 2534 C C . LYS A 1 329 ? -22.674 -8.006 13.003 1.00 97.50 329 LYS A C 1
ATOM 2536 O O . LYS A 1 329 ? -21.717 -8.393 12.332 1.00 97.50 329 LYS A O 1
ATOM 2541 N N . ASN A 1 330 ? -22.700 -8.061 14.337 1.00 97.50 330 ASN A N 1
ATOM 2542 C CA . ASN A 1 330 ? -21.532 -8.395 15.152 1.00 97.50 330 ASN A CA 1
ATOM 2543 C C . ASN A 1 330 ? -20.285 -7.614 14.674 1.00 97.50 330 ASN A C 1
ATOM 2545 O O . ASN A 1 330 ? -19.252 -8.196 14.353 1.00 97.50 330 ASN A O 1
ATOM 2549 N N . GLN A 1 331 ? -20.408 -6.292 14.510 1.00 98.31 331 GLN A N 1
ATOM 2550 C CA . GLN A 1 331 ? -19.405 -5.452 13.842 1.00 98.31 331 GLN A CA 1
ATOM 2551 C C . GLN A 1 331 ? -18.871 -4.365 14.779 1.00 98.31 331 GLN A C 1
ATOM 2553 O O . GLN A 1 331 ? -19.639 -3.600 15.361 1.00 98.31 331 GLN A O 1
ATOM 2558 N N . SER A 1 332 ? -17.552 -4.242 14.909 1.00 98.69 332 SER A N 1
ATOM 2559 C CA . SER A 1 332 ? -16.934 -3.147 15.671 1.00 98.69 332 SER A CA 1
ATOM 2560 C C . SER A 1 332 ? -17.085 -1.819 14.926 1.00 98.69 332 SER A C 1
ATOM 2562 O O . SER A 1 332 ? -16.762 -1.733 13.743 1.00 98.69 332 SER A O 1
ATOM 2564 N N . GLN A 1 333 ? -17.573 -0.776 15.597 1.00 98.75 333 GLN A N 1
ATOM 2565 C CA . GLN A 1 333 ? -17.751 0.543 14.981 1.00 98.75 333 GLN A CA 1
ATOM 2566 C C . GLN A 1 333 ? -16.707 1.509 15.527 1.00 98.75 333 GLN A C 1
ATOM 2568 O O . GLN A 1 333 ? -16.721 1.837 16.713 1.00 98.75 333 GLN A O 1
ATOM 2573 N N . ILE A 1 334 ? -15.808 1.950 14.653 1.00 98.75 334 ILE A N 1
ATOM 2574 C CA . ILE A 1 334 ? -14.655 2.793 14.968 1.00 98.75 334 ILE A CA 1
ATOM 2575 C C . ILE A 1 334 ? -14.950 4.219 14.500 1.00 98.75 334 ILE A C 1
ATOM 2577 O O . ILE A 1 334 ? -15.473 4.411 13.400 1.00 98.75 334 ILE A O 1
ATOM 2581 N N . PHE A 1 335 ? -14.613 5.222 15.304 1.00 98.31 335 PHE A N 1
ATOM 2582 C CA . PHE A 1 335 ? -14.723 6.639 14.943 1.00 98.31 335 PHE A CA 1
ATOM 2583 C C . PHE A 1 335 ? -13.722 7.492 15.733 1.00 98.31 335 PHE A C 1
ATOM 2585 O O . PHE A 1 335 ? -13.105 7.029 16.695 1.00 98.31 335 PHE A O 1
ATOM 2592 N N . ILE A 1 336 ? -13.551 8.740 15.301 1.00 96.75 336 ILE A N 1
ATOM 2593 C CA . ILE A 1 336 ? -12.602 9.708 15.861 1.00 96.75 336 ILE A CA 1
ATOM 2594 C C . ILE A 1 336 ? -13.264 11.051 16.139 1.00 96.75 336 ILE A C 1
ATOM 2596 O O . ILE A 1 336 ? -14.357 11.355 15.660 1.00 96.75 336 ILE A O 1
ATOM 2600 N N . GLU A 1 337 ? -12.567 11.870 16.915 1.00 95.88 337 GLU A N 1
ATOM 2601 C CA . GLU A 1 337 ? -12.930 13.250 17.191 1.00 95.88 337 GLU A CA 1
ATOM 2602 C C . GLU A 1 337 ? -11.652 14.096 17.331 1.00 95.88 337 GLU A C 1
ATOM 2604 O O . GLU A 1 337 ? -10.549 13.586 17.543 1.00 95.88 337 GLU A O 1
ATOM 2609 N N . THR A 1 338 ? -11.783 15.405 17.126 1.00 94.12 338 THR A N 1
ATOM 2610 C CA . THR A 1 338 ? -10.680 16.350 17.316 1.00 94.12 338 THR A CA 1
ATOM 2611 C C . THR A 1 338 ? -10.173 16.334 18.771 1.00 94.12 338 THR A C 1
ATOM 2613 O O . THR A 1 338 ? -10.989 16.321 19.697 1.00 94.12 338 THR A O 1
ATOM 2616 N N . PRO A 1 339 ? -8.845 16.403 19.010 1.00 95.44 339 PRO A N 1
ATOM 2617 C CA . PRO A 1 339 ? -8.253 16.195 20.338 1.00 95.44 339 PRO A CA 1
ATOM 2618 C C . PRO A 1 339 ? -8.872 17.018 21.479 1.00 95.44 339 PRO A C 1
ATOM 2620 O O . PRO A 1 339 ? -9.140 16.507 22.565 1.00 95.44 339 PRO A O 1
ATOM 2623 N N . TYR A 1 340 ? -9.163 18.298 21.247 1.00 95.81 340 TYR A N 1
ATOM 2624 C CA . TYR A 1 340 ? -9.733 19.185 22.267 1.00 95.81 340 TYR A CA 1
ATOM 2625 C C . TYR A 1 340 ? -11.208 18.878 22.605 1.00 95.81 340 TYR A C 1
ATOM 2627 O O . TYR A 1 340 ? -11.720 19.385 23.603 1.00 95.81 340 TYR A O 1
ATOM 2635 N N . ARG A 1 341 ? -11.895 18.039 21.812 1.00 96.38 341 ARG A N 1
ATOM 2636 C CA . ARG A 1 341 ? -13.300 17.634 22.013 1.00 96.38 341 ARG A CA 1
ATOM 2637 C C . ARG A 1 341 ? -13.454 16.224 22.595 1.00 96.38 341 ARG A C 1
ATOM 2639 O O . ARG A 1 341 ? -14.580 15.840 22.900 1.00 96.38 341 ARG A O 1
ATOM 2646 N N . ASN A 1 342 ? -12.375 15.468 22.808 1.00 97.94 342 ASN A N 1
ATOM 2647 C CA . ASN A 1 342 ? -12.466 14.050 23.180 1.00 97.94 342 ASN A CA 1
ATOM 2648 C C . ASN A 1 342 ? -13.140 13.785 24.534 1.00 97.94 342 ASN A C 1
ATOM 2650 O O . ASN A 1 342 ? -13.951 12.865 24.628 1.00 97.94 342 ASN A O 1
ATOM 2654 N N . ASN A 1 343 ? -12.920 14.630 25.548 1.00 97.19 343 ASN A N 1
ATOM 2655 C CA . ASN A 1 343 ? -13.657 14.524 26.818 1.00 97.19 343 ASN A CA 1
ATOM 2656 C C . ASN A 1 343 ? -15.168 14.704 26.603 1.00 97.19 343 ASN A C 1
ATOM 2658 O O . ASN A 1 343 ? -15.977 13.901 27.069 1.00 97.19 343 ASN A O 1
ATOM 2662 N N . LYS A 1 344 ? -15.555 15.711 25.811 1.00 96.50 344 LYS A N 1
ATOM 2663 C CA . LYS A 1 344 ? -16.960 15.962 25.473 1.00 96.50 344 LYS A CA 1
ATOM 2664 C C . LYS A 1 344 ? -17.563 14.817 24.656 1.00 96.50 344 LYS A C 1
ATOM 2666 O O . LYS A 1 344 ? -18.723 14.464 24.855 1.00 96.50 344 LYS A O 1
ATOM 2671 N N . MET A 1 345 ? -16.779 14.229 23.756 1.00 97.69 345 MET A N 1
ATOM 2672 C CA . MET A 1 345 ? -17.188 13.071 22.969 1.00 97.69 345 MET A CA 1
ATOM 2673 C C . MET A 1 345 ? -17.451 11.855 23.855 1.00 97.69 345 MET A C 1
ATOM 2675 O O . MET A 1 345 ? -18.497 11.228 23.715 1.00 97.69 345 MET A O 1
ATOM 2679 N N . LEU A 1 346 ? -16.564 11.563 24.811 1.00 97.94 346 LEU A N 1
ATOM 2680 C CA . LEU A 1 346 ? -16.771 10.489 25.780 1.00 97.94 346 LEU A CA 1
ATOM 2681 C C . LEU A 1 346 ? -18.079 10.689 26.560 1.00 97.94 346 LEU A C 1
ATOM 2683 O O . LEU A 1 346 ? -18.883 9.763 26.647 1.00 97.94 346 LEU A O 1
ATOM 2687 N N . GLU A 1 347 ? -18.357 11.900 27.049 1.00 97.00 347 GLU A N 1
ATOM 2688 C CA . GLU A 1 347 ? -19.638 12.205 27.703 1.00 97.00 347 GLU A CA 1
ATOM 2689 C C . GLU A 1 347 ? -20.849 11.922 26.799 1.00 97.00 347 GLU A C 1
ATOM 2691 O O . GLU A 1 347 ? -21.817 11.298 27.241 1.00 97.00 347 GLU A O 1
ATOM 2696 N N . ASP A 1 348 ? -20.804 12.372 25.541 1.00 97.62 348 ASP A N 1
ATOM 2697 C CA . ASP A 1 348 ? -21.893 12.187 24.577 1.00 97.62 348 ASP A CA 1
ATOM 2698 C C . ASP A 1 348 ? -22.129 10.689 24.284 1.00 97.62 348 ASP A C 1
ATOM 2700 O O . ASP A 1 348 ? -23.280 10.244 24.233 1.00 97.62 348 ASP A O 1
ATOM 2704 N N . ILE A 1 349 ? -21.058 9.890 24.171 1.00 98.00 349 ILE A N 1
ATOM 2705 C CA . ILE A 1 349 ? -21.124 8.427 24.021 1.00 98.00 349 ILE A CA 1
ATOM 2706 C C . ILE A 1 349 ? -21.833 7.797 25.228 1.00 98.00 349 ILE A C 1
ATOM 2708 O O . ILE A 1 349 ? -22.806 7.060 25.063 1.00 98.00 349 ILE A O 1
ATOM 2712 N N . LEU A 1 350 ? -21.399 8.115 26.452 1.00 97.44 350 LEU A N 1
ATOM 2713 C CA . LEU A 1 350 ? -21.943 7.522 27.684 1.00 97.44 350 LEU A CA 1
ATOM 2714 C C . LEU A 1 350 ? -23.400 7.921 27.972 1.00 97.44 350 LEU A C 1
ATOM 2716 O O . LEU A 1 350 ? -24.098 7.234 28.728 1.00 97.44 350 LEU A O 1
ATOM 2720 N N . GLN A 1 351 ? -23.864 9.030 27.389 1.00 96.81 351 GLN A N 1
ATOM 2721 C CA . GLN A 1 351 ? -25.267 9.453 27.413 1.00 96.81 351 GLN A CA 1
ATOM 2722 C C . GLN A 1 351 ? -26.124 8.762 26.342 1.00 96.81 351 GLN A C 1
ATOM 2724 O O . GLN A 1 351 ? -27.349 8.704 26.488 1.00 96.81 351 GLN A O 1
ATOM 2729 N N . ALA A 1 352 ? -25.519 8.286 25.252 1.00 97.38 352 ALA A N 1
ATOM 2730 C CA . ALA A 1 352 ? -26.227 7.703 24.116 1.00 97.38 352 ALA A CA 1
ATOM 2731 C C . ALA A 1 352 ? -26.342 6.172 24.183 1.00 97.38 352 ALA A C 1
ATOM 2733 O O . ALA A 1 352 ? -27.406 5.650 23.839 1.00 97.38 352 ALA A O 1
ATOM 2734 N N . LEU A 1 353 ? -25.274 5.486 24.605 1.00 97.31 353 LEU A N 1
ATOM 2735 C CA . LEU A 1 353 ? -25.163 4.024 24.581 1.00 97.31 353 LEU A CA 1
ATOM 2736 C C . LEU A 1 353 ? -25.926 3.327 25.716 1.00 97.31 353 LEU A C 1
ATOM 2738 O O . LEU A 1 353 ? -26.139 3.878 26.802 1.00 97.31 353 LEU A O 1
ATOM 2742 N N . GLN A 1 354 ? -26.282 2.065 25.482 1.00 97.75 354 GLN A N 1
ATOM 2743 C CA . GLN A 1 354 ? -26.792 1.163 26.506 1.00 97.75 354 GLN A CA 1
ATOM 2744 C C . GLN A 1 354 ? -25.699 0.798 27.527 1.00 97.75 354 GLN A C 1
ATOM 2746 O O . GLN A 1 354 ? -24.535 0.640 27.157 1.00 97.75 354 GLN A O 1
ATOM 2751 N N . PRO A 1 355 ? -26.052 0.585 28.812 1.00 97.12 355 PRO A N 1
ATOM 2752 C CA . PRO A 1 355 ? -25.076 0.335 29.879 1.00 97.12 355 PRO A CA 1
ATOM 2753 C C . PRO A 1 355 ? -24.110 -0.831 29.623 1.00 97.12 355 PRO A C 1
ATOM 2755 O O . PRO A 1 355 ? -22.951 -0.744 30.014 1.00 97.12 355 PRO A O 1
ATOM 2758 N N . ASN A 1 356 ? -24.576 -1.897 28.963 1.00 97.00 356 ASN A N 1
ATOM 2759 C CA . ASN A 1 356 ? -23.795 -3.114 28.717 1.00 97.00 356 ASN A CA 1
ATOM 2760 C C . ASN A 1 356 ? -22.950 -3.071 27.435 1.00 97.00 356 ASN A C 1
ATOM 2762 O O . ASN A 1 356 ? -22.170 -3.992 27.205 1.00 97.00 356 ASN A O 1
ATOM 2766 N N . THR A 1 357 ? -23.091 -2.037 26.604 1.00 98.31 357 THR A N 1
ATOM 2767 C CA . THR A 1 357 ? -22.287 -1.890 25.386 1.00 98.31 357 THR A CA 1
ATOM 2768 C C . THR A 1 357 ? -20.829 -1.660 25.764 1.00 98.31 357 THR A C 1
ATOM 2770 O O . THR A 1 357 ? -20.539 -0.847 26.647 1.00 98.31 357 THR A O 1
ATOM 2773 N N . HIS A 1 358 ? -19.905 -2.369 25.113 1.00 98.56 358 HIS A N 1
ATOM 2774 C CA . HIS A 1 358 ? -18.480 -2.165 25.339 1.00 98.56 358 HIS A CA 1
ATOM 2775 C C . HIS A 1 358 ? -17.996 -0.967 24.525 1.00 98.56 358 HIS A C 1
ATOM 2777 O O . HIS A 1 358 ? -18.316 -0.822 23.345 1.00 98.56 358 HIS A O 1
ATOM 2783 N N . LEU A 1 359 ? -17.209 -0.120 25.180 1.00 98.69 359 LEU A N 1
ATOM 2784 C CA . LEU A 1 359 ? -16.535 1.035 24.609 1.00 98.69 359 LEU A CA 1
ATOM 2785 C C . LEU A 1 359 ? -15.036 0.887 24.866 1.00 98.69 359 LEU A C 1
ATOM 2787 O O . LEU A 1 359 ? -14.612 0.777 26.021 1.00 98.69 359 LEU A O 1
ATOM 2791 N N . CYS A 1 360 ? -14.254 0.906 23.793 1.00 98.75 360 CYS A N 1
ATOM 2792 C CA . CYS A 1 360 ? -12.814 1.076 23.833 1.00 98.75 360 CYS A CA 1
ATOM 2793 C C . CYS A 1 360 ? -12.463 2.552 23.649 1.00 98.75 360 CYS A C 1
ATOM 2795 O O . CYS A 1 360 ? -12.983 3.207 22.740 1.00 98.75 360 CYS A O 1
ATOM 2797 N N . VAL A 1 361 ? -11.567 3.047 24.497 1.00 98.69 361 VAL A N 1
ATOM 2798 C CA . VAL A 1 361 ? -10.898 4.341 24.354 1.00 98.69 361 VAL A CA 1
ATOM 2799 C C . VAL A 1 361 ? -9.417 4.048 24.147 1.00 98.69 361 VAL A C 1
ATOM 2801 O O . VAL A 1 361 ? -8.776 3.494 25.041 1.00 98.69 361 VAL A O 1
ATOM 2804 N N . ALA A 1 362 ? -8.897 4.391 22.970 1.00 98.69 362 ALA A N 1
ATOM 2805 C CA . ALA A 1 362 ? -7.503 4.189 22.590 1.00 98.69 362 ALA A CA 1
ATOM 2806 C C . ALA A 1 362 ? -6.871 5.544 22.253 1.00 98.69 362 ALA A C 1
ATOM 2808 O O . ALA A 1 362 ? -7.201 6.149 21.235 1.00 98.69 362 ALA A O 1
ATOM 2809 N N . THR A 1 363 ? -6.002 6.051 23.122 1.00 98.00 363 THR A N 1
ATOM 2810 C CA . THR A 1 363 ? -5.378 7.373 23.005 1.00 98.00 363 THR A CA 1
ATOM 2811 C C . THR A 1 363 ? -3.865 7.257 22.975 1.00 98.00 363 THR A C 1
ATOM 2813 O O . THR A 1 363 ? -3.303 6.356 23.596 1.00 98.00 363 THR A O 1
ATOM 2816 N N . ASP A 1 364 ? -3.222 8.187 22.266 1.00 97.19 364 ASP A N 1
ATOM 2817 C CA . ASP A 1 364 ? -1.759 8.295 22.181 1.00 97.19 364 ASP A CA 1
ATOM 2818 C C . ASP A 1 364 ? -1.084 6.982 21.749 1.00 97.19 364 ASP A C 1
ATOM 2820 O O . ASP A 1 364 ? -0.031 6.609 22.257 1.00 97.19 364 ASP A O 1
ATOM 2824 N N . ILE A 1 365 ? -1.727 6.259 20.828 1.00 97.44 365 ILE A N 1
ATOM 2825 C CA . ILE A 1 365 ? -1.257 4.962 20.329 1.00 97.44 365 ILE A CA 1
ATOM 2826 C C . ILE A 1 365 ? 0.168 5.118 19.779 1.00 97.44 365 ILE A C 1
ATOM 2828 O O . ILE A 1 365 ? 0.431 6.054 19.025 1.00 97.44 365 ILE A O 1
ATOM 2832 N N . THR A 1 366 ? 1.056 4.202 20.166 1.00 96.19 366 THR A N 1
ATOM 2833 C CA . THR A 1 366 ? 2.514 4.189 19.947 1.00 96.19 366 THR A CA 1
ATOM 2834 C C . THR A 1 366 ? 3.319 5.315 20.607 1.00 96.19 366 THR A C 1
ATOM 2836 O O . THR A 1 366 ? 4.502 5.462 20.303 1.00 96.19 366 THR A O 1
ATOM 2839 N N . LEU A 1 367 ? 2.724 6.130 21.481 1.00 95.94 367 LEU A N 1
ATOM 2840 C CA . LEU A 1 367 ? 3.425 7.195 22.210 1.00 95.94 367 LEU A CA 1
ATOM 2841 C C . LEU A 1 367 ? 3.650 6.798 23.681 1.00 95.94 367 LEU A C 1
ATOM 2843 O O . LEU A 1 367 ? 2.963 5.916 24.193 1.00 95.94 367 LEU A O 1
ATOM 2847 N N . PRO A 1 368 ? 4.563 7.464 24.417 1.00 94.19 368 PRO A N 1
ATOM 2848 C CA . PRO A 1 368 ? 4.847 7.119 25.817 1.00 94.19 368 PRO A CA 1
ATOM 2849 C C . PRO A 1 368 ? 3.634 7.173 26.760 1.00 94.19 368 PRO A C 1
ATOM 2851 O O . PRO A 1 368 ? 3.628 6.519 27.799 1.00 94.19 368 PRO A O 1
ATOM 2854 N N . THR A 1 369 ? 2.615 7.962 26.415 1.00 95.88 369 THR A N 1
ATOM 2855 C CA . THR A 1 369 ? 1.364 8.117 27.170 1.00 95.88 369 THR A CA 1
ATOM 2856 C C . THR A 1 369 ? 0.234 7.220 26.657 1.00 95.88 369 THR A C 1
ATOM 2858 O O . THR A 1 369 ? -0.926 7.467 26.999 1.00 95.88 369 THR A O 1
ATOM 2861 N N . GLU A 1 370 ? 0.549 6.199 25.849 1.00 97.62 370 GLU A N 1
ATOM 2862 C CA . GLU A 1 370 ? -0.427 5.268 25.281 1.00 97.62 370 GLU A CA 1
ATOM 2863 C C . GLU A 1 370 ? -1.386 4.735 26.349 1.00 97.62 370 GLU A C 1
ATOM 2865 O O . GLU A 1 370 ? -1.001 4.286 27.432 1.00 97.62 370 GLU A O 1
ATOM 2870 N N . TYR A 1 371 ? -2.674 4.784 26.024 1.00 98.00 371 TYR A N 1
ATOM 2871 C CA . TYR A 1 371 ? -3.717 4.219 26.858 1.00 98.00 371 TYR A CA 1
ATOM 2872 C C . TYR A 1 371 ? -4.791 3.602 25.974 1.00 98.00 371 TYR A C 1
ATOM 2874 O O . TYR A 1 371 ? -5.499 4.305 25.256 1.00 98.00 371 TYR A O 1
ATOM 2882 N N . ILE A 1 372 ? -4.928 2.280 26.054 1.00 98.50 372 ILE A N 1
ATOM 2883 C CA . ILE A 1 372 ? -5.963 1.515 25.363 1.00 98.50 372 ILE A CA 1
ATOM 2884 C C . ILE A 1 372 ? -6.737 0.730 26.411 1.00 98.50 372 ILE A C 1
ATOM 2886 O O . ILE A 1 372 ? -6.179 -0.122 27.103 1.00 98.50 372 ILE A O 1
ATOM 2890 N N . LYS A 1 373 ? -8.028 1.030 26.559 1.00 98.44 373 LYS A N 1
ATOM 2891 C CA . LYS A 1 373 ? -8.870 0.345 27.540 1.00 98.44 373 LYS A CA 1
ATOM 2892 C C . LYS A 1 373 ? -10.272 0.113 27.015 1.00 98.44 373 LYS A C 1
ATOM 2894 O O . LYS A 1 373 ? -10.911 1.035 26.517 1.00 98.44 373 LYS A O 1
ATOM 2899 N N . THR A 1 374 ? -10.770 -1.103 27.216 1.00 98.56 374 THR A N 1
ATOM 2900 C CA . THR A 1 374 ? -12.152 -1.493 26.925 1.00 98.56 374 THR A CA 1
ATOM 2901 C C . THR A 1 374 ? -12.914 -1.718 28.224 1.00 98.56 374 THR A C 1
ATOM 2903 O O . THR A 1 374 ? -12.473 -2.470 29.091 1.00 98.56 374 THR A O 1
ATOM 2906 N N . MET A 1 375 ? -14.066 -1.066 28.370 1.00 98.12 375 MET A N 1
ATOM 2907 C CA . MET A 1 375 ? -14.982 -1.251 29.502 1.00 98.12 375 MET A CA 1
ATOM 2908 C C . MET A 1 375 ? -16.429 -1.137 29.020 1.00 98.12 375 MET A C 1
ATOM 2910 O O . MET A 1 375 ? -16.693 -0.628 27.929 1.00 98.12 375 MET A O 1
ATOM 2914 N N . ARG A 1 376 ? -17.390 -1.579 29.836 1.00 98.12 376 ARG A N 1
ATOM 2915 C CA . ARG A 1 376 ? -18.806 -1.301 29.568 1.00 98.12 376 ARG A CA 1
ATOM 2916 C C . ARG A 1 376 ? -19.094 0.187 29.738 1.00 98.12 376 ARG A C 1
ATOM 2918 O O . ARG A 1 376 ? -18.491 0.853 30.583 1.00 98.12 376 ARG A O 1
ATOM 2925 N N . ALA A 1 377 ? -20.064 0.706 28.992 1.00 97.62 377 ALA A N 1
ATOM 2926 C CA . ALA A 1 377 ? -20.499 2.096 29.108 1.00 97.62 377 ALA A CA 1
ATOM 2927 C C . ALA A 1 377 ? -20.945 2.460 30.541 1.00 97.62 377 ALA A C 1
ATOM 2929 O O . ALA A 1 377 ? -20.752 3.592 30.983 1.00 97.62 377 ALA A O 1
ATOM 2930 N N . SER A 1 378 ? -21.501 1.516 31.310 1.00 97.38 378 SER A N 1
ATOM 2931 C CA . SER A 1 378 ? -21.814 1.723 32.734 1.00 97.38 378 SER A CA 1
ATOM 2932 C C . SER A 1 378 ? -20.588 1.991 33.602 1.00 97.38 378 SER A 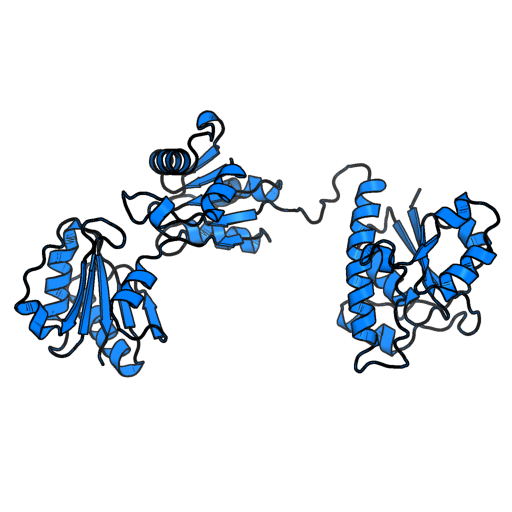C 1
ATOM 2934 O O . SER A 1 378 ? -20.665 2.768 34.553 1.00 97.38 378 SER A O 1
ATOM 2936 N N . ASP A 1 379 ? -19.471 1.341 33.291 1.00 97.81 379 ASP A N 1
ATOM 2937 C CA . ASP A 1 379 ? -18.277 1.344 34.130 1.00 97.81 379 ASP A CA 1
ATOM 2938 C C . ASP A 1 379 ? -17.410 2.566 33.829 1.00 97.81 379 ASP A C 1
ATOM 2940 O O . ASP A 1 379 ? -16.811 3.141 34.736 1.00 97.81 379 ASP A O 1
ATOM 2944 N N . TRP A 1 380 ? -17.439 3.042 32.582 1.00 97.44 380 TRP A N 1
ATOM 2945 C CA . TRP A 1 380 ? -16.837 4.315 32.188 1.00 97.44 380 TRP A CA 1
ATOM 2946 C C . TRP A 1 380 ? -17.388 5.516 32.963 1.00 97.44 380 TRP A C 1
ATOM 2948 O O . TRP A 1 380 ? -16.641 6.447 33.232 1.00 97.44 380 TRP A O 1
ATOM 2958 N N . LYS A 1 381 ? -18.651 5.485 33.414 1.00 92.62 381 LYS A N 1
ATOM 2959 C CA . LYS A 1 381 ? -19.234 6.555 34.254 1.00 92.62 381 LYS A CA 1
ATOM 2960 C C . LYS A 1 381 ? -18.570 6.687 35.628 1.00 92.62 381 LYS A C 1
ATOM 2962 O O . LYS A 1 381 ? -18.764 7.694 36.300 1.00 92.62 381 LYS A O 1
ATOM 2967 N N . LYS A 1 382 ? -17.846 5.653 36.064 1.00 93.62 382 LYS A N 1
ATOM 2968 C CA . LYS A 1 382 ? -17.113 5.610 37.337 1.00 93.62 382 LYS A CA 1
ATOM 2969 C C . LYS A 1 382 ? -15.607 5.789 37.139 1.00 93.62 382 LYS A C 1
ATOM 2971 O O . LYS A 1 382 ? -14.885 5.959 38.116 1.00 93.62 382 LYS A O 1
ATOM 2976 N N . ALA A 1 383 ? -15.131 5.690 35.900 1.00 92.81 383 ALA A N 1
ATOM 2977 C CA . ALA A 1 383 ? -13.726 5.827 35.565 1.00 92.81 383 ALA A CA 1
ATOM 2978 C C . ALA A 1 383 ? -13.372 7.306 35.371 1.00 92.81 383 ALA A C 1
ATOM 2980 O O . ALA A 1 383 ? -14.151 8.070 34.807 1.00 92.81 383 ALA A O 1
ATOM 2981 N N . SER A 1 384 ? -12.176 7.691 35.812 1.00 88.69 384 SER A N 1
ATOM 2982 C CA . SER A 1 384 ? -11.580 8.982 35.475 1.00 88.69 384 SER A CA 1
ATOM 2983 C C . SER A 1 384 ? -10.539 8.763 34.383 1.00 88.69 384 SER A C 1
ATOM 2985 O O . SER A 1 384 ? -9.634 7.941 34.546 1.00 88.69 384 SER A O 1
ATOM 2987 N N . VAL A 1 385 ? -10.691 9.461 33.261 1.00 94.25 385 VAL A N 1
ATOM 2988 C CA . VAL A 1 385 ? -9.716 9.509 32.171 1.00 94.25 385 VAL A CA 1
ATOM 2989 C C . VAL A 1 385 ? -9.729 10.917 31.591 1.00 94.25 385 VAL A C 1
ATOM 2991 O O . VAL A 1 385 ? -10.800 11.475 31.364 1.00 94.25 385 VAL A O 1
ATOM 2994 N N . ASP A 1 386 ? -8.546 11.487 31.373 1.00 95.00 386 ASP A N 1
ATOM 2995 C CA . ASP A 1 386 ? -8.406 12.770 30.692 1.00 95.00 386 ASP A CA 1
ATOM 2996 C C . ASP A 1 386 ? -7.880 12.559 29.270 1.00 95.00 386 ASP A C 1
ATOM 2998 O O . ASP A 1 386 ? -6.780 12.035 29.051 1.00 95.00 386 ASP A O 1
ATOM 3002 N N . LEU A 1 387 ? -8.710 12.953 28.309 1.00 96.62 387 LEU A N 1
ATOM 3003 C CA . LEU A 1 387 ? -8.468 12.884 26.872 1.00 96.62 387 LEU A CA 1
ATOM 3004 C C . LEU A 1 387 ? -8.258 14.282 26.271 1.00 96.62 387 LEU A C 1
ATOM 3006 O O . LEU A 1 387 ? -8.241 14.429 25.048 1.00 96.62 387 LEU A O 1
ATOM 3010 N N . HIS A 1 388 ? -8.155 15.331 27.096 1.00 94.69 388 HIS A N 1
ATOM 3011 C CA . HIS A 1 388 ? -8.059 16.697 26.601 1.00 94.69 388 HIS A CA 1
ATOM 3012 C C . HIS A 1 388 ? -6.801 16.903 25.756 1.00 94.69 388 HIS A C 1
ATOM 3014 O O . HIS A 1 388 ? -5.680 16.759 26.234 1.00 94.69 388 HIS A O 1
ATOM 3020 N N . ASN A 1 389 ? -7.008 17.299 24.498 1.00 95.31 389 ASN A N 1
ATOM 3021 C CA . ASN A 1 389 ? -5.944 17.576 23.538 1.00 95.31 389 ASN A CA 1
ATOM 3022 C C . ASN A 1 389 ? -5.048 16.362 23.224 1.00 95.31 389 ASN A C 1
ATOM 3024 O O . ASN A 1 389 ? -3.892 16.519 22.839 1.00 95.31 389 ASN A O 1
ATOM 3028 N N . ARG A 1 390 ? -5.602 15.152 23.351 1.00 96.56 390 ARG A N 1
ATOM 3029 C CA . ARG A 1 390 ? -4.921 13.888 23.047 1.00 96.56 390 ARG A CA 1
ATOM 3030 C C . ARG A 1 390 ? -5.598 13.198 21.862 1.00 96.56 390 ARG A C 1
ATOM 303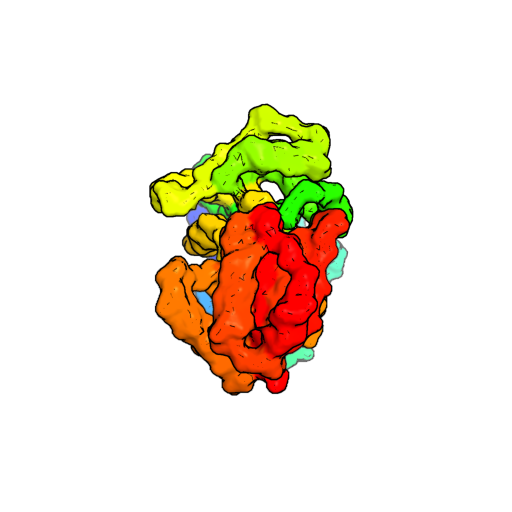2 O O . ARG A 1 390 ? -6.823 13.100 21.880 1.00 96.56 390 ARG A O 1
ATOM 3039 N N . PRO A 1 391 ? -4.884 12.757 20.812 1.00 96.44 391 PRO A N 1
ATOM 3040 C CA . PRO A 1 391 ? -5.478 11.990 19.718 1.00 96.44 391 PRO A CA 1
ATOM 3041 C C . PRO A 1 391 ? -6.094 10.683 20.228 1.00 96.44 391 PRO A C 1
ATOM 3043 O O . PRO A 1 391 ? -5.425 9.897 20.895 1.00 96.44 391 PRO A O 1
ATOM 3046 N N . THR A 1 392 ? -7.365 10.434 19.907 1.00 98.19 392 THR A N 1
ATOM 3047 C CA . THR A 1 392 ? -8.116 9.294 20.454 1.00 98.19 392 THR A CA 1
ATOM 3048 C C . THR A 1 392 ? -8.966 8.615 19.380 1.00 98.19 392 THR A C 1
ATOM 3050 O O . THR A 1 392 ? -9.700 9.275 18.644 1.00 98.19 392 THR A O 1
ATOM 3053 N N . ILE A 1 393 ? -8.891 7.284 19.329 1.00 98.38 393 ILE A N 1
ATOM 3054 C CA . ILE A 1 393 ? -9.825 6.399 18.632 1.00 98.38 393 ILE A CA 1
ATOM 3055 C C . ILE A 1 393 ? -10.859 5.891 19.642 1.00 98.38 393 ILE A C 1
ATOM 3057 O O . ILE A 1 393 ? -10.511 5.431 20.733 1.00 98.38 393 ILE A O 1
ATOM 3061 N N . PHE A 1 394 ? -12.130 5.916 19.252 1.00 98.81 394 PHE A N 1
ATOM 3062 C CA . PHE A 1 394 ? -13.217 5.283 19.990 1.00 98.81 394 PHE A CA 1
ATOM 3063 C C . PHE A 1 394 ? -13.728 4.074 19.211 1.00 98.81 394 PHE A C 1
ATOM 3065 O O . PHE A 1 394 ? -13.906 4.145 17.992 1.00 98.81 394 PHE A O 1
ATOM 3072 N N . ILE A 1 395 ? -13.994 2.972 19.914 1.00 98.81 395 ILE A N 1
ATOM 3073 C CA . ILE A 1 395 ? -14.591 1.771 19.318 1.00 98.81 395 ILE A CA 1
ATOM 3074 C C . ILE A 1 395 ? -15.766 1.333 20.170 1.00 98.81 395 ILE A C 1
ATOM 3076 O O . ILE A 1 395 ? -15.613 1.134 21.372 1.00 98.81 395 ILE A O 1
ATOM 3080 N N . ILE A 1 396 ? -16.931 1.155 19.556 1.00 98.44 396 ILE A N 1
ATOM 3081 C CA . ILE A 1 396 ? -18.074 0.533 20.222 1.00 98.44 396 ILE A CA 1
ATOM 3082 C C . ILE A 1 396 ? -18.275 -0.880 19.686 1.00 98.44 396 ILE A C 1
ATOM 3084 O O . ILE A 1 396 ? -18.207 -1.123 18.476 1.00 98.44 396 ILE A O 1
ATOM 3088 N N . HIS A 1 397 ? -18.535 -1.805 20.602 1.00 97.62 397 HIS A N 1
ATOM 3089 C CA . HIS A 1 397 ? -18.909 -3.164 20.260 1.00 97.62 397 HIS A CA 1
ATOM 3090 C C . HIS A 1 397 ? -19.948 -3.693 21.245 1.00 97.62 397 HIS A C 1
ATOM 3092 O O . HIS A 1 397 ? -19.736 -3.717 22.462 1.00 97.62 397 HIS A O 1
ATOM 3098 N N . LYS A 1 398 ? -21.099 -4.103 20.722 1.00 91.94 398 LYS A N 1
ATOM 3099 C CA . LYS A 1 398 ? -22.155 -4.714 21.519 1.00 91.94 398 LYS A CA 1
ATOM 3100 C C . LYS A 1 398 ? -22.066 -6.229 21.359 1.00 91.94 398 LYS A C 1
ATOM 3102 O O . LYS A 1 398 ? -22.490 -6.754 20.336 1.00 91.94 398 LYS A O 1
ATOM 3107 N N . MET A 1 399 ? -21.445 -6.857 22.361 1.00 78.38 399 MET A N 1
ATOM 3108 C CA . MET A 1 399 ? -21.270 -8.312 22.468 1.00 78.38 399 MET A CA 1
ATOM 3109 C C . MET A 1 399 ? -22.596 -9.042 22.648 1.00 78.38 399 MET A C 1
ATOM 3111 O O . MET A 1 399 ? -23.504 -8.453 23.287 1.00 78.38 399 MET A O 1
#

Secondary structure (DSSP, 8-state):
--EEEEEEESSSSSHHHHHHHHHHHHS-TTTEEEEEEESS-TTTTPPPPHHHHHHHHHTT---TT----B--TTHHHH-SEEEESSHHHHHHHHTT--SHHHHHTEEEGGGGTSTTT------TTSS-TTHHHHHHHHHHHHHHHHHHHHHHHH--SS----S--PPPEEE----SSSS-GGGTS-HHHHHHHHH--EEEES-HHHHHHHHHHH-TTS-GGG-EEEE--TT--HHHHHHHTHHHHTT--EEEE-SSSSTTSSSTTHHHHHHHHHTTPPEEEPP---HHHHHHHHHTS-SSSEEEEEEPPSSHHHHHHHHHHHHHHHHHHT-EEEEE--GGGHHHHHHHHHHHS-TT-EEEEEESTTSTT-EEEEEEHHHHTT-----TT--EEEEEE--

Organism: NCBI:txid2169410

InterPro domains:
  IPR000878 Tetrapyrrole methylase [PF00590] (220-377)
  IPR008189 rRNA small subunit methyltransferase I [PTHR46111] (165-392)
  IPR014776 Tetrapyrrole methylase, subdomain 2 [G3DSA:3.30.950.10] (286-399)
  IPR014777 Tetrapyrrole methylase, subdomain 1 [G3DSA:3.40.1010.10] (155-282)
  IPR017867 Protein-tyrosine phosphatase, low molecular weight [PR00719] (5-22)
  IPR017867 Protein-tyrosine phosphatase, low molecular weight [PR00719] (44-60)
  IPR017867 Protein-tyrosine phosphatase, low molecular weight [PR00719] (78-93)
  IPR017867 Protein-tyrosine phosphatase, low molecular weight [PR00719] (121-136)
  IPR023485 Phosphotyrosine protein phosphatase I [PF01451] (4-152)
  IPR023485 Phosphotyrosine protein phosphatase I [SM00226] (3-149)
  IPR035996 Tetrapyrrole methylase superfamily [SSF53790] (167-397)
  IPR036196 Phosphotyrosine protein phosphatase I superfamily [SSF52788] (2-150)

Sequence (399 aa):
MSVKILMVCLGNICRSPLAEGILASKLPKETFIVDSAGTGNWHIGKQPDDRSIAVAKKNNLDISFKKGKHFKASDLDTFDYIYVMDNSNYNDVIALAQNDDQKNKVQLILNELFPGENVDVPDPYYGLQNGFDAVYSMLDESCDIIAEKLIAKYVKSDPIKPISTRGKLYLIPTTLGECDPMDVLPQTVKRAIDLLDDYIVENEKTARKFIKTIHPEKVQATLRLSALNKHTEVSEHNKMIQPCLEGKNIGLMSEAGCPGVADPGAVIVKLAHEKNIQVIPLVGPSSILLALMGSGMNGQSFAFNGYLPIDKTEKKAALKNLEKLSQDKNQSQIFIETPYRNNKMLEDILQALQPNTHLCVATDITLPTEYIKTMRASDWKKASVDLHNRPTIFIIHKM

pLDDT: mean 93.27, std 9.52, range [36.75, 98.81]

Nearest PDB structures (foldseek):
  1wyz-assembly2_D  TM=9.765E-01  e=5.118E-27  Bacteroides thetaiotaomicron VPI-5482
  1wyz-assembly1_C  TM=9.764E-01  e=1.054E-25  Bacteroides thetaiotaomicron VPI-5482
  1wyz-assembly1_A  TM=9.845E-01  e=5.067E-25  Bacteroides thetaiotaomicron VPI-5482
  5hw4-assembly1_B  TM=8.964E-01  e=9.325E-19  Escherichia coli K-12
  3kwp-assembly1_A-2  TM=8.622E-01  e=2.568E-17  Levilactobacillus brevis ATCC 367

Radius of gyration: 31.18 Å; Cα contacts (8 Å, |Δi|>4): 768; chains: 1; bounding box: 59×58×85 Å

Solvent-accessible surface area (backbone atoms only — not comparable to full-atom values): 21618 Å² total; per-residue (Å²): 133,62,50,29,36,35,22,30,20,55,52,18,27,44,69,10,44,47,44,21,47,52,38,49,73,66,42,61,73,85,50,40,46,61,40,48,20,2,78,38,70,90,33,59,72,34,54,43,41,70,66,47,36,48,49,34,46,76,71,80,38,82,41,68,87,46,54,10,32,58,62,52,63,68,47,55,75,67,35,66,36,33,35,17,39,30,67,66,41,42,52,61,54,48,72,56,44,90,49,68,72,44,43,72,32,55,41,56,44,44,32,70,74,40,72,88,68,70,52,59,61,73,65,51,88,70,90,51,94,62,23,54,57,54,50,46,53,56,43,48,59,27,32,51,57,50,36,54,56,50,47,71,73,68,61,77,83,74,78,76,68,61,85,66,66,37,8,38,39,32,35,42,40,31,52,73,61,90,59,70,57,78,83,58,40,52,71,67,57,48,56,49,55,73,77,40,47,36,34,40,25,55,44,65,69,63,50,52,53,50,51,39,70,71,36,70,87,56,64,68,89,71,51,46,73,43,75,49,51,92,81,62,50,74,73,52,55,55,60,70,50,40,50,22,75,74,41,37,45,30,37,34,37,39,92,49,9,53,49,42,76,91,56,68,48,39,60,55,55,51,50,31,54,79,68,72,30,53,74,43,81,51,78,45,46,44,70,68,60,53,40,42,65,64,41,75,54,54,75,90,35,65,47,81,60,51,65,70,59,85,51,69,68,56,28,43,50,48,53,42,50,45,51,48,47,6,49,78,64,59,21,24,38,31,36,40,57,61,27,78,45,35,51,61,48,52,53,52,48,57,74,48,57,57,54,79,32,31,37,24,46,27,26,39,66,90,36,99,74,49,43,67,47,60,44,36,37,57,54,53,78,76,54,87,81,89,36,72,64,35,58,42,45,38,34,40,35,37,127

Foldseek 3Di:
DAAEEEEEEAWQQALRLLLQQLLVVLADPVRYDYYYAHCDDPFAFHFHDVVRQVLCVVVVTGSRPHGYHHDDLCVLVVHQAYEYQAPVRLVSQVVSDPDVSSNVRYYHLLCLVVPPPRDHLDDLPPDDDPSRNVSSVSSNVSSNSVSVVCCVVGVDDPDPQDVPLQAAEEFAAFAQDDDQQPVWFDCVNLVVLVQAQAEEEQDLVLVLVRSCSSPVPDDSVSHHYHHDAPPDDPVVLCVSSVSRVVNHYYYYYYNHGTPLDQGPCVVNVVVCVVVVHHYHYGDGDDLQLLLVVLQPADPVAEDEDEAFDPDLVRRLVVLLVQAVCQVVVVYKYKYWDAQQCVVVVLVSNLVRDDQQKKKWKFWPPPHPPTDIDIDGSVVVVVDDDDSHNITIMMIIHDD